Protein AF-A0A5B9W268-F1 (afdb_monomer)

Structure (mmCIF, N/CA/C/O backbone):
data_AF-A0A5B9W268-F1
#
_entry.id   AF-A0A5B9W268-F1
#
loop_
_atom_site.group_PDB
_atom_site.id
_atom_site.type_symbol
_atom_site.label_atom_id
_atom_site.label_alt_id
_atom_site.label_comp_id
_atom_site.label_asym_id
_atom_site.label_entity_id
_atom_site.label_seq_id
_atom_site.pdbx_PDB_ins_code
_atom_site.Cartn_x
_atom_site.Cartn_y
_atom_site.Cartn_z
_atom_site.occupancy
_atom_site.B_iso_or_equiv
_atom_site.auth_seq_id
_atom_site.auth_comp_id
_atom_site.auth_asym_id
_atom_site.auth_atom_id
_atom_site.pdbx_PDB_model_num
ATOM 1 N N . MET A 1 1 ? 10.541 -1.107 -6.266 1.00 36.97 1 MET A N 1
ATOM 2 C CA . MET A 1 1 ? 10.652 -0.577 -7.648 1.00 36.97 1 MET A CA 1
ATOM 3 C C . MET A 1 1 ? 11.470 -1.479 -8.567 1.00 36.97 1 MET A C 1
ATOM 5 O O . MET A 1 1 ? 10.905 -2.031 -9.499 1.00 36.97 1 MET A O 1
ATOM 9 N N . TYR A 1 2 ? 12.754 -1.714 -8.284 1.00 28.12 2 TYR A N 1
ATOM 10 C CA . TYR A 1 2 ? 13.611 -2.577 -9.108 1.00 28.12 2 TYR A CA 1
ATOM 11 C C . TYR A 1 2 ? 13.083 -4.029 -9.260 1.00 28.12 2 TYR A C 1
ATOM 13 O O . TYR A 1 2 ? 13.047 -4.554 -10.369 1.00 28.12 2 TYR A O 1
ATOM 21 N N . SER A 1 3 ? 12.535 -4.634 -8.197 1.00 28.17 3 SER A N 1
ATOM 22 C CA . SER A 1 3 ? 11.897 -5.966 -8.260 1.00 28.17 3 SER A CA 1
ATOM 23 C C . SER A 1 3 ? 10.596 -6.012 -9.083 1.00 28.17 3 SER A C 1
ATOM 25 O O . SER A 1 3 ? 10.293 -7.039 -9.681 1.00 28.17 3 SER A O 1
ATOM 27 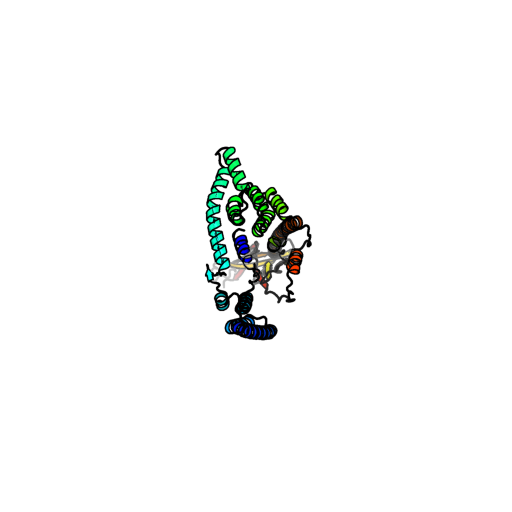N N . LEU A 1 4 ? 9.853 -4.899 -9.158 1.00 33.75 4 LEU A N 1
ATOM 28 C CA . LEU A 1 4 ? 8.645 -4.757 -9.991 1.00 33.75 4 LEU A CA 1
ATOM 29 C C . LEU A 1 4 ? 9.010 -4.586 -11.478 1.00 33.75 4 LEU A C 1
ATOM 31 O O . LEU A 1 4 ? 8.361 -5.156 -12.348 1.00 33.75 4 LEU A O 1
ATOM 35 N N . LEU A 1 5 ? 10.096 -3.863 -11.772 1.00 34.53 5 LEU A N 1
ATOM 36 C CA . LEU A 1 5 ? 10.618 -3.669 -13.130 1.00 34.53 5 LEU A CA 1
ATOM 37 C C . LEU A 1 5 ? 11.201 -4.965 -13.727 1.00 34.53 5 LEU A C 1
ATOM 39 O O . LEU A 1 5 ? 10.961 -5.258 -14.897 1.00 34.53 5 LEU A O 1
ATOM 43 N N . VAL A 1 6 ? 11.894 -5.784 -12.926 1.00 33.03 6 VAL A N 1
ATOM 44 C CA . VAL A 1 6 ? 12.390 -7.108 -13.356 1.00 33.03 6 VAL A CA 1
ATOM 45 C C . VAL A 1 6 ? 11.235 -8.087 -13.617 1.00 33.03 6 VAL A C 1
ATOM 47 O O . VAL A 1 6 ? 11.299 -8.865 -14.568 1.00 33.03 6 VAL A O 1
ATOM 50 N N . ALA A 1 7 ? 10.153 -8.022 -12.833 1.00 29.55 7 ALA A N 1
ATOM 51 C CA . ALA A 1 7 ? 8.957 -8.835 -13.065 1.00 29.55 7 ALA A CA 1
ATOM 52 C C . ALA A 1 7 ? 8.233 -8.448 -14.372 1.00 29.55 7 ALA A C 1
ATOM 54 O O . ALA A 1 7 ? 7.857 -9.327 -15.143 1.00 29.55 7 ALA A O 1
ATOM 55 N N . SER A 1 8 ? 8.121 -7.149 -14.669 1.00 30.77 8 SER A N 1
ATOM 56 C CA . SER A 1 8 ? 7.467 -6.630 -15.882 1.00 30.77 8 SER A CA 1
ATOM 57 C C . SER A 1 8 ? 8.282 -6.799 -17.173 1.00 30.77 8 SER A C 1
ATOM 59 O O . SER A 1 8 ? 7.696 -6.838 -18.256 1.00 30.77 8 SER A O 1
ATOM 61 N N . GLY A 1 9 ? 9.615 -6.889 -17.082 1.00 30.00 9 GLY A N 1
ATOM 62 C CA . GLY A 1 9 ? 10.502 -7.157 -18.222 1.00 30.00 9 GLY A CA 1
ATOM 63 C C . GLY A 1 9 ? 10.479 -8.619 -18.685 1.00 30.00 9 GLY A C 1
ATOM 64 O O . GLY A 1 9 ? 10.552 -8.877 -19.883 1.00 30.00 9 GLY A O 1
ATOM 65 N N . LEU A 1 10 ? 10.293 -9.573 -17.763 1.00 27.91 10 LEU A N 1
ATOM 66 C CA . LEU A 1 10 ? 10.170 -10.997 -18.108 1.00 27.91 10 LEU A CA 1
ATOM 67 C C . LEU A 1 10 ? 8.843 -11.345 -18.801 1.00 27.91 10 LEU A C 1
ATOM 69 O O . LEU A 1 10 ? 8.791 -12.321 -19.541 1.00 27.91 10 LEU A O 1
ATOM 73 N N . ILE A 1 11 ? 7.783 -10.564 -18.572 1.00 26.77 11 ILE A N 1
ATOM 74 C CA . ILE A 1 11 ? 6.455 -10.820 -19.153 1.00 26.77 11 ILE A CA 1
ATOM 75 C C . ILE A 1 11 ? 6.391 -10.378 -20.627 1.00 26.77 11 ILE A C 1
ATOM 77 O O . ILE A 1 11 ? 5.679 -10.991 -21.415 1.00 26.77 11 ILE A O 1
ATOM 81 N N . LEU A 1 12 ? 7.171 -9.367 -21.034 1.00 27.80 12 LEU A N 1
ATOM 82 C CA . LEU A 1 12 ? 7.106 -8.801 -22.390 1.00 27.80 12 LEU A CA 1
ATOM 83 C C . LEU A 1 12 ? 7.891 -9.610 -23.443 1.00 27.80 12 LEU A C 1
ATOM 85 O O . LEU A 1 12 ? 7.593 -9.523 -24.629 1.00 27.80 12 LEU A O 1
ATOM 89 N N . ALA A 1 13 ? 8.860 -10.431 -23.027 1.00 27.06 13 ALA A N 1
ATOM 90 C CA . ALA A 1 13 ? 9.639 -11.286 -23.931 1.00 27.06 13 ALA A CA 1
ATOM 91 C C . ALA A 1 13 ? 8.864 -12.524 -24.437 1.00 27.06 13 ALA A C 1
ATOM 93 O O . ALA A 1 13 ? 9.408 -13.322 -25.188 1.00 27.06 13 ALA A O 1
ATOM 94 N N . ALA A 1 14 ? 7.602 -12.703 -24.034 1.00 27.00 14 ALA A N 1
ATOM 95 C CA . ALA A 1 14 ? 6.793 -13.873 -24.377 1.00 27.00 14 ALA A CA 1
ATOM 96 C C . ALA A 1 14 ? 5.868 -13.681 -25.602 1.00 27.00 14 ALA A C 1
ATOM 98 O O . ALA A 1 14 ? 5.027 -14.542 -25.850 1.00 27.00 14 ALA A O 1
ATOM 99 N N . GLN A 1 15 ? 5.969 -12.570 -26.351 1.00 26.14 15 GLN A N 1
ATOM 100 C CA . GLN A 1 15 ? 4.948 -12.182 -2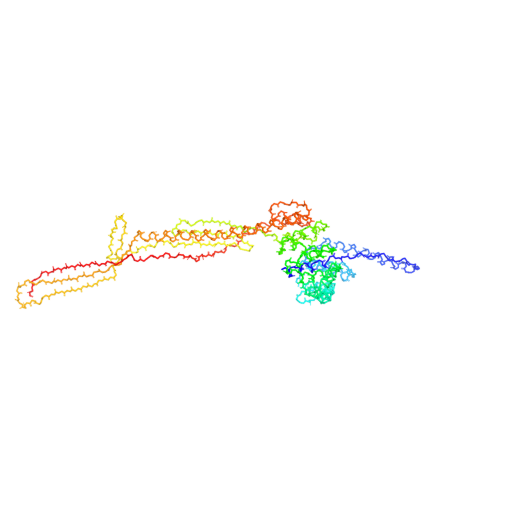7.347 1.00 26.14 15 GLN A CA 1
ATOM 101 C C . GLN A 1 15 ? 5.442 -11.784 -28.751 1.00 26.14 15 GLN A C 1
ATOM 103 O O . GLN A 1 15 ? 4.650 -11.265 -29.534 1.00 26.14 15 GLN A O 1
ATOM 108 N N . VAL A 1 16 ? 6.688 -12.072 -29.139 1.00 26.39 16 VAL A N 1
ATOM 109 C CA . VAL A 1 16 ? 7.159 -11.788 -30.511 1.00 26.39 16 VAL A CA 1
ATOM 110 C C . VAL A 1 16 ? 7.189 -13.073 -31.345 1.00 26.39 16 VAL A C 1
ATOM 112 O O . VAL A 1 16 ? 8.187 -13.781 -31.398 1.00 26.39 16 VAL A O 1
ATOM 115 N N . GLY A 1 17 ? 6.066 -13.388 -31.996 1.00 26.89 17 GLY A N 1
ATOM 116 C CA . GLY A 1 17 ? 5.999 -14.416 -33.037 1.00 26.89 17 GLY A CA 1
ATOM 117 C C . GLY A 1 17 ? 6.444 -13.840 -34.382 1.00 26.89 17 GLY A C 1
ATOM 118 O O . GLY A 1 17 ? 5.768 -12.971 -34.925 1.00 26.89 17 GLY A O 1
ATOM 119 N N . GLY A 1 18 ? 7.586 -14.299 -34.896 1.00 26.47 18 GLY A N 1
ATOM 120 C CA . GLY A 1 18 ? 8.108 -13.916 -36.211 1.00 26.47 18 GLY A CA 1
ATOM 121 C C . GLY A 1 18 ? 7.357 -14.575 -37.375 1.00 26.47 18 GLY A C 1
ATOM 122 O O . GLY A 1 18 ? 6.995 -15.750 -37.311 1.00 26.47 18 GLY A O 1
ATOM 123 N N . GLU A 1 19 ? 7.149 -13.810 -38.449 1.00 29.62 19 GLU A N 1
ATOM 124 C CA . GLU A 1 19 ? 6.628 -14.281 -39.739 1.00 29.62 19 GLU A CA 1
ATOM 125 C C . GLU A 1 19 ? 7.650 -15.168 -40.483 1.00 29.62 19 GLU A C 1
ATOM 127 O O . GLU A 1 19 ? 8.844 -14.852 -40.477 1.00 29.62 19 GLU A O 1
ATOM 132 N N . PRO A 1 20 ? 7.232 -16.238 -41.190 1.00 29.64 20 PRO A N 1
ATOM 133 C CA . PRO A 1 20 ? 8.122 -16.981 -42.073 1.00 29.64 20 PRO A CA 1
ATOM 134 C C . PRO A 1 20 ? 8.059 -16.464 -43.520 1.00 29.64 20 PRO A C 1
ATOM 136 O O . PRO A 1 20 ? 6.994 -16.378 -44.132 1.00 29.64 20 PRO A O 1
ATOM 139 N N . GLY A 1 21 ? 9.237 -16.166 -44.076 1.00 27.17 21 GLY A N 1
ATOM 140 C CA . GLY A 1 21 ? 9.443 -15.777 -45.470 1.00 27.17 21 GLY A CA 1
ATOM 141 C C . GLY A 1 21 ? 9.251 -16.914 -46.487 1.00 27.17 21 GLY A C 1
ATOM 142 O O . GLY A 1 21 ? 9.417 -18.097 -46.189 1.00 27.17 21 GLY A O 1
ATOM 143 N N . SER A 1 22 ? 8.910 -16.512 -47.713 1.00 26.22 22 SER A N 1
ATOM 144 C CA . SER A 1 22 ? 8.622 -17.357 -48.880 1.00 26.22 22 SER A CA 1
ATOM 145 C C . SER A 1 22 ? 9.783 -18.278 -49.307 1.00 26.22 22 SER A C 1
ATOM 147 O O . SER A 1 22 ? 10.923 -17.815 -49.378 1.00 26.22 22 SER A O 1
ATOM 149 N N . PRO A 1 23 ? 9.522 -19.544 -49.700 1.00 28.39 23 PRO A N 1
ATOM 150 C CA . PRO A 1 23 ? 10.548 -20.447 -50.222 1.00 28.39 23 PRO A CA 1
ATOM 151 C C . PRO A 1 23 ? 10.757 -20.310 -51.751 1.00 28.39 23 PRO A C 1
ATOM 153 O O . PRO A 1 23 ? 9.866 -19.838 -52.467 1.00 28.39 23 PRO A O 1
ATOM 156 N N . PRO A 1 24 ? 11.923 -20.735 -52.284 1.00 29.05 24 PRO A N 1
ATOM 157 C CA . PRO A 1 24 ? 12.283 -20.589 -53.693 1.00 29.05 24 PRO A CA 1
ATOM 158 C C . PRO A 1 24 ? 11.689 -21.700 -54.575 1.00 29.05 24 PRO A C 1
ATOM 160 O O . PRO A 1 24 ? 11.495 -22.838 -54.151 1.00 29.05 24 PRO A O 1
ATOM 163 N N . LYS A 1 25 ? 11.440 -21.367 -55.847 1.00 36.38 25 LYS A N 1
ATOM 164 C CA . LYS A 1 25 ? 10.938 -22.283 -56.884 1.00 36.38 25 LYS A CA 1
ATOM 165 C C . LYS A 1 25 ? 12.029 -23.279 -57.303 1.00 36.38 25 LYS A C 1
ATOM 167 O O . LYS A 1 25 ? 13.068 -22.850 -57.800 1.00 36.38 25 LYS A O 1
ATOM 172 N N . SER A 1 26 ? 11.772 -24.587 -57.207 1.00 34.09 26 SER A N 1
ATOM 173 C CA . SER A 1 26 ? 12.602 -25.617 -57.850 1.00 34.09 26 SER A CA 1
ATOM 174 C C . SER A 1 26 ? 11.774 -26.527 -58.766 1.00 34.09 26 SER A C 1
ATOM 176 O O . SER A 1 26 ? 10.610 -26.832 -58.506 1.00 34.09 26 SER A O 1
ATOM 178 N N . LYS A 1 27 ? 12.383 -26.890 -59.900 1.00 45.81 27 LYS A N 1
ATOM 179 C CA . LYS A 1 27 ? 11.856 -27.772 -60.948 1.00 45.81 27 LYS A CA 1
ATOM 180 C C . LYS A 1 27 ? 12.235 -29.219 -60.606 1.00 45.81 27 LYS A C 1
ATOM 182 O O . LYS A 1 27 ? 13.423 -29.499 -60.483 1.00 45.81 27 LYS A O 1
ATOM 187 N N . ALA A 1 28 ? 11.268 -30.133 -60.514 1.00 34.97 28 ALA A N 1
ATOM 188 C CA . ALA A 1 28 ? 11.514 -31.575 -60.392 1.00 34.97 28 ALA A CA 1
ATOM 189 C C . ALA A 1 28 ? 10.580 -32.375 -61.324 1.00 34.97 28 ALA A C 1
ATOM 191 O O . ALA A 1 28 ? 9.423 -32.007 -61.512 1.00 34.97 28 ALA A O 1
ATOM 192 N N . GLY A 1 29 ? 11.116 -33.437 -61.939 1.00 35.97 29 GLY A N 1
ATOM 193 C CA . GLY A 1 29 ? 10.460 -34.274 -62.954 1.00 35.97 29 GLY A CA 1
ATOM 194 C C . GLY A 1 29 ? 9.410 -35.285 -62.434 1.00 35.97 29 GLY A C 1
ATOM 195 O O . GLY A 1 29 ? 9.110 -35.320 -61.239 1.00 35.97 29 GLY A O 1
ATOM 196 N N . PRO A 1 30 ? 8.856 -36.138 -63.325 1.00 45.66 30 PRO A N 1
ATOM 197 C CA . PRO A 1 30 ? 7.545 -36.794 -63.172 1.00 45.66 30 PRO A CA 1
ATOM 198 C C . PRO A 1 30 ? 7.295 -37.681 -61.931 1.00 45.66 30 PRO A C 1
ATOM 200 O O . PRO A 1 30 ? 6.175 -37.634 -61.423 1.00 45.66 30 PRO A O 1
ATOM 203 N N . PRO A 1 31 ? 8.255 -38.456 -61.378 1.00 45.75 31 PRO A N 1
ATOM 204 C CA . PRO A 1 31 ? 7.982 -39.260 -60.180 1.00 45.75 31 PRO A CA 1
ATOM 205 C C . PRO A 1 31 ? 7.958 -38.434 -58.879 1.00 45.75 31 PRO A C 1
ATOM 207 O O . PRO A 1 31 ? 7.309 -38.834 -57.916 1.00 45.75 31 PRO A O 1
ATOM 210 N N . ALA A 1 32 ? 8.596 -37.257 -58.849 1.00 44.31 32 ALA A N 1
ATOM 211 C CA . ALA A 1 32 ? 8.628 -36.386 -57.670 1.00 44.31 32 ALA A CA 1
ATOM 212 C C . ALA A 1 32 ? 7.347 -35.543 -57.518 1.00 44.31 32 ALA A C 1
ATOM 214 O O . ALA A 1 32 ? 6.920 -35.256 -56.402 1.00 44.31 32 ALA A O 1
ATOM 215 N N . ALA A 1 33 ? 6.699 -35.184 -58.631 1.00 41.56 33 ALA A N 1
ATOM 216 C CA . ALA A 1 33 ? 5.482 -34.370 -58.631 1.00 41.56 33 ALA A CA 1
ATOM 217 C C . ALA A 1 33 ? 4.250 -35.125 -58.093 1.00 41.56 33 ALA A C 1
ATOM 219 O O . ALA A 1 33 ? 3.448 -34.548 -57.362 1.00 41.56 33 ALA A O 1
ATOM 220 N N . LYS A 1 34 ? 4.124 -36.427 -58.394 1.00 41.56 34 LYS A N 1
ATOM 221 C CA . LYS A 1 34 ? 3.028 -37.268 -57.884 1.00 41.56 34 LYS A CA 1
ATOM 222 C C . LYS A 1 34 ? 3.142 -37.484 -56.371 1.00 41.56 34 LYS A C 1
ATOM 224 O O . LYS A 1 34 ? 2.186 -37.201 -55.653 1.00 41.56 34 LYS A O 1
ATOM 229 N N . ALA A 1 35 ? 4.332 -37.849 -55.889 1.00 39.94 35 ALA A N 1
ATOM 230 C CA . ALA A 1 35 ? 4.610 -37.997 -54.460 1.00 39.94 35 ALA A CA 1
ATOM 231 C C . ALA A 1 35 ? 4.413 -36.680 -53.681 1.00 39.94 35 ALA A C 1
ATOM 233 O O . ALA A 1 35 ? 3.864 -36.693 -52.583 1.00 39.94 35 ALA A O 1
ATOM 234 N N . ALA A 1 36 ? 4.783 -35.532 -54.264 1.00 41.56 36 ALA A N 1
ATOM 235 C CA . ALA A 1 36 ? 4.530 -34.220 -53.665 1.00 41.56 36 ALA A CA 1
ATOM 236 C C . ALA A 1 36 ? 3.031 -33.856 -53.627 1.00 41.56 36 ALA A C 1
ATOM 238 O O . ALA A 1 36 ? 2.574 -33.255 -52.655 1.00 41.56 36 ALA A O 1
ATOM 239 N N . SER A 1 37 ? 2.251 -34.239 -54.646 1.00 44.41 37 SER A N 1
ATOM 240 C CA . SER A 1 37 ? 0.799 -34.006 -54.682 1.00 44.41 37 SER A CA 1
ATOM 241 C C . SER A 1 37 ? 0.024 -34.886 -53.693 1.00 44.41 37 SER A C 1
ATOM 243 O O . SER A 1 37 ? -0.871 -34.397 -53.008 1.00 44.41 37 SER A O 1
ATOM 245 N N . GLU A 1 38 ? 0.414 -36.156 -53.550 1.00 44.97 38 GLU A N 1
ATOM 246 C CA . GLU A 1 38 ? -0.184 -37.104 -52.603 1.00 44.97 38 GLU A CA 1
ATOM 247 C C . GLU A 1 38 ? 0.179 -36.737 -51.156 1.00 44.97 38 GLU A C 1
ATOM 249 O O . GLU A 1 38 ? -0.687 -36.740 -50.280 1.00 44.97 38 GLU A O 1
ATOM 254 N N . ALA A 1 39 ? 1.424 -36.307 -50.911 1.00 49.56 39 ALA A N 1
ATOM 255 C CA . ALA A 1 39 ? 1.842 -35.760 -49.621 1.00 49.56 39 ALA A CA 1
ATOM 256 C C . ALA A 1 39 ? 1.099 -34.456 -49.268 1.00 49.56 39 ALA A C 1
ATOM 258 O O . ALA A 1 39 ? 0.716 -34.257 -48.115 1.00 49.56 39 ALA A O 1
ATOM 259 N N . GLY A 1 40 ? 0.847 -33.585 -50.252 1.00 50.72 40 GLY A N 1
ATOM 260 C CA . GLY A 1 40 ? 0.055 -32.364 -50.075 1.00 50.72 40 GLY A CA 1
ATOM 261 C C . GLY A 1 40 ? -1.421 -32.635 -49.755 1.00 50.72 40 GLY A C 1
ATOM 262 O O . GLY A 1 40 ? -1.990 -31.977 -48.882 1.00 50.72 40 GLY A O 1
ATOM 263 N N . ALA A 1 41 ? -2.031 -33.632 -50.403 1.00 56.31 41 ALA A N 1
ATOM 264 C CA . ALA A 1 41 ? -3.402 -34.061 -50.120 1.00 56.31 41 ALA A CA 1
ATOM 265 C C . ALA A 1 41 ? -3.531 -34.681 -48.716 1.00 56.31 41 ALA A C 1
ATOM 267 O O . ALA A 1 41 ? -4.399 -34.274 -47.945 1.00 56.31 41 ALA A O 1
ATOM 268 N N . ALA A 1 42 ? -2.607 -35.569 -48.336 1.00 58.78 42 ALA A N 1
ATOM 269 C CA . ALA A 1 42 ? -2.574 -36.169 -47.001 1.00 58.78 42 ALA A CA 1
ATOM 270 C C . ALA A 1 42 ? -2.372 -35.124 -45.885 1.00 58.78 42 ALA A C 1
ATOM 272 O O . ALA A 1 42 ? -3.021 -35.195 -44.840 1.00 58.78 42 ALA A O 1
ATOM 273 N N . ALA A 1 43 ? -1.525 -34.112 -46.109 1.00 58.81 43 ALA A N 1
ATOM 274 C CA . ALA A 1 43 ? -1.352 -32.996 -45.178 1.00 58.81 43 ALA A CA 1
ATOM 275 C C . ALA A 1 43 ? -2.620 -32.125 -45.060 1.00 58.81 43 ALA A C 1
ATOM 277 O O . ALA A 1 43 ? -2.957 -31.666 -43.966 1.00 58.81 43 ALA A O 1
ATOM 278 N N . SER A 1 44 ? -3.349 -31.926 -46.166 1.00 64.75 44 SER A N 1
ATOM 279 C CA . SER A 1 44 ? -4.631 -31.210 -46.176 1.00 64.75 44 SER A CA 1
ATOM 280 C C . SER A 1 44 ? -5.708 -31.949 -45.377 1.00 64.75 44 SER A C 1
ATOM 282 O O . SER A 1 44 ? -6.412 -31.333 -44.575 1.00 64.75 44 SER A O 1
ATOM 284 N N . ASP A 1 45 ? -5.811 -33.268 -45.537 1.00 76.50 45 ASP A N 1
ATOM 285 C CA . ASP A 1 45 ? -6.803 -34.074 -44.822 1.00 76.50 45 ASP A CA 1
ATOM 286 C C . ASP A 1 45 ? -6.491 -34.187 -43.326 1.00 76.50 45 ASP A C 1
ATOM 288 O O . ASP A 1 45 ? -7.393 -34.044 -42.497 1.00 76.50 45 ASP A O 1
ATOM 292 N N . LEU A 1 46 ? -5.210 -34.306 -42.961 1.00 75.62 46 LEU A N 1
ATOM 293 C CA . LEU A 1 46 ? -4.780 -34.275 -41.563 1.00 75.62 46 LEU A CA 1
ATOM 294 C C . LEU A 1 46 ? -5.108 -32.932 -40.882 1.00 75.62 46 LEU A C 1
ATOM 296 O O . LEU A 1 46 ? -5.521 -32.902 -39.721 1.00 75.62 46 LEU A O 1
ATOM 300 N N . MET A 1 47 ? -4.982 -31.815 -41.606 1.00 72.12 47 MET A N 1
ATOM 301 C CA . MET A 1 47 ? -5.361 -30.493 -41.099 1.00 72.12 47 MET A CA 1
ATOM 302 C C . MET A 1 47 ? -6.882 -30.357 -40.911 1.00 72.12 47 MET A C 1
ATOM 304 O O . MET A 1 47 ? -7.328 -29.778 -39.920 1.00 72.12 47 MET A O 1
ATOM 308 N N . LYS A 1 48 ? -7.703 -30.920 -41.809 1.00 77.62 48 LYS A N 1
ATOM 309 C CA . LYS A 1 48 ? -9.169 -30.952 -41.630 1.00 77.62 48 LYS A CA 1
ATOM 310 C C . LYS A 1 48 ? -9.564 -31.750 -40.386 1.00 77.62 48 LYS A C 1
ATOM 312 O O . LYS A 1 48 ? -10.410 -31.295 -39.616 1.00 77.62 48 LYS A O 1
ATOM 317 N N . GLU A 1 49 ? -8.932 -32.906 -40.169 1.00 85.81 49 GLU A N 1
ATOM 318 C CA . GLU A 1 49 ? -9.149 -33.742 -38.980 1.00 85.81 49 GLU A CA 1
ATOM 319 C C . GLU A 1 49 ? -8.796 -32.971 -37.695 1.00 85.81 49 GLU A C 1
ATOM 321 O O . GLU A 1 49 ? -9.595 -32.921 -36.755 1.00 85.81 49 GLU A O 1
ATOM 326 N N . TYR A 1 50 ? -7.653 -32.277 -37.690 1.00 86.25 50 TYR A N 1
ATOM 327 C CA . TYR A 1 50 ? -7.240 -31.400 -36.594 1.00 86.25 50 TYR A CA 1
ATOM 328 C C . TYR A 1 50 ? -8.275 -30.307 -36.281 1.00 86.25 50 TYR A C 1
ATOM 330 O O . TYR A 1 50 ? -8.663 -30.133 -35.123 1.00 86.25 50 TYR A O 1
ATOM 338 N N . LEU A 1 51 ? -8.753 -29.580 -37.296 1.00 83.56 51 LEU A N 1
ATOM 339 C CA . LEU A 1 51 ? -9.727 -28.500 -37.105 1.00 83.56 51 LEU A CA 1
ATOM 340 C C . LEU A 1 51 ? -11.050 -29.022 -36.526 1.00 83.56 51 LEU A C 1
ATOM 342 O O . LEU A 1 51 ? -11.606 -28.402 -35.616 1.00 83.56 51 LEU A O 1
ATOM 346 N N . ALA A 1 52 ? -11.523 -30.183 -36.987 1.00 88.00 52 ALA A N 1
ATOM 347 C CA . ALA A 1 52 ? -12.727 -30.817 -36.453 1.00 88.00 52 ALA A CA 1
ATOM 348 C C . ALA A 1 52 ? -12.563 -31.247 -34.982 1.00 88.00 52 ALA A C 1
ATOM 350 O O . ALA A 1 52 ? -13.485 -31.076 -34.179 1.00 88.00 52 ALA A O 1
ATOM 351 N N . LEU A 1 53 ? -11.392 -31.777 -34.609 1.00 89.38 53 LEU A N 1
ATOM 352 C CA . LEU A 1 53 ? -11.071 -32.134 -33.223 1.00 89.38 53 LEU A CA 1
ATOM 353 C C . LEU A 1 53 ? -10.955 -30.902 -32.320 1.00 89.38 53 LEU A C 1
ATOM 355 O O . LEU A 1 53 ? -11.466 -30.911 -31.197 1.00 89.38 53 LEU A O 1
ATOM 359 N N . ARG A 1 54 ? -10.338 -29.822 -32.810 1.00 86.44 54 ARG A N 1
ATOM 360 C CA . ARG A 1 54 ? -10.186 -28.560 -32.073 1.00 86.44 54 ARG A CA 1
ATOM 361 C C . ARG A 1 54 ? -11.531 -27.970 -31.651 1.00 86.44 54 ARG A C 1
ATOM 363 O O . ARG A 1 54 ? -11.656 -27.563 -30.502 1.00 86.44 54 ARG A O 1
ATOM 370 N N . VAL A 1 55 ? -12.540 -27.983 -32.527 1.00 88.75 55 VAL A N 1
ATOM 371 C CA . VAL A 1 55 ? -13.899 -27.488 -32.213 1.00 88.75 55 VAL A CA 1
ATOM 372 C C . VAL A 1 55 ? -14.552 -28.281 -31.076 1.00 88.75 55 VAL A C 1
ATOM 374 O O . VAL A 1 55 ? -15.264 -27.715 -30.254 1.00 88.75 55 VAL A O 1
ATOM 377 N N . LYS A 1 56 ? -14.295 -29.590 -31.003 1.00 91.25 56 LYS A N 1
ATOM 378 C CA . LYS A 1 56 ? -14.871 -30.481 -29.982 1.00 91.25 56 LYS A CA 1
ATOM 379 C C . LYS A 1 56 ? -14.082 -30.496 -28.670 1.00 91.25 56 LYS A C 1
ATOM 381 O O . LYS A 1 56 ? -14.520 -31.116 -27.703 1.00 91.25 56 LYS A O 1
ATOM 386 N N . THR A 1 57 ? -12.904 -29.876 -28.636 1.00 90.00 57 THR A N 1
ATOM 387 C CA . THR A 1 57 ? -11.995 -29.957 -27.491 1.00 90.00 57 THR A CA 1
ATOM 388 C C . THR A 1 57 ? -12.401 -28.945 -26.420 1.00 90.00 57 THR A C 1
ATOM 390 O O . THR A 1 57 ? -12.415 -27.746 -26.698 1.00 90.00 57 THR A O 1
ATOM 393 N N . PRO A 1 58 ? -12.684 -29.383 -25.177 1.00 89.00 58 PRO A N 1
ATOM 394 C CA . PRO A 1 58 ? -12.993 -28.467 -24.085 1.00 89.00 58 PRO A CA 1
ATOM 395 C C . PRO A 1 58 ? -11.848 -27.471 -23.825 1.00 89.00 58 PRO A C 1
ATOM 397 O O . PRO A 1 58 ? -10.674 -27.856 -23.907 1.00 89.00 58 PRO A O 1
ATOM 400 N N . PRO A 1 59 ? -12.145 -26.218 -23.431 1.00 88.81 59 PRO A N 1
ATOM 401 C CA . PRO A 1 59 ? -11.143 -25.213 -23.069 1.00 88.81 59 PRO A CA 1
ATOM 402 C C . PRO A 1 59 ? -10.574 -25.465 -21.658 1.00 88.81 59 PRO A C 1
ATOM 404 O O . PRO A 1 59 ? -10.531 -24.580 -20.812 1.00 88.81 59 PRO A O 1
ATOM 407 N N . THR A 1 60 ? -10.171 -26.706 -21.377 1.00 93.56 60 THR A N 1
ATOM 408 C CA . THR A 1 60 ? -9.592 -27.137 -20.098 1.00 93.56 60 THR A CA 1
ATOM 409 C C . THR A 1 60 ? -8.174 -27.648 -20.310 1.00 93.56 60 THR A C 1
ATOM 411 O O . THR A 1 60 ? -7.857 -28.195 -21.368 1.00 93.56 60 THR A O 1
ATOM 414 N N . ALA A 1 61 ? -7.320 -27.544 -19.286 1.00 92.31 61 ALA A N 1
ATOM 415 C CA . ALA A 1 61 ? -5.940 -28.031 -19.363 1.00 92.31 61 ALA A CA 1
ATOM 416 C C . ALA A 1 61 ? -5.877 -29.516 -19.773 1.00 92.31 61 ALA A C 1
ATOM 418 O O . ALA A 1 61 ? -5.049 -29.915 -20.587 1.00 92.31 61 ALA A O 1
ATOM 419 N N . ALA A 1 62 ? -6.795 -30.347 -19.269 1.00 94.56 62 ALA A N 1
ATOM 420 C CA . ALA A 1 62 ? -6.865 -31.759 -19.636 1.00 94.56 62 ALA A CA 1
ATOM 421 C C . ALA A 1 62 ? -7.290 -31.985 -21.101 1.00 94.56 62 ALA A C 1
ATOM 423 O O . ALA A 1 62 ? -6.746 -32.874 -21.757 1.00 94.56 62 ALA A O 1
ATOM 424 N N . GLY A 1 63 ? -8.242 -31.197 -21.617 1.00 93.88 63 GLY A N 1
ATOM 425 C CA . GLY A 1 63 ? -8.691 -31.273 -23.011 1.00 93.88 63 GLY A CA 1
ATOM 426 C C . GLY A 1 63 ? -7.600 -30.839 -23.987 1.00 93.88 63 GLY A C 1
ATOM 427 O O . GLY A 1 63 ? -7.248 -31.587 -24.899 1.00 93.88 63 GLY A O 1
ATOM 428 N N . GLN A 1 64 ? -6.994 -29.680 -23.728 1.00 94.44 64 GLN A N 1
ATOM 429 C CA . GLN A 1 64 ? -5.898 -29.133 -24.531 1.00 94.44 64 GLN A CA 1
ATOM 430 C C . GLN A 1 64 ? -4.670 -30.054 -24.516 1.00 94.44 64 GLN A C 1
ATOM 432 O O . GLN A 1 64 ? -4.051 -30.274 -25.553 1.00 94.44 64 GLN A O 1
ATOM 437 N N . TRP A 1 65 ? -4.368 -30.691 -23.379 1.00 96.31 65 TRP A N 1
ATOM 438 C CA . TRP A 1 65 ? -3.284 -31.672 -23.279 1.00 96.31 65 TRP A CA 1
ATOM 439 C C . TRP A 1 65 ? -3.492 -32.882 -24.194 1.00 96.31 65 TRP A C 1
ATOM 441 O O . TRP A 1 65 ? -2.567 -33.289 -24.895 1.00 96.31 65 TRP A O 1
ATOM 451 N N . LYS A 1 66 ? -4.704 -33.453 -24.208 1.00 96.62 66 LYS A N 1
ATOM 452 C CA . LYS A 1 66 ? -5.033 -34.598 -25.070 1.00 96.62 66 LYS A CA 1
ATOM 453 C C . LYS A 1 66 ? -4.904 -34.239 -26.549 1.00 96.62 66 LYS A C 1
ATOM 455 O O . LYS A 1 66 ? -4.315 -35.011 -27.301 1.00 96.62 66 LYS A O 1
ATOM 460 N N . LEU A 1 67 ? -5.405 -33.069 -26.948 1.00 92.94 67 LEU A N 1
ATOM 461 C CA . LEU A 1 67 ? -5.292 -32.605 -28.331 1.00 92.94 67 LEU A CA 1
ATOM 462 C C . LEU A 1 67 ? -3.832 -32.327 -28.720 1.00 92.94 67 LEU A C 1
ATOM 464 O O . LEU A 1 67 ? -3.407 -32.731 -29.797 1.00 92.94 67 LEU A O 1
ATOM 468 N N . GLY A 1 68 ? -3.040 -31.727 -27.827 1.00 94.06 68 GLY A N 1
ATOM 469 C CA . GLY A 1 68 ? -1.608 -31.508 -28.048 1.00 94.06 68 GLY A CA 1
ATOM 470 C C . GLY A 1 68 ? -0.830 -32.807 -28.272 1.00 94.06 68 GLY A C 1
ATOM 471 O O . GLY A 1 68 ? -0.045 -32.893 -29.214 1.00 94.06 68 GLY A O 1
ATOM 472 N N . LEU A 1 69 ? -1.097 -33.847 -27.472 1.00 96.38 69 LEU A N 1
ATOM 473 C CA . LEU A 1 69 ? -0.499 -35.173 -27.671 1.00 96.38 69 LEU A CA 1
ATOM 474 C C . LEU A 1 69 ? -0.934 -35.822 -28.990 1.00 96.38 69 LEU A C 1
ATOM 476 O O . LEU A 1 69 ? -0.109 -36.433 -29.664 1.00 96.38 69 LEU A O 1
ATOM 480 N N . TRP A 1 70 ? -2.204 -35.683 -29.377 1.00 95.69 70 TRP A N 1
ATOM 481 C CA . TRP A 1 70 ? -2.690 -36.187 -30.664 1.00 95.69 70 TRP A CA 1
ATOM 482 C C . TRP A 1 70 ? -1.980 -35.499 -31.840 1.00 95.69 70 TRP A C 1
ATOM 484 O O . TRP A 1 70 ? -1.500 -36.174 -32.752 1.00 95.69 70 TRP A O 1
ATOM 494 N N . CYS A 1 71 ? -1.835 -34.171 -31.785 1.00 90.25 71 CYS A N 1
ATOM 495 C CA . CYS A 1 71 ? -1.088 -33.406 -32.782 1.00 90.25 71 CYS A CA 1
ATOM 496 C C . CYS A 1 71 ? 0.374 -33.862 -32.863 1.00 90.25 71 CYS A C 1
ATOM 498 O O . CYS A 1 71 ? 0.890 -34.068 -33.959 1.00 90.25 71 CYS A O 1
ATOM 500 N N . GLU A 1 72 ? 1.030 -34.059 -31.717 1.00 93.50 72 GLU A N 1
ATOM 501 C CA . GLU A 1 72 ? 2.415 -34.533 -31.647 1.00 93.50 72 GLU A CA 1
ATOM 502 C C . GLU A 1 72 ? 2.574 -35.916 -32.298 1.00 93.50 72 GLU A C 1
ATOM 504 O O . GLU A 1 72 ? 3.455 -36.102 -33.134 1.00 93.50 72 GLU A O 1
ATOM 509 N N . GLN A 1 73 ? 1.683 -36.863 -31.985 1.00 94.94 73 GLN A N 1
ATOM 510 C CA . GLN A 1 73 ? 1.701 -38.218 -32.554 1.00 94.94 73 GLN A CA 1
ATOM 511 C C . GLN A 1 73 ? 1.508 -38.236 -34.074 1.00 94.94 73 GLN A C 1
ATOM 513 O O . GLN A 1 73 ? 2.037 -39.113 -34.752 1.00 94.94 73 GLN A O 1
ATOM 518 N N . ARG A 1 74 ? 0.756 -37.273 -34.616 1.00 91.19 74 ARG A N 1
ATOM 519 C CA . ARG A 1 74 ? 0.499 -37.135 -36.057 1.00 91.19 74 ARG A CA 1
ATOM 520 C C . ARG A 1 74 ? 1.510 -36.227 -36.774 1.00 91.19 74 ARG A C 1
ATOM 522 O O . ARG A 1 74 ? 1.331 -35.943 -37.953 1.00 91.19 74 ARG A O 1
ATOM 529 N N . GLY A 1 75 ? 2.562 -35.766 -36.090 1.00 86.19 75 GLY A N 1
ATOM 530 C CA . GLY A 1 75 ? 3.613 -34.924 -36.677 1.00 86.19 75 GLY A CA 1
ATOM 531 C C . GLY A 1 75 ? 3.242 -33.443 -36.846 1.00 86.19 75 GLY A C 1
ATOM 532 O O . GLY A 1 75 ? 3.984 -32.688 -37.472 1.00 86.19 75 GLY A O 1
ATOM 533 N N . LEU A 1 76 ? 2.129 -32.987 -36.264 1.00 82.31 76 LEU A N 1
ATOM 534 C CA . LEU A 1 76 ? 1.675 -31.592 -36.294 1.00 82.31 76 LEU A CA 1
ATOM 535 C C . LEU A 1 76 ? 2.364 -30.763 -35.193 1.00 82.31 76 LEU A C 1
ATOM 537 O O . LEU A 1 76 ? 1.717 -30.271 -34.267 1.00 82.31 76 LEU A O 1
ATOM 541 N N . ALA A 1 77 ? 3.687 -30.605 -35.280 1.00 81.19 77 ALA A N 1
ATOM 542 C CA . ALA A 1 77 ? 4.504 -30.009 -34.216 1.00 81.19 77 ALA A CA 1
ATOM 543 C C . ALA A 1 77 ? 4.081 -28.576 -33.824 1.00 81.19 77 ALA A C 1
ATOM 545 O O . ALA A 1 77 ? 3.994 -28.264 -32.637 1.00 81.19 77 ALA A O 1
ATOM 546 N N . GLY A 1 78 ? 3.755 -27.720 -34.801 1.00 76.81 78 GLY A N 1
ATOM 547 C CA . GLY A 1 78 ? 3.297 -26.349 -34.535 1.00 76.81 78 GLY A CA 1
ATOM 548 C C . GLY A 1 78 ? 1.967 -26.305 -33.774 1.00 76.81 78 GLY A C 1
ATOM 549 O O . GLY A 1 78 ? 1.844 -25.598 -32.776 1.00 76.81 78 GLY A O 1
ATOM 550 N N . ALA A 1 79 ? 0.991 -27.122 -34.184 1.00 82.69 79 ALA A N 1
ATOM 551 C CA . ALA A 1 79 ? -0.296 -27.222 -33.496 1.00 82.69 79 ALA A CA 1
ATOM 552 C C . ALA A 1 79 ? -0.148 -27.832 -32.092 1.00 82.69 79 ALA A C 1
ATOM 554 O O . ALA A 1 79 ? -0.770 -27.357 -31.143 1.00 82.69 79 ALA A O 1
ATOM 555 N N . ALA A 1 80 ? 0.705 -28.850 -31.940 1.00 85.44 80 ALA A N 1
ATOM 556 C CA . ALA A 1 80 ? 1.012 -29.450 -30.645 1.00 85.44 80 ALA A CA 1
ATOM 557 C C . ALA A 1 80 ? 1.586 -28.412 -29.667 1.00 85.44 80 ALA A C 1
ATOM 559 O O . ALA A 1 80 ? 1.107 -28.308 -28.538 1.00 85.44 80 ALA A O 1
ATOM 560 N N . ALA A 1 81 ? 2.545 -27.594 -30.116 1.00 88.81 81 ALA A N 1
ATOM 561 C CA . ALA A 1 81 ? 3.134 -26.528 -29.310 1.00 88.81 81 ALA A CA 1
ATOM 562 C C . ALA A 1 81 ? 2.089 -25.498 -28.848 1.00 88.81 81 ALA A C 1
ATOM 564 O O . ALA A 1 81 ? 2.069 -25.148 -27.671 1.00 88.81 81 ALA A O 1
ATOM 565 N N . VAL A 1 82 ? 1.169 -25.072 -29.723 1.00 89.75 82 VAL A N 1
ATOM 566 C CA . VAL A 1 82 ? 0.074 -24.154 -29.349 1.00 89.75 82 VAL A CA 1
ATOM 567 C C . VAL A 1 82 ? -0.798 -24.751 -28.243 1.00 89.75 82 VAL A C 1
ATOM 569 O O . VAL A 1 82 ? -1.097 -24.081 -27.255 1.00 89.75 82 VAL A O 1
ATOM 572 N N . HIS A 1 83 ? -1.168 -26.026 -28.360 1.00 91.31 83 HIS A N 1
ATOM 573 C CA . HIS A 1 83 ? -1.974 -26.687 -27.336 1.00 91.31 83 HIS A CA 1
ATOM 574 C C . HIS A 1 83 ? -1.213 -26.884 -26.024 1.00 91.31 83 HIS A C 1
ATOM 576 O O . HIS A 1 83 ? -1.786 -26.672 -24.960 1.00 91.31 83 HIS A O 1
ATOM 582 N N . PHE A 1 84 ? 0.078 -27.218 -26.059 1.00 93.88 84 PHE A N 1
ATOM 583 C CA . PHE A 1 84 ? 0.887 -27.284 -24.840 1.00 93.88 84 PHE A CA 1
ATOM 584 C C . PHE A 1 84 ? 1.079 -25.907 -24.187 1.00 93.88 84 PHE A C 1
ATOM 586 O O . PHE A 1 84 ? 1.076 -25.827 -22.959 1.00 93.88 84 PHE A O 1
ATOM 593 N N . ALA A 1 85 ? 1.182 -24.826 -24.966 1.00 92.00 85 ALA A N 1
ATOM 594 C CA . ALA A 1 85 ? 1.218 -23.461 -24.439 1.00 92.00 85 ALA A CA 1
ATOM 595 C C . ALA A 1 85 ? -0.098 -23.096 -23.735 1.00 92.00 85 ALA A C 1
ATOM 597 O O . ALA A 1 85 ? -0.078 -22.554 -22.630 1.00 92.00 85 ALA A O 1
ATOM 598 N N . GLU A 1 86 ? -1.237 -23.481 -24.312 1.00 91.31 86 GLU A N 1
ATOM 599 C CA . GLU A 1 86 ? -2.548 -23.288 -23.688 1.00 91.31 86 GLU A CA 1
ATOM 600 C C . GLU A 1 86 ? -2.705 -24.111 -22.399 1.00 91.31 86 GLU A C 1
ATOM 602 O O . GLU A 1 86 ? -3.270 -23.637 -21.414 1.00 91.31 86 GLU A O 1
ATOM 607 N N . VAL A 1 87 ? -2.142 -25.323 -22.355 1.00 95.88 87 VAL A N 1
ATOM 608 C CA . VAL A 1 87 ? -2.075 -26.121 -21.122 1.00 95.88 87 VAL A CA 1
ATOM 609 C C . VAL A 1 87 ? -1.278 -25.397 -20.041 1.00 95.88 87 VAL A C 1
ATOM 611 O O . VAL A 1 87 ? -1.746 -25.341 -18.912 1.00 95.88 87 VAL A O 1
ATOM 614 N N . VAL A 1 88 ? -0.117 -24.820 -20.370 1.00 93.44 88 VAL A N 1
ATOM 615 C CA . VAL A 1 88 ? 0.676 -24.021 -19.416 1.00 93.44 88 VAL A CA 1
ATOM 616 C C . VAL A 1 88 ? -0.094 -22.784 -18.948 1.00 93.44 88 VAL A C 1
ATOM 618 O O . VAL A 1 88 ? 0.001 -22.415 -17.782 1.00 93.44 88 VAL A O 1
ATOM 621 N N . ARG A 1 89 ? -0.886 -22.152 -19.821 1.00 91.12 89 ARG A N 1
ATOM 622 C CA . ARG A 1 89 ? -1.728 -21.004 -19.455 1.00 91.12 89 ARG A CA 1
ATOM 623 C C . ARG A 1 89 ? -2.827 -21.387 -18.458 1.00 91.12 89 ARG A C 1
ATOM 625 O O . ARG A 1 89 ? -3.092 -20.631 -17.529 1.00 91.12 89 ARG A O 1
ATOM 632 N N . LEU A 1 90 ? -3.475 -22.535 -18.668 1.00 90.25 90 LEU A N 1
ATOM 633 C CA . LEU A 1 90 ? -4.583 -23.027 -17.839 1.00 90.25 90 LEU A CA 1
ATOM 634 C C . LEU A 1 90 ? -4.111 -23.715 -16.546 1.00 90.25 90 LEU A C 1
ATOM 636 O O . LEU A 1 90 ? -4.794 -23.639 -15.531 1.00 90.25 90 LEU A O 1
ATOM 640 N N . ASP A 1 91 ? -2.961 -24.386 -16.584 1.00 91.69 91 ASP A N 1
ATOM 641 C CA . ASP A 1 91 ? -2.325 -25.067 -15.455 1.00 91.69 91 ASP A CA 1
ATOM 642 C C . ASP A 1 91 ? -0.796 -24.845 -15.496 1.00 91.69 91 ASP A C 1
ATOM 644 O O . ASP A 1 91 ? -0.044 -25.689 -16.003 1.00 91.69 91 ASP A O 1
ATOM 648 N N . PRO A 1 92 ? -0.309 -23.719 -14.937 1.00 91.31 92 PRO A N 1
ATOM 649 C CA . PRO A 1 92 ? 1.118 -23.379 -14.919 1.00 91.31 92 PRO A CA 1
ATOM 650 C C . PRO A 1 92 ? 1.988 -24.350 -14.110 1.00 91.31 92 PRO A C 1
ATOM 652 O O . PRO A 1 92 ? 3.214 -24.313 -14.199 1.00 91.31 92 PRO A O 1
ATOM 655 N N . SER A 1 93 ? 1.380 -25.209 -13.285 1.00 91.06 93 SER A N 1
ATOM 656 C CA . SER A 1 93 ? 2.106 -26.189 -12.471 1.00 91.06 93 SER A CA 1
ATOM 657 C C . SER A 1 93 ? 2.474 -27.452 -13.258 1.00 91.06 93 SER A C 1
ATOM 659 O O . SER A 1 93 ? 3.330 -28.235 -12.835 1.00 91.06 93 SER A O 1
ATOM 661 N N . ARG A 1 94 ? 1.863 -27.649 -14.435 1.00 92.19 94 ARG A N 1
ATOM 662 C CA . ARG A 1 94 ? 2.002 -28.856 -15.247 1.00 92.19 94 ARG A CA 1
ATOM 663 C C . ARG A 1 94 ? 3.356 -28.943 -15.938 1.00 92.19 94 ARG A C 1
ATOM 665 O O . ARG A 1 94 ? 3.510 -28.647 -17.123 1.00 92.19 94 ARG A O 1
ATOM 672 N N . GLU A 1 95 ? 4.341 -29.461 -15.212 1.00 94.00 95 GLU A N 1
ATOM 673 C CA . GLU A 1 95 ? 5.723 -29.586 -15.691 1.00 94.00 95 GLU A CA 1
ATOM 674 C C . GLU A 1 95 ? 5.849 -30.343 -17.023 1.00 94.00 95 GLU A C 1
ATOM 676 O O . GLU A 1 95 ? 6.710 -30.024 -17.840 1.00 94.00 95 GLU A O 1
ATOM 681 N N . ALA A 1 96 ? 4.981 -31.328 -17.281 1.00 94.25 96 ALA A N 1
ATOM 682 C CA . ALA A 1 96 ? 4.991 -32.082 -18.533 1.00 94.25 96 ALA A CA 1
ATOM 683 C C . ALA A 1 96 ? 4.758 -31.185 -19.764 1.00 94.25 96 ALA A C 1
ATOM 685 O O . ALA A 1 96 ? 5.416 -31.379 -20.785 1.00 94.25 96 ALA A O 1
ATOM 686 N N . ALA A 1 97 ? 3.883 -30.179 -19.661 1.00 93.56 97 ALA A N 1
ATOM 687 C CA . ALA A 1 97 ? 3.636 -29.223 -20.740 1.00 93.56 97 ALA A CA 1
ATOM 688 C C . ALA A 1 97 ? 4.830 -28.284 -20.943 1.00 93.56 97 ALA A C 1
ATOM 690 O O . ALA A 1 97 ? 5.261 -28.077 -22.074 1.00 93.56 97 ALA A O 1
ATOM 691 N N . HIS A 1 98 ? 5.456 -27.827 -19.855 1.00 94.56 98 HIS A N 1
ATOM 692 C CA . HIS A 1 98 ? 6.708 -27.072 -19.931 1.00 94.56 98 HIS A CA 1
ATOM 693 C C . HIS A 1 98 ? 7.823 -27.853 -20.639 1.00 94.56 98 HIS A C 1
ATOM 695 O O . HIS A 1 98 ? 8.488 -27.308 -21.518 1.00 94.56 98 HIS A O 1
ATOM 701 N N . ARG A 1 99 ? 8.003 -29.139 -20.314 1.00 94.56 99 ARG A N 1
ATOM 702 C CA . ARG A 1 99 ? 9.015 -29.990 -20.965 1.00 94.56 99 ARG A CA 1
ATOM 703 C C . ARG A 1 99 ? 8.733 -30.179 -22.457 1.00 94.56 99 ARG A C 1
ATOM 705 O O . ARG A 1 99 ? 9.670 -30.126 -23.246 1.00 94.56 99 ARG A O 1
ATOM 712 N N . LYS A 1 100 ? 7.463 -30.343 -22.851 1.00 94.00 100 LYS A N 1
ATOM 713 C CA . LYS A 1 100 ? 7.051 -30.445 -24.265 1.00 94.00 100 LYS A CA 1
ATOM 714 C C . LYS A 1 100 ? 7.320 -29.166 -25.063 1.00 94.00 100 LYS A C 1
ATOM 716 O O . LYS A 1 100 ? 7.611 -29.248 -26.248 1.00 94.00 100 LYS A O 1
ATOM 721 N N . LEU A 1 101 ? 7.290 -28.007 -24.408 1.00 92.69 101 LEU A N 1
ATOM 722 C CA . LEU A 1 101 ? 7.656 -26.713 -24.996 1.00 92.69 101 LEU A CA 1
ATOM 723 C C . LEU A 1 101 ? 9.169 -26.429 -24.961 1.00 92.69 101 LEU A C 1
ATOM 725 O O . LEU A 1 101 ? 9.608 -25.353 -25.359 1.00 92.69 101 LEU A O 1
ATOM 729 N N . GLY A 1 102 ? 9.984 -27.354 -24.442 1.00 92.44 102 GLY A N 1
ATOM 730 C CA . GLY A 1 102 ? 11.427 -27.152 -24.291 1.00 92.44 102 GLY A CA 1
ATOM 731 C C . GLY A 1 102 ? 11.806 -26.133 -23.210 1.00 92.44 102 GLY A C 1
ATOM 732 O O . GLY A 1 102 ? 12.952 -25.682 -23.166 1.00 92.44 102 GLY A O 1
ATOM 733 N N . HIS A 1 103 ? 10.872 -25.762 -22.328 1.00 94.00 103 HIS A N 1
ATOM 734 C CA . HIS A 1 103 ? 11.147 -24.874 -21.203 1.00 94.00 103 HIS A CA 1
ATOM 735 C C . HIS A 1 103 ? 12.117 -25.539 -20.214 1.00 94.00 103 HIS A C 1
ATOM 737 O O . HIS A 1 103 ? 12.094 -26.755 -20.016 1.00 94.00 103 HIS A O 1
ATOM 743 N N . ARG A 1 104 ? 12.954 -24.740 -19.545 1.00 92.94 104 ARG A N 1
ATOM 744 C CA . ARG A 1 104 ? 13.888 -25.208 -18.507 1.00 92.94 104 ARG A CA 1
ATOM 745 C C . ARG A 1 104 ? 13.616 -24.507 -17.184 1.00 92.94 104 ARG A C 1
ATOM 747 O O . ARG A 1 104 ? 13.206 -23.348 -17.160 1.00 92.94 104 ARG A O 1
ATOM 754 N N . LYS A 1 105 ? 13.855 -25.209 -16.077 1.00 91.12 105 LYS A N 1
ATOM 755 C CA . LYS A 1 105 ? 13.647 -24.678 -14.726 1.00 91.12 105 LYS A CA 1
ATOM 756 C C . LYS A 1 105 ? 14.911 -23.946 -14.264 1.00 91.12 105 LYS A C 1
ATOM 758 O O . LYS A 1 105 ? 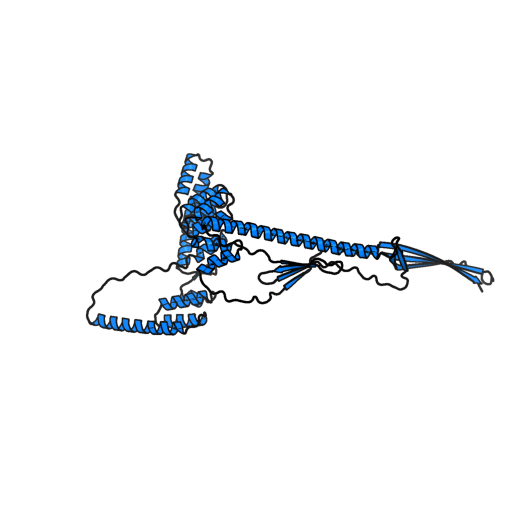15.941 -24.577 -14.048 1.00 91.12 105 LYS A O 1
ATOM 763 N N . VAL A 1 106 ? 14.838 -22.624 -14.119 1.00 88.25 106 VAL A N 1
ATOM 764 C CA . VAL A 1 106 ? 15.936 -21.754 -13.663 1.00 88.25 106 VAL A CA 1
ATOM 765 C C . VAL A 1 106 ? 15.458 -20.977 -12.438 1.00 88.25 106 VAL A C 1
ATOM 767 O O . VAL A 1 106 ? 14.434 -20.300 -12.493 1.00 88.25 106 VAL A O 1
ATOM 770 N N . GLY A 1 107 ? 16.157 -21.103 -11.304 1.00 81.00 107 GLY A N 1
ATOM 771 C CA . GLY A 1 107 ? 15.773 -20.416 -10.060 1.00 81.00 107 GLY A CA 1
ATOM 772 C C . GLY A 1 107 ? 14.352 -20.750 -9.580 1.00 81.00 107 GLY A C 1
ATOM 773 O O . GLY A 1 107 ? 13.644 -19.876 -9.090 1.00 81.00 107 GLY A O 1
ATOM 774 N N . GLY A 1 108 ? 13.900 -21.990 -9.796 1.00 86.12 108 GLY A N 1
ATOM 775 C CA . GLY A 1 108 ? 12.555 -22.449 -9.429 1.00 86.12 108 GLY A CA 1
ATOM 776 C C . GLY A 1 108 ? 11.439 -22.081 -10.415 1.00 86.12 108 GLY A C 1
ATOM 777 O O . GLY A 1 108 ? 10.316 -22.543 -10.230 1.00 86.12 108 GLY A O 1
ATOM 778 N N . ARG A 1 109 ? 11.724 -21.318 -11.480 1.00 86.69 109 ARG A N 1
ATOM 779 C CA . ARG A 1 109 ? 10.740 -20.899 -12.494 1.00 86.69 109 ARG A CA 1
ATOM 780 C C . ARG A 1 109 ? 10.994 -21.579 -13.833 1.00 86.69 109 ARG A C 1
ATOM 782 O O . ARG A 1 109 ? 12.142 -21.752 -14.230 1.00 86.69 109 ARG A O 1
ATOM 789 N N . TRP A 1 110 ? 9.930 -21.948 -14.538 1.00 91.38 110 TRP A N 1
ATOM 790 C CA . TRP A 1 110 ? 10.031 -22.453 -15.904 1.00 91.38 110 TRP A CA 1
ATOM 791 C C . TRP A 1 110 ? 10.178 -21.298 -16.891 1.00 91.38 110 TRP A C 1
ATOM 793 O O . TRP A 1 110 ? 9.334 -20.408 -16.922 1.00 91.38 110 TRP A O 1
ATOM 803 N N . LEU A 1 111 ? 11.233 -21.329 -17.703 1.00 90.44 111 LEU A N 1
ATOM 804 C CA . LEU A 1 111 ? 11.529 -20.313 -18.710 1.00 90.44 111 LEU A CA 1
ATOM 805 C C . LEU A 1 111 ? 11.709 -20.958 -20.082 1.00 90.44 111 LEU A C 1
ATOM 807 O O . LEU A 1 111 ? 12.257 -22.060 -20.187 1.00 90.44 111 LEU A O 1
ATOM 811 N N . SER A 1 112 ? 11.276 -20.260 -21.131 1.00 90.81 112 SER A N 1
ATOM 812 C CA . SER A 1 112 ? 11.572 -20.663 -22.503 1.00 90.81 112 SER A CA 1
ATOM 813 C C . SER A 1 112 ? 13.071 -20.519 -22.801 1.00 90.81 112 SER A C 1
ATOM 815 O O . SER A 1 112 ? 13.752 -19.708 -22.165 1.00 90.81 112 SER A O 1
ATOM 817 N N . PRO A 1 113 ? 13.617 -21.287 -23.760 1.00 88.81 113 PRO A N 1
ATOM 818 C CA . PRO A 1 113 ? 15.002 -21.119 -24.197 1.00 88.81 113 PRO A CA 1
ATOM 819 C C . PRO A 1 113 ? 15.325 -19.679 -24.613 1.00 88.81 113 PRO A C 1
ATOM 821 O O . PRO A 1 113 ? 16.381 -19.164 -24.257 1.00 88.81 113 PRO A O 1
ATOM 824 N N . GLU A 1 114 ? 14.388 -19.018 -25.293 1.00 86.94 114 GLU A N 1
ATOM 825 C CA . GLU A 1 114 ? 14.489 -17.608 -25.674 1.00 86.94 114 GLU A CA 1
ATOM 826 C C . GLU A 1 114 ? 14.579 -16.689 -24.450 1.00 86.94 114 GLU A C 1
ATOM 828 O O . GLU A 1 114 ? 15.488 -15.868 -24.368 1.00 86.94 114 GLU A O 1
ATOM 833 N N . ALA A 1 115 ? 13.714 -16.875 -23.446 1.00 86.81 115 ALA A N 1
ATOM 834 C CA . ALA A 1 115 ? 13.755 -16.081 -22.218 1.00 86.81 115 ALA A CA 1
ATOM 835 C C . ALA A 1 115 ? 15.068 -16.276 -21.441 1.00 86.81 115 ALA A C 1
ATOM 837 O O . ALA A 1 115 ? 15.583 -15.331 -20.843 1.00 86.81 115 ALA A O 1
ATOM 838 N N . ILE A 1 116 ? 15.631 -17.488 -21.457 1.00 87.62 116 ILE A N 1
ATOM 839 C CA . ILE A 1 116 ? 16.937 -17.774 -20.847 1.00 87.62 116 ILE A CA 1
ATOM 840 C C . ILE A 1 116 ? 18.051 -17.055 -21.611 1.00 87.62 116 ILE A C 1
ATOM 842 O O . ILE A 1 116 ? 18.877 -16.393 -20.986 1.00 87.62 116 ILE A O 1
ATOM 846 N N . ALA A 1 117 ? 18.064 -17.153 -22.942 1.00 89.31 117 ALA A N 1
ATOM 847 C CA . ALA A 1 117 ? 19.054 -16.481 -23.779 1.00 89.31 117 ALA A CA 1
ATOM 848 C C . ALA A 1 117 ? 18.991 -14.955 -23.611 1.00 89.31 11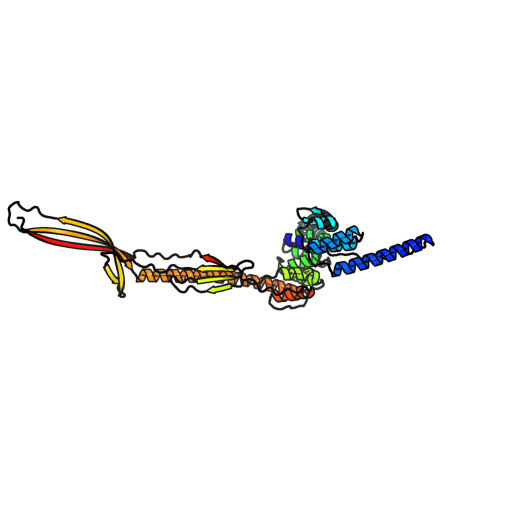7 ALA A C 1
ATOM 850 O O . ALA A 1 117 ? 20.017 -14.331 -23.351 1.00 89.31 117 ALA A O 1
ATOM 851 N N . ALA A 1 118 ? 17.789 -14.374 -23.645 1.00 84.44 118 ALA A N 1
ATOM 852 C CA . ALA A 1 118 ? 17.568 -12.951 -23.408 1.00 84.44 118 ALA A CA 1
ATOM 853 C C . ALA A 1 118 ? 18.032 -12.520 -22.006 1.00 84.44 118 ALA A C 1
ATOM 855 O O . ALA A 1 118 ? 18.644 -11.465 -21.846 1.00 84.44 118 ALA A O 1
ATOM 856 N N . ALA A 1 119 ? 17.792 -13.341 -20.976 1.00 85.94 119 ALA A N 1
ATOM 857 C CA . ALA A 1 119 ? 18.257 -13.055 -19.622 1.00 85.94 119 ALA A CA 1
ATOM 858 C C . ALA A 1 119 ? 19.789 -13.093 -19.506 1.00 85.94 119 ALA A C 1
ATOM 860 O O . ALA A 1 119 ? 20.369 -12.237 -18.837 1.00 85.94 119 ALA A O 1
ATOM 861 N N . GLU A 1 120 ? 20.459 -14.057 -20.140 1.00 89.06 120 GLU A N 1
ATOM 862 C CA . GLU A 1 120 ? 21.926 -14.115 -20.167 1.00 89.06 120 GLU A CA 1
ATOM 863 C C . GLU A 1 120 ? 22.530 -12.957 -20.968 1.00 89.06 120 GLU A C 1
ATOM 865 O O . GLU A 1 120 ? 23.494 -12.332 -20.523 1.00 89.06 120 GLU A O 1
ATOM 870 N N . GLU A 1 121 ? 21.920 -12.596 -22.094 1.00 86.75 121 GLU A N 1
ATOM 871 C CA . GLU A 1 121 ? 22.325 -11.440 -22.888 1.00 86.75 121 GLU A CA 1
ATOM 872 C C . GLU A 1 121 ? 22.169 -10.131 -22.100 1.00 86.75 121 GLU A C 1
ATOM 874 O O . GLU A 1 121 ? 23.083 -9.302 -22.080 1.00 86.75 121 GLU A O 1
ATOM 879 N N . GLN A 1 122 ? 21.061 -9.966 -21.372 1.00 86.31 122 GLN A N 1
ATOM 880 C CA . GLN A 1 122 ? 20.867 -8.815 -20.496 1.00 86.31 122 GLN A CA 1
ATOM 881 C C . GLN A 1 122 ? 21.872 -8.810 -19.340 1.00 86.31 122 GLN A C 1
ATOM 883 O O . GLN A 1 122 ? 22.413 -7.758 -19.017 1.00 86.31 122 GLN A O 1
ATOM 888 N N . LYS A 1 123 ? 22.194 -9.962 -18.733 1.00 88.12 123 LYS A N 1
ATOM 889 C CA . LYS A 1 123 ? 23.253 -10.045 -17.709 1.00 88.12 123 LYS A CA 1
ATOM 890 C C . LYS A 1 123 ? 24.616 -9.640 -18.267 1.00 88.12 123 LYS A C 1
ATOM 892 O O . LYS A 1 123 ? 25.390 -8.995 -17.560 1.00 88.12 123 LYS A O 1
ATOM 897 N N . ALA A 1 124 ? 24.936 -10.028 -19.499 1.00 89.19 124 ALA A N 1
ATOM 898 C CA . ALA A 1 124 ? 26.177 -9.629 -20.153 1.00 89.19 124 ALA A CA 1
ATOM 899 C C . ALA A 1 124 ? 26.206 -8.112 -20.400 1.00 89.19 124 ALA A C 1
ATOM 901 O O . ALA A 1 124 ? 27.185 -7.453 -20.040 1.00 89.19 124 ALA A O 1
ATOM 902 N N . ALA A 1 125 ? 25.111 -7.549 -20.918 1.00 87.62 125 ALA A N 1
ATOM 903 C CA . ALA A 1 125 ? 24.961 -6.109 -21.103 1.00 87.62 125 ALA A CA 1
ATOM 904 C C . ALA A 1 125 ? 25.058 -5.350 -19.772 1.00 87.62 125 ALA A C 1
ATOM 906 O O . ALA A 1 125 ? 25.781 -4.363 -19.680 1.00 87.62 125 ALA A O 1
ATOM 907 N N . ASP A 1 126 ? 24.421 -5.849 -18.713 1.00 88.00 126 ASP A N 1
ATOM 908 C CA . ASP A 1 126 ? 24.494 -5.271 -17.374 1.00 88.00 126 ASP A CA 1
ATOM 909 C C . ASP A 1 126 ? 25.936 -5.188 -16.868 1.00 88.00 126 ASP A C 1
ATOM 911 O O . ASP A 1 126 ? 26.334 -4.158 -16.328 1.00 88.00 126 ASP A O 1
ATOM 915 N N . ARG A 1 127 ? 26.740 -6.245 -17.047 1.00 90.56 127 ARG A N 1
ATOM 916 C CA . ARG A 1 127 ? 28.160 -6.241 -16.647 1.00 90.56 127 ARG A CA 1
ATOM 917 C C . ARG A 1 127 ? 28.959 -5.207 -17.433 1.00 90.56 127 ARG A C 1
ATOM 919 O O . ARG A 1 127 ? 29.760 -4.484 -16.839 1.00 90.56 127 ARG A O 1
ATOM 926 N N . LEU A 1 128 ? 28.723 -5.131 -18.742 1.00 91.31 128 LEU A N 1
ATOM 927 C CA . LEU A 1 128 ? 29.391 -4.187 -19.634 1.00 91.31 128 LEU A CA 1
ATOM 928 C C . LEU A 1 128 ? 29.052 -2.736 -19.264 1.00 91.31 128 LEU A C 1
ATOM 930 O O . LEU A 1 128 ? 29.946 -1.906 -19.081 1.00 91.31 128 LEU A O 1
ATOM 934 N N . TRP A 1 129 ? 27.766 -2.442 -19.081 1.00 94.94 129 TRP A N 1
ATOM 935 C CA . TRP A 1 129 ? 27.287 -1.104 -18.760 1.00 94.94 129 TRP A CA 1
ATOM 936 C C . TRP A 1 129 ? 27.620 -0.684 -17.331 1.00 94.94 129 TRP A C 1
ATOM 938 O O . TRP A 1 129 ? 27.974 0.471 -17.117 1.00 94.94 129 TRP A O 1
ATOM 948 N N . ALA A 1 130 ? 27.609 -1.597 -16.358 1.00 91.00 130 ALA A N 1
ATOM 949 C CA . ALA A 1 130 ? 27.875 -1.265 -14.960 1.00 91.00 130 ALA A CA 1
ATOM 950 C C . ALA A 1 130 ? 29.244 -0.593 -14.751 1.00 91.00 130 ALA A C 1
ATOM 952 O O . ALA A 1 130 ? 29.349 0.394 -14.026 1.00 91.00 130 ALA A O 1
ATOM 953 N N . GLY A 1 131 ? 30.305 -1.100 -15.389 1.00 92.75 131 GLY A N 1
ATOM 954 C CA . GLY A 1 131 ? 31.637 -0.493 -15.287 1.00 92.75 131 GLY A CA 1
ATOM 955 C C . GLY A 1 131 ? 31.714 0.884 -15.949 1.00 92.75 131 GLY A C 1
ATOM 956 O O . GLY A 1 131 ? 32.296 1.815 -15.388 1.00 92.75 131 GLY A O 1
ATOM 957 N N . ARG A 1 132 ? 31.096 1.018 -17.127 1.00 95.25 132 ARG A N 1
ATOM 958 C CA . ARG A 1 132 ? 31.075 2.263 -17.902 1.00 95.25 132 ARG A CA 1
ATOM 959 C C . ARG A 1 132 ? 30.279 3.359 -17.193 1.00 95.25 132 ARG A C 1
ATOM 961 O O . ARG A 1 132 ? 30.793 4.461 -17.032 1.00 95.25 132 ARG A O 1
ATOM 968 N N . LEU A 1 133 ? 29.071 3.044 -16.732 1.00 96.50 133 LEU A N 1
ATOM 969 C CA . LEU A 1 133 ? 28.179 3.994 -16.069 1.00 96.50 133 LEU A CA 1
ATOM 970 C C . LEU A 1 133 ? 28.750 4.480 -14.739 1.00 96.50 133 LEU A C 1
ATOM 972 O O . LEU A 1 133 ? 28.749 5.680 -14.511 1.00 96.50 133 LEU A O 1
ATOM 976 N N . ARG A 1 134 ? 29.351 3.601 -13.924 1.00 95.25 134 ARG A N 1
ATOM 977 C CA . ARG A 1 134 ? 30.046 4.025 -12.695 1.00 95.25 134 ARG A CA 1
ATOM 978 C C . ARG A 1 134 ? 31.164 5.030 -12.962 1.00 95.25 134 ARG A C 1
ATOM 980 O O . ARG A 1 134 ? 31.362 5.955 -12.179 1.00 95.25 134 ARG A O 1
ATOM 987 N N . ARG A 1 135 ? 31.921 4.852 -14.052 1.00 94.81 135 ARG A N 1
ATOM 988 C CA . ARG A 1 135 ? 32.984 5.795 -14.431 1.00 94.81 135 ARG A CA 1
ATOM 989 C C . ARG A 1 135 ? 32.398 7.136 -14.863 1.00 94.81 135 ARG A C 1
ATOM 991 O O . ARG A 1 135 ? 32.830 8.156 -14.345 1.00 94.81 135 ARG A O 1
ATOM 998 N N . ILE A 1 136 ? 31.390 7.113 -15.736 1.00 95.88 136 ILE A N 1
ATOM 999 C CA . ILE A 1 136 ? 30.666 8.314 -16.176 1.00 95.88 136 ILE A CA 1
ATOM 1000 C C . ILE A 1 136 ? 30.101 9.065 -14.967 1.00 95.88 136 ILE A C 1
ATOM 1002 O O . ILE A 1 136 ? 30.364 10.248 -14.800 1.00 95.88 136 ILE A O 1
ATOM 1006 N N . HIS A 1 137 ? 29.396 8.362 -14.084 1.00 95.06 137 HIS A N 1
ATOM 1007 C CA . HIS A 1 137 ? 28.783 8.929 -12.892 1.00 95.06 137 HIS A CA 1
ATOM 1008 C C . HIS A 1 137 ? 29.826 9.563 -11.954 1.00 95.06 137 HIS A C 1
ATOM 1010 O O . HIS A 1 137 ? 29.673 10.707 -11.523 1.00 95.06 137 HIS A O 1
ATOM 1016 N N . LYS A 1 138 ? 30.949 8.867 -11.717 1.00 94.94 138 LYS A N 1
ATOM 1017 C CA . LYS A 1 138 ? 32.087 9.404 -10.957 1.00 94.94 138 LYS A CA 1
ATOM 1018 C C . LYS A 1 138 ? 32.676 10.661 -11.600 1.00 94.94 138 LYS A C 1
ATOM 1020 O O . LYS A 1 138 ? 33.050 11.578 -10.875 1.00 94.94 138 LYS A O 1
ATOM 1025 N N . ASP A 1 139 ? 32.815 10.690 -12.923 1.00 95.06 139 ASP A N 1
ATOM 1026 C CA . ASP A 1 139 ? 33.429 11.814 -13.629 1.00 95.06 139 ASP A CA 1
ATOM 1027 C C . ASP A 1 139 ? 32.492 13.029 -13.720 1.00 95.06 139 ASP A C 1
ATOM 1029 O O . ASP A 1 139 ? 32.985 14.151 -13.634 1.00 95.06 139 ASP A O 1
ATOM 1033 N N . ILE A 1 140 ? 31.169 12.824 -13.794 1.00 93.94 140 ILE A N 1
ATOM 1034 C CA . ILE A 1 140 ? 30.148 13.889 -13.736 1.00 93.94 140 ILE A CA 1
ATOM 1035 C C . ILE A 1 140 ? 30.188 14.619 -12.387 1.00 93.94 140 ILE A C 1
ATOM 1037 O O . ILE A 1 140 ? 30.218 15.849 -12.351 1.00 93.94 140 ILE A O 1
ATOM 1041 N N . HIS A 1 141 ? 30.246 13.882 -11.273 1.00 92.00 141 HIS A N 1
ATOM 1042 C CA . HIS A 1 141 ? 30.281 14.475 -9.923 1.00 92.00 141 HIS A CA 1
ATOM 1043 C C . HIS A 1 141 ? 31.697 14.707 -9.383 1.00 92.00 141 HIS A C 1
ATOM 1045 O O . HIS A 1 141 ? 31.886 15.177 -8.258 1.00 92.00 141 HIS A O 1
ATOM 1051 N N . GLY A 1 142 ? 32.715 14.354 -10.165 1.00 89.94 142 GLY A N 1
ATOM 1052 C CA . GLY A 1 142 ? 34.112 14.440 -9.771 1.00 89.94 142 GLY A CA 1
ATOM 1053 C C . GLY A 1 142 ? 34.621 15.879 -9.720 1.00 89.94 142 GLY A C 1
ATOM 1054 O O . GLY A 1 142 ? 34.139 16.765 -10.415 1.00 89.94 142 GLY A O 1
ATOM 1055 N N . ARG A 1 143 ? 35.682 16.117 -8.941 1.00 91.06 143 ARG A N 1
ATOM 1056 C CA . ARG A 1 143 ? 36.437 17.391 -8.934 1.00 91.06 143 ARG A CA 1
ATOM 1057 C C . ARG A 1 143 ? 37.558 17.415 -9.989 1.00 91.06 143 ARG A C 1
ATOM 1059 O O . ARG A 1 143 ? 38.558 18.101 -9.830 1.00 91.06 143 ARG A O 1
ATOM 1066 N N . ASN A 1 144 ? 37.409 16.619 -11.045 1.00 85.94 144 ASN A N 1
ATOM 1067 C CA . ASN A 1 144 ? 38.427 16.303 -12.054 1.00 85.94 144 ASN A CA 1
ATOM 1068 C C . ASN A 1 144 ? 38.519 17.343 -13.200 1.00 85.94 144 ASN A C 1
ATOM 1070 O O . ASN A 1 144 ? 39.280 17.130 -14.143 1.00 85.94 144 ASN A O 1
ATOM 1074 N N . GLY A 1 145 ? 37.784 18.458 -13.097 1.00 92.44 145 GLY A N 1
ATOM 1075 C CA . GLY A 1 145 ? 37.782 19.579 -14.042 1.00 92.44 145 GLY A CA 1
ATOM 1076 C C . GLY A 1 145 ? 36.540 19.616 -14.940 1.00 92.44 145 GLY A C 1
ATOM 1077 O O . GLY A 1 145 ? 35.973 18.579 -15.278 1.00 92.44 145 GLY A O 1
ATOM 1078 N N . ARG A 1 146 ? 36.128 20.825 -15.356 1.00 91.81 146 ARG A N 1
ATOM 1079 C CA . ARG A 1 146 ? 34.920 21.040 -16.184 1.00 91.81 146 ARG A CA 1
ATOM 1080 C C . ARG A 1 146 ? 34.948 20.268 -17.503 1.00 91.81 146 ARG A C 1
ATOM 1082 O O . ARG A 1 146 ? 33.912 19.803 -17.954 1.00 91.81 146 ARG A O 1
ATOM 1089 N N . GLU A 1 147 ? 36.125 20.111 -18.100 1.00 93.25 147 GLU A N 1
ATOM 1090 C CA . GLU A 1 147 ? 36.298 19.377 -19.355 1.00 93.25 147 GLU A CA 1
ATOM 1091 C C . GLU A 1 147 ? 35.938 17.892 -19.204 1.00 93.25 147 GLU A C 1
ATOM 1093 O O . GLU A 1 147 ? 35.182 17.353 -20.008 1.00 93.25 147 GLU A O 1
ATOM 1098 N N . LYS A 1 148 ? 36.401 17.240 -18.129 1.00 92.31 148 LYS A N 1
ATOM 1099 C CA . LYS A 1 148 ? 36.069 15.834 -17.859 1.00 92.31 148 LYS A CA 1
ATOM 1100 C C . LYS A 1 148 ? 34.603 15.645 -17.492 1.00 92.31 148 LYS A C 1
ATOM 1102 O O . LYS A 1 148 ? 34.001 14.674 -17.940 1.00 92.31 148 LYS A O 1
ATOM 1107 N N . GLN A 1 149 ? 34.022 16.578 -16.739 1.00 93.31 149 GLN A N 1
ATOM 1108 C CA . GLN A 1 149 ? 32.585 16.578 -16.455 1.00 93.31 149 GLN A CA 1
ATOM 1109 C C . GLN A 1 149 ? 31.764 16.699 -17.747 1.00 93.31 149 GLN A C 1
ATOM 1111 O O . GLN A 1 149 ? 30.846 15.914 -17.966 1.00 93.31 149 GLN A O 1
ATOM 1116 N N . ALA A 1 150 ? 32.128 17.632 -18.635 1.00 93.81 150 ALA A N 1
ATOM 1117 C CA . ALA A 1 150 ? 31.461 17.822 -19.921 1.00 93.81 150 ALA A CA 1
ATOM 1118 C C . ALA A 1 150 ? 31.609 16.597 -20.836 1.00 93.81 150 ALA A C 1
ATOM 1120 O O . ALA A 1 150 ? 30.634 16.166 -21.447 1.00 93.81 150 ALA A O 1
ATOM 1121 N N . ALA A 1 151 ? 32.797 15.986 -20.885 1.00 94.94 151 ALA A N 1
ATOM 1122 C CA . ALA A 1 151 ? 33.028 14.757 -21.640 1.00 94.94 151 ALA A CA 1
ATOM 1123 C C . ALA A 1 151 ? 32.205 13.576 -21.094 1.00 94.94 151 ALA A C 1
ATOM 1125 O O . ALA A 1 151 ? 31.652 12.797 -21.871 1.00 94.94 151 ALA A O 1
ATOM 1126 N N . ALA A 1 152 ? 32.086 13.448 -19.769 1.00 95.50 152 ALA A N 1
ATOM 1127 C CA . ALA A 1 152 ? 31.272 12.412 -19.140 1.00 95.50 152 ALA A CA 1
ATOM 1128 C C . ALA A 1 152 ? 29.772 12.633 -19.387 1.00 95.50 152 ALA A C 1
ATOM 1130 O O . ALA A 1 152 ? 29.067 11.675 -19.701 1.00 95.50 152 ALA A O 1
ATOM 1131 N N . GLN A 1 153 ? 29.302 13.883 -19.334 1.00 94.25 153 GLN A N 1
ATOM 1132 C CA . GLN A 1 153 ? 27.928 14.234 -19.691 1.00 94.25 153 GLN A CA 1
ATOM 1133 C C . GLN A 1 153 ? 27.629 13.904 -21.159 1.00 94.25 153 GLN A C 1
ATOM 1135 O O . GLN A 1 153 ? 26.667 13.199 -21.441 1.00 94.25 153 GLN A O 1
ATOM 1140 N N . ALA A 1 154 ? 28.503 14.299 -22.088 1.00 94.75 154 ALA A N 1
ATOM 1141 C CA . ALA A 1 154 ? 28.355 13.957 -23.503 1.00 94.75 154 ALA A CA 1
ATOM 1142 C C . ALA A 1 154 ? 28.346 12.433 -23.734 1.00 94.75 154 ALA A C 1
ATOM 1144 O O . ALA A 1 154 ? 27.585 11.923 -24.556 1.00 94.75 154 ALA A O 1
ATOM 1145 N N . ALA A 1 155 ? 29.158 11.682 -22.982 1.00 95.62 155 ALA A N 1
ATOM 1146 C CA . ALA A 1 155 ? 29.177 10.224 -23.042 1.00 95.62 155 ALA A CA 1
ATOM 1147 C C . ALA A 1 155 ? 27.905 9.571 -22.479 1.00 95.62 155 ALA A C 1
ATOM 1149 O O . ALA A 1 155 ? 27.557 8.483 -22.939 1.00 95.62 155 ALA A O 1
ATOM 1150 N N . LEU A 1 156 ? 27.247 10.197 -21.496 1.00 95.94 156 LEU A N 1
ATOM 1151 C CA . LEU A 1 156 ? 25.947 9.782 -20.965 1.00 95.94 156 LEU A CA 1
ATOM 1152 C C . LEU A 1 156 ? 24.832 10.059 -21.980 1.00 95.94 156 LEU A C 1
ATOM 1154 O O . LEU A 1 156 ? 24.033 9.171 -22.267 1.00 95.94 156 LEU A O 1
ATOM 1158 N N . ASP A 1 157 ? 24.826 11.257 -22.564 1.00 94.31 157 ASP A N 1
ATOM 1159 C CA . ASP A 1 157 ? 23.809 11.693 -23.524 1.00 94.31 157 ASP A CA 1
ATOM 1160 C C . ASP A 1 157 ? 23.849 10.891 -24.830 1.00 94.31 157 ASP A C 1
ATOM 1162 O O . ASP A 1 157 ? 22.812 10.683 -25.449 1.00 94.31 157 ASP A O 1
ATOM 1166 N N . ALA A 1 158 ? 25.022 10.379 -25.217 1.00 95.69 158 ALA A N 1
ATOM 1167 C CA . ALA A 1 158 ? 25.203 9.535 -26.398 1.00 95.69 158 ALA A CA 1
ATOM 1168 C C . ALA A 1 158 ? 24.699 8.083 -26.232 1.00 95.69 158 ALA A C 1
ATOM 1170 O O . ALA A 1 158 ? 24.829 7.277 -27.159 1.00 95.69 158 ALA A O 1
ATOM 1171 N N . ILE A 1 159 ? 24.182 7.693 -25.060 1.00 95.50 159 ILE A N 1
ATOM 1172 C CA . ILE A 1 159 ? 23.716 6.322 -24.818 1.00 95.50 159 ILE A CA 1
ATOM 1173 C C . ILE A 1 159 ? 22.329 6.118 -25.433 1.00 95.50 159 ILE A C 1
ATOM 1175 O O . ILE A 1 159 ? 21.333 6.641 -24.945 1.00 95.50 159 ILE A O 1
ATOM 1179 N N . THR A 1 160 ? 22.261 5.265 -26.455 1.00 94.25 160 THR A N 1
ATOM 1180 C CA . THR A 1 160 ? 21.011 4.885 -27.138 1.00 94.25 160 THR A CA 1
ATOM 1181 C C . THR A 1 160 ? 20.681 3.392 -27.035 1.00 94.25 160 THR A C 1
ATOM 1183 O O . THR A 1 160 ? 19.617 2.967 -27.482 1.00 94.25 160 THR A O 1
ATOM 1186 N N . ASP A 1 161 ? 21.565 2.582 -26.439 1.00 92.75 161 ASP A N 1
ATOM 1187 C CA . ASP A 1 161 ? 21.391 1.129 -26.319 1.00 92.75 161 ASP A CA 1
ATOM 1188 C C . ASP A 1 161 ? 20.218 0.781 -25.378 1.00 92.75 161 ASP A C 1
ATOM 1190 O O . ASP A 1 161 ? 20.296 1.053 -24.174 1.00 92.75 161 ASP A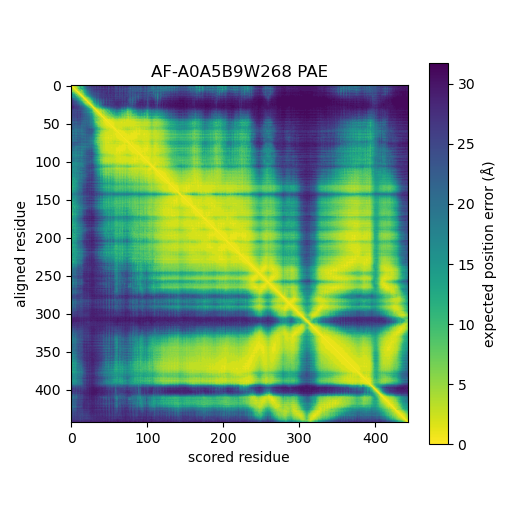 O 1
ATOM 1194 N N . PRO A 1 162 ? 19.157 0.110 -25.871 1.00 91.62 162 PRO A N 1
ATOM 1195 C CA . PRO A 1 162 ? 18.052 -0.386 -25.054 1.00 91.62 162 PRO A CA 1
ATOM 1196 C C . PRO A 1 162 ? 18.458 -1.180 -23.813 1.00 91.62 162 PRO A C 1
ATOM 1198 O O . PRO A 1 162 ? 17.790 -1.114 -22.781 1.00 91.62 162 PRO A O 1
ATOM 1201 N N . LYS A 1 163 ? 19.551 -1.942 -23.892 1.00 90.56 163 LYS A N 1
ATOM 1202 C CA . LYS A 1 163 ? 20.004 -2.801 -22.793 1.00 90.56 163 LYS A CA 1
ATOM 1203 C C . LYS A 1 163 ? 20.647 -2.002 -21.662 1.00 90.56 163 LYS A C 1
ATOM 1205 O O . LYS A 1 163 ? 20.797 -2.534 -20.563 1.00 90.56 163 LYS A O 1
ATOM 1210 N N . ALA A 1 164 ? 20.976 -0.730 -21.898 1.00 93.88 164 ALA A N 1
ATOM 1211 C CA . ALA A 1 164 ? 21.490 0.177 -20.881 1.00 93.88 164 ALA A CA 1
ATOM 1212 C C . ALA A 1 164 ? 20.395 0.704 -19.940 1.00 93.88 164 ALA A C 1
ATOM 1214 O O . ALA A 1 164 ? 20.731 1.184 -18.863 1.00 93.88 164 ALA A O 1
ATOM 1215 N N . VAL A 1 165 ? 19.104 0.592 -20.288 1.00 93.00 165 VAL A N 1
ATOM 1216 C CA . VAL A 1 165 ? 17.980 1.174 -19.521 1.00 93.00 165 VAL A CA 1
ATOM 1217 C C . VAL A 1 165 ? 17.993 0.760 -18.048 1.00 93.00 165 VAL A C 1
ATOM 1219 O O . VAL A 1 165 ? 17.895 1.606 -17.158 1.00 93.00 165 VAL A O 1
ATOM 1222 N N . LEU A 1 166 ? 18.130 -0.538 -17.765 1.00 89.25 166 LEU A N 1
ATOM 1223 C CA . LEU A 1 166 ? 18.103 -1.031 -16.388 1.00 89.25 166 LEU A CA 1
ATOM 1224 C C . LEU A 1 166 ? 19.391 -0.684 -15.610 1.00 89.25 166 LEU A C 1
ATOM 1226 O O . LEU A 1 166 ? 19.271 -0.205 -14.481 1.00 89.25 166 LEU A O 1
ATOM 1230 N N . PRO A 1 167 ? 20.606 -0.848 -16.173 1.00 92.62 167 PRO A N 1
ATOM 1231 C CA . PRO A 1 167 ? 21.834 -0.311 -15.583 1.00 92.62 167 PRO A CA 1
ATOM 1232 C C . PRO A 1 167 ? 21.798 1.200 -15.314 1.00 92.62 167 PRO A C 1
ATOM 1234 O O . PRO A 1 167 ? 22.201 1.624 -14.233 1.00 92.62 167 PRO A O 1
ATOM 1237 N N . LEU A 1 168 ? 21.272 2.000 -16.247 1.00 94.19 168 LEU A N 1
ATOM 1238 C CA . LEU A 1 168 ? 21.095 3.448 -16.100 1.00 94.19 168 LEU A CA 1
ATOM 1239 C C . LEU A 1 168 ? 20.199 3.767 -14.909 1.00 94.19 168 LEU A C 1
ATOM 1241 O O . LEU A 1 168 ? 20.571 4.569 -14.057 1.00 94.19 168 LEU A O 1
ATOM 1245 N N . TYR A 1 169 ? 19.052 3.093 -14.806 1.00 92.06 169 TYR A N 1
ATOM 1246 C CA . TYR A 1 169 ? 18.157 3.262 -13.667 1.00 92.06 169 TYR A CA 1
ATOM 1247 C C . TYR A 1 169 ? 18.822 2.882 -12.335 1.00 92.06 169 TYR A C 1
ATOM 1249 O O . TYR A 1 169 ? 18.632 3.580 -11.343 1.00 92.06 169 TYR A O 1
ATOM 1257 N N . ARG A 1 170 ? 19.624 1.807 -12.289 1.00 91.25 170 ARG A N 1
ATOM 1258 C CA . ARG A 1 170 ? 20.352 1.417 -11.066 1.00 91.25 170 ARG A CA 1
ATOM 1259 C C . ARG A 1 170 ? 21.369 2.475 -10.630 1.00 91.25 170 ARG A C 1
ATOM 1261 O O . ARG A 1 170 ? 21.486 2.720 -9.435 1.00 91.25 170 ARG A O 1
ATOM 1268 N N . GLU A 1 171 ? 22.103 3.055 -11.578 1.00 94.31 171 GLU A N 1
ATOM 1269 C CA . GLU A 1 171 ? 23.198 3.986 -11.282 1.00 94.31 171 GLU A CA 1
ATOM 1270 C C . GLU A 1 171 ? 22.694 5.416 -11.014 1.00 94.31 171 GLU A C 1
ATOM 1272 O O . GLU A 1 171 ? 23.111 6.029 -10.039 1.00 94.31 171 GLU A O 1
ATOM 1277 N N . PHE A 1 172 ? 21.752 5.920 -11.820 1.00 94.31 172 PHE A N 1
ATOM 1278 C CA . PHE A 1 172 ? 21.286 7.318 -11.785 1.00 94.31 172 PHE A CA 1
ATOM 1279 C C . PHE A 1 172 ? 19.879 7.496 -11.179 1.00 94.31 172 PHE A C 1
ATOM 1281 O O . PHE A 1 172 ? 19.380 8.611 -11.049 1.00 94.31 172 PHE A O 1
ATOM 1288 N N . GLY A 1 173 ? 19.188 6.414 -10.809 1.00 89.44 173 GLY A N 1
ATOM 1289 C CA . GLY A 1 173 ? 17.808 6.483 -10.312 1.00 89.44 173 GLY A CA 1
ATOM 1290 C C . GLY A 1 173 ? 17.668 6.941 -8.858 1.00 89.44 173 GLY A C 1
ATOM 1291 O O . GLY A 1 173 ? 16.549 7.203 -8.411 1.00 89.44 173 GLY A O 1
ATOM 1292 N N . SER A 1 174 ? 18.770 7.023 -8.110 1.00 86.44 174 SER A N 1
ATOM 1293 C CA . SER A 1 174 ? 18.742 7.252 -6.662 1.00 86.44 174 SER A CA 1
ATOM 1294 C C . SER A 1 174 ? 18.804 8.724 -6.267 1.00 86.44 174 SER A C 1
ATOM 1296 O O . SER A 1 174 ? 18.066 9.109 -5.367 1.00 86.44 174 SER A O 1
ATOM 1298 N N . GLU A 1 175 ? 19.631 9.558 -6.888 1.00 90.06 175 GLU A N 1
ATOM 1299 C CA . GLU A 1 175 ? 19.795 10.957 -6.468 1.00 90.06 175 GLU A CA 1
ATOM 1300 C C . GLU A 1 175 ? 18.896 11.914 -7.271 1.00 90.06 175 GLU A C 1
ATOM 1302 O O . GLU A 1 175 ? 18.721 11.729 -8.477 1.00 90.06 175 GLU A O 1
ATOM 1307 N N . PRO A 1 176 ? 18.334 12.980 -6.662 1.00 90.56 176 PRO A N 1
ATOM 1308 C CA . PRO A 1 176 ? 17.430 13.899 -7.361 1.00 90.56 176 PRO A CA 1
ATOM 1309 C C . PRO A 1 176 ? 18.038 14.580 -8.597 1.00 90.56 176 PRO A C 1
ATOM 1311 O O . PRO A 1 176 ? 17.321 14.830 -9.567 1.00 90.56 176 PRO A O 1
ATOM 1314 N N . LYS A 1 177 ? 19.342 14.895 -8.559 1.00 89.06 177 LYS A N 1
ATOM 1315 C CA . LYS A 1 177 ? 20.070 15.519 -9.681 1.00 89.06 177 LYS A CA 1
ATOM 1316 C C . LYS A 1 177 ? 20.268 14.534 -10.835 1.00 89.06 177 LYS A C 1
ATOM 1318 O O . LYS A 1 177 ? 20.077 14.898 -11.993 1.00 89.06 177 LYS A O 1
ATOM 1323 N N . ASP A 1 178 ? 20.558 13.283 -10.500 1.00 93.50 178 ASP A N 1
ATOM 1324 C CA . ASP A 1 178 ? 20.829 12.213 -11.459 1.00 93.50 178 ASP A CA 1
ATOM 1325 C C . ASP A 1 178 ? 19.560 11.742 -12.162 1.00 93.50 178 ASP A C 1
ATOM 1327 O O . ASP A 1 178 ? 19.587 11.432 -13.350 1.00 93.50 178 ASP A O 1
ATOM 1331 N N . GLN A 1 179 ? 18.415 11.778 -11.473 1.00 94.06 179 GLN A N 1
ATOM 1332 C CA . GLN A 1 179 ? 17.133 11.414 -12.072 1.00 94.06 179 GLN A CA 1
ATOM 1333 C C . GLN A 1 179 ? 16.772 12.289 -13.276 1.00 94.06 179 GLN A C 1
ATOM 1335 O O . GLN A 1 179 ? 16.176 11.790 -14.226 1.00 94.06 179 GLN A O 1
ATOM 1340 N N . VAL A 1 180 ? 17.142 13.573 -13.279 1.00 93.88 180 VAL A N 1
ATOM 1341 C CA . VAL A 1 180 ? 16.892 14.453 -14.432 1.00 93.88 180 VAL A CA 1
ATOM 1342 C C . VAL A 1 180 ? 17.740 14.028 -15.635 1.00 93.88 180 VAL A C 1
ATOM 1344 O O . VAL A 1 180 ? 17.230 13.997 -16.755 1.00 93.88 180 VAL A O 1
ATOM 1347 N N . MET A 1 181 ? 19.001 13.648 -15.404 1.00 94.31 181 MET A N 1
ATOM 1348 C CA . MET A 1 181 ? 19.881 13.102 -16.444 1.00 94.31 181 MET A CA 1
ATOM 1349 C C . MET A 1 181 ? 19.360 11.757 -16.957 1.00 94.31 181 MET A C 1
ATOM 1351 O O . MET A 1 181 ? 19.288 11.528 -18.161 1.00 94.31 181 MET A O 1
ATOM 1355 N N . LEU A 1 182 ? 18.920 10.888 -16.047 1.00 95.62 182 LEU A N 1
ATOM 1356 C CA . LEU A 1 182 ? 18.324 9.601 -16.384 1.00 95.62 182 LEU A CA 1
ATOM 1357 C C . LEU A 1 182 ? 17.093 9.768 -17.281 1.00 95.62 182 LEU A C 1
ATOM 1359 O O . LEU A 1 182 ? 16.996 9.095 -18.303 1.00 95.62 182 LEU A O 1
ATOM 1363 N N . VAL A 1 183 ? 16.173 10.671 -16.930 1.00 96.31 183 VAL A N 1
ATOM 1364 C CA . VAL A 1 183 ? 14.978 10.956 -17.741 1.00 96.31 183 VAL A CA 1
ATOM 1365 C C . VAL A 1 183 ? 15.365 11.421 -19.143 1.00 96.31 183 VAL A C 1
ATOM 1367 O O . VAL A 1 183 ? 14.789 10.933 -20.112 1.00 96.31 183 VAL A O 1
ATOM 1370 N N . GLN A 1 184 ? 16.370 12.294 -19.265 1.00 94.00 184 GLN A N 1
ATOM 1371 C CA . GLN A 1 184 ? 16.858 12.767 -20.561 1.00 94.00 184 GLN A CA 1
ATOM 1372 C C . GLN A 1 184 ? 17.351 11.613 -21.447 1.00 94.00 184 GLN A C 1
ATOM 1374 O O . GLN A 1 184 ? 16.979 11.533 -22.616 1.00 94.00 184 GLN A O 1
ATOM 1379 N N . VAL A 1 185 ? 18.161 10.700 -20.903 1.00 96.00 185 VAL A N 1
ATOM 1380 C CA . VAL A 1 185 ? 18.677 9.545 -21.661 1.00 96.00 185 VAL A CA 1
ATOM 1381 C C . VAL A 1 185 ? 17.551 8.568 -22.012 1.00 96.00 185 VAL A C 1
ATOM 1383 O O . VAL A 1 185 ? 17.438 8.130 -23.154 1.00 96.00 185 VAL A O 1
ATOM 1386 N N . LEU A 1 186 ? 16.656 8.260 -21.069 1.00 95.69 186 LEU A N 1
ATOM 1387 C CA . LEU A 1 186 ? 15.519 7.363 -21.316 1.00 95.69 186 LEU A CA 1
ATOM 1388 C C . LEU A 1 186 ? 14.533 7.922 -22.350 1.00 95.69 186 LEU A C 1
ATOM 1390 O O . LEU A 1 186 ? 13.939 7.149 -23.106 1.00 95.69 186 LEU A O 1
ATOM 1394 N N . GLY A 1 187 ? 14.395 9.248 -22.420 1.00 94.00 187 GLY A N 1
ATOM 1395 C CA . GLY A 1 187 ? 13.607 9.942 -23.436 1.00 94.00 187 GLY A CA 1
ATOM 1396 C C . GLY A 1 187 ? 14.085 9.662 -24.865 1.00 94.00 187 GLY A C 1
ATOM 1397 O O . GLY A 1 187 ? 13.255 9.608 -25.770 1.00 94.00 187 GLY A O 1
ATOM 1398 N N . GLN A 1 188 ? 15.379 9.387 -25.056 1.00 94.12 188 GLN A N 1
ATOM 1399 C CA . GLN A 1 188 ? 15.976 9.057 -26.358 1.00 94.12 188 GLN A CA 1
ATOM 1400 C C . GLN A 1 188 ? 15.818 7.577 -26.738 1.00 94.12 188 GLN A C 1
ATOM 1402 O O . GLN A 1 188 ? 15.827 7.228 -27.916 1.00 94.12 188 GLN A O 1
ATOM 1407 N N . ILE A 1 189 ? 15.677 6.687 -25.751 1.00 94.62 189 ILE A N 1
ATOM 1408 C CA . ILE A 1 189 ? 15.578 5.243 -25.982 1.00 94.62 189 ILE A CA 1
ATOM 1409 C C . ILE A 1 189 ? 14.106 4.864 -26.171 1.00 94.62 189 ILE A C 1
ATOM 1411 O O . ILE A 1 189 ? 13.363 4.700 -25.191 1.00 94.62 189 ILE A O 1
ATOM 1415 N N . ASP A 1 190 ? 13.680 4.692 -27.426 1.00 91.12 190 ASP A N 1
ATOM 1416 C CA . ASP A 1 190 ? 12.296 4.325 -27.737 1.00 91.12 190 ASP A CA 1
ATOM 1417 C C . ASP A 1 190 ? 11.993 2.832 -27.584 1.00 91.12 190 ASP A C 1
ATOM 1419 O O . ASP A 1 190 ? 12.059 2.053 -28.535 1.00 91.12 190 ASP A O 1
ATOM 1423 N N . ARG A 1 191 ? 11.755 2.405 -26.337 1.00 92.75 191 ARG A N 1
ATOM 1424 C CA . ARG A 1 191 ? 11.450 1.015 -25.982 1.00 92.75 191 ARG A CA 1
ATOM 1425 C C . ARG A 1 191 ? 10.428 0.936 -24.848 1.00 92.75 191 ARG A C 1
ATOM 1427 O O . ARG A 1 191 ? 10.506 1.754 -23.928 1.00 92.75 191 ARG A O 1
ATOM 1434 N N . PRO A 1 192 ? 9.594 -0.124 -24.800 1.00 92.31 192 PRO A N 1
ATOM 1435 C CA . PRO A 1 192 ? 8.575 -0.278 -23.760 1.00 92.31 192 PRO A CA 1
ATOM 1436 C C . PRO A 1 192 ? 9.130 -0.224 -22.333 1.00 92.31 192 PRO A C 1
ATOM 1438 O O . PRO A 1 192 ? 8.508 0.320 -21.424 1.00 92.31 192 PRO A O 1
ATOM 1441 N N . MET A 1 193 ? 10.335 -0.763 -22.115 1.00 89.56 193 MET A N 1
ATOM 1442 C CA . MET A 1 193 ? 10.975 -0.722 -20.801 1.00 89.56 193 MET A CA 1
ATOM 1443 C C . MET A 1 193 ? 11.351 0.705 -20.377 1.00 89.56 193 MET A C 1
ATOM 1445 O O . MET A 1 193 ? 11.174 1.052 -19.211 1.00 89.56 193 MET A O 1
ATOM 1449 N N . SER A 1 194 ? 11.815 1.546 -21.307 1.00 94.56 194 SER A N 1
ATOM 1450 C CA . SER A 1 194 ? 12.080 2.965 -21.042 1.00 94.56 194 SER A CA 1
ATOM 1451 C C . SER A 1 194 ? 10.792 3.690 -20.667 1.00 94.56 194 SER A C 1
ATOM 1453 O O . SER A 1 194 ? 10.774 4.385 -19.656 1.00 94.56 194 SER A O 1
ATOM 1455 N N . SER A 1 195 ? 9.699 3.459 -21.405 1.00 96.44 195 SER A N 1
ATOM 1456 C CA . SER A 1 195 ? 8.374 4.020 -21.102 1.00 96.44 195 SER A CA 1
ATOM 1457 C C . SER A 1 195 ? 7.901 3.632 -19.695 1.00 96.44 195 SER A C 1
ATOM 1459 O O . SER A 1 195 ? 7.457 4.481 -18.929 1.00 96.44 195 SER A O 1
ATOM 1461 N N . LYS A 1 196 ? 8.083 2.370 -19.283 1.00 94.56 196 LYS A N 1
ATOM 1462 C CA . LYS A 1 196 ? 7.763 1.920 -17.914 1.00 94.56 196 LYS A CA 1
ATOM 1463 C C . LYS A 1 196 ? 8.605 2.619 -16.847 1.00 94.56 196 LYS A C 1
ATOM 1465 O O . LYS A 1 196 ? 8.078 2.995 -15.802 1.00 94.56 196 LYS A O 1
ATOM 1470 N N . VAL A 1 197 ? 9.907 2.791 -17.079 1.00 94.25 197 VAL A N 1
ATOM 1471 C CA . VAL A 1 197 ? 10.785 3.494 -16.128 1.00 94.25 197 VAL A CA 1
ATOM 1472 C C . VAL A 1 197 ? 10.434 4.982 -16.057 1.00 94.25 197 VAL A C 1
ATOM 1474 O O . VAL A 1 197 ? 10.372 5.523 -14.956 1.00 94.25 197 VAL A O 1
ATOM 1477 N N . LEU A 1 198 ? 10.140 5.625 -17.190 1.00 96.62 198 LEU A N 1
ATOM 1478 C CA . LEU A 1 198 ? 9.656 7.006 -17.245 1.00 96.62 198 LEU A CA 1
ATOM 1479 C C . LEU A 1 198 ? 8.332 7.160 -16.486 1.00 96.62 198 LEU A C 1
ATOM 1481 O O . LEU A 1 198 ? 8.227 8.046 -15.651 1.00 96.62 198 LEU A O 1
ATOM 1485 N N . ALA A 1 199 ? 7.368 6.255 -16.663 1.00 96.44 199 ALA A N 1
ATOM 1486 C CA . ALA A 1 199 ? 6.119 6.251 -15.893 1.00 96.44 199 ALA A CA 1
ATOM 1487 C C . ALA A 1 199 ? 6.359 6.130 -14.382 1.00 96.44 199 ALA A C 1
ATOM 1489 O O . ALA A 1 199 ? 5.795 6.884 -13.591 1.00 96.44 199 ALA A O 1
ATOM 1490 N N . MET A 1 200 ? 7.274 5.252 -13.967 1.00 94.31 200 MET A N 1
ATOM 1491 C CA . MET A 1 200 ? 7.656 5.142 -12.559 1.00 94.31 200 MET A CA 1
ATOM 1492 C C . MET A 1 200 ? 8.352 6.405 -12.033 1.00 94.31 200 MET A C 1
ATOM 1494 O O . MET A 1 200 ? 8.123 6.783 -10.887 1.00 94.31 200 MET A O 1
ATOM 1498 N N . LEU A 1 201 ? 9.188 7.067 -12.838 1.00 95.00 201 LEU A N 1
ATOM 1499 C CA . LEU A 1 201 ? 9.827 8.337 -12.477 1.00 95.00 201 LEU A CA 1
ATOM 1500 C C . LEU A 1 201 ? 8.839 9.507 -12.478 1.00 95.00 201 LEU A C 1
ATOM 1502 O O . LEU A 1 201 ? 9.005 10.413 -11.672 1.00 95.00 201 LEU A O 1
ATOM 1506 N N . ALA A 1 202 ? 7.802 9.477 -13.313 1.00 96.38 202 ALA A N 1
ATOM 1507 C CA . ALA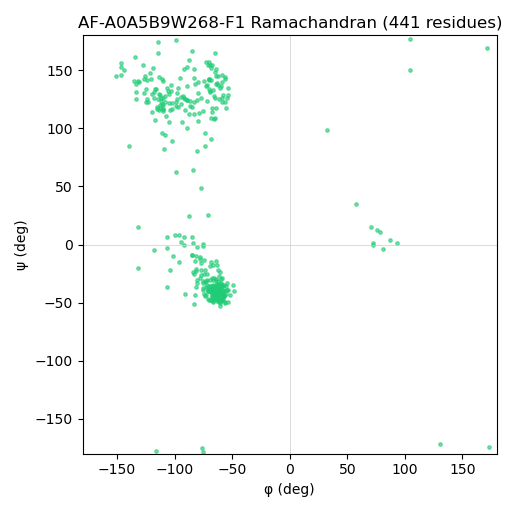 A 1 202 ? 6.732 10.468 -13.325 1.00 96.38 202 ALA A CA 1
ATOM 1508 C C . ALA A 1 202 ? 5.910 10.426 -12.028 1.00 96.38 202 ALA A C 1
ATOM 1510 O O . ALA A 1 202 ? 5.574 11.471 -11.479 1.00 96.38 202 ALA A O 1
ATOM 1511 N N . VAL A 1 203 ? 5.664 9.227 -11.488 1.00 95.00 203 VAL A N 1
ATOM 1512 C CA . VAL A 1 203 ? 4.921 9.041 -10.231 1.00 95.00 203 VAL A CA 1
ATOM 1513 C C . VAL A 1 203 ? 5.823 9.213 -9.000 1.00 95.00 203 VAL A C 1
ATOM 1515 O O . VAL A 1 203 ? 5.510 9.986 -8.099 1.00 95.00 203 VAL A O 1
ATOM 1518 N N . TYR A 1 204 ? 6.965 8.522 -8.953 1.00 91.38 204 TYR A N 1
ATOM 1519 C CA . TYR A 1 204 ? 7.813 8.408 -7.754 1.00 91.38 204 TYR A CA 1
ATOM 1520 C C . TYR A 1 204 ? 9.116 9.218 -7.810 1.00 91.38 204 TYR A C 1
ATOM 1522 O O . TYR A 1 204 ? 9.970 9.073 -6.931 1.00 91.38 204 TYR A O 1
ATOM 1530 N N . GLY A 1 205 ? 9.322 10.041 -8.840 1.00 90.81 205 GLY A N 1
ATOM 1531 C CA . GLY A 1 205 ? 10.527 10.860 -8.974 1.00 90.81 205 GLY A CA 1
ATOM 1532 C C . GLY A 1 205 ? 10.774 11.717 -7.729 1.00 90.81 205 GLY A C 1
ATOM 1533 O O . GLY A 1 205 ? 9.860 12.349 -7.195 1.00 90.81 205 GLY A O 1
ATOM 1534 N N . LYS A 1 206 ? 12.027 11.749 -7.267 1.00 90.06 206 LYS A N 1
ATOM 1535 C CA . LYS A 1 206 ? 12.456 12.447 -6.047 1.00 90.06 206 LYS A CA 1
ATOM 1536 C C . LYS A 1 206 ? 12.486 13.964 -6.211 1.00 90.06 206 LYS A C 1
ATOM 1538 O O . LYS A 1 206 ? 12.411 14.674 -5.215 1.00 90.06 206 LYS A O 1
ATOM 1543 N N . SER A 1 207 ? 12.579 14.468 -7.444 1.00 89.56 207 SER A N 1
ATOM 1544 C CA . SER A 1 207 ? 12.448 15.896 -7.747 1.00 89.56 207 SER A CA 1
ATOM 1545 C C . SER A 1 207 ? 11.187 16.181 -8.574 1.00 89.56 207 SER A C 1
ATOM 1547 O O . SER A 1 207 ? 10.843 15.386 -9.455 1.00 89.56 207 SER A O 1
ATOM 1549 N N . PRO A 1 208 ? 10.507 17.324 -8.347 1.00 91.31 208 PRO A N 1
ATOM 1550 C CA . PRO A 1 208 ? 9.388 17.752 -9.189 1.00 91.31 208 PRO A CA 1
ATOM 1551 C C . PRO A 1 208 ? 9.767 17.840 -10.672 1.00 91.31 208 PRO A C 1
ATOM 1553 O O . PRO A 1 208 ? 9.008 17.404 -11.529 1.00 91.31 208 PRO A O 1
ATOM 1556 N N . THR A 1 209 ? 10.981 18.316 -10.972 1.00 93.69 209 THR A N 1
ATOM 1557 C CA . THR A 1 209 ? 11.503 18.412 -12.342 1.00 93.69 209 THR A CA 1
ATOM 1558 C C . THR A 1 209 ? 11.649 17.047 -13.009 1.00 93.69 209 THR A C 1
ATOM 1560 O O . THR A 1 209 ? 11.295 16.910 -14.177 1.00 93.69 209 THR A O 1
ATOM 1563 N N . ALA A 1 210 ? 12.146 16.027 -12.298 1.00 93.75 210 ALA A N 1
ATOM 1564 C CA . ALA A 1 210 ? 12.243 14.678 -12.853 1.00 93.75 210 ALA A CA 1
ATOM 1565 C C . ALA A 1 210 ? 10.855 14.091 -13.135 1.00 93.75 210 ALA A C 1
ATOM 1567 O O . ALA A 1 210 ? 10.660 13.516 -14.203 1.00 93.75 210 ALA A O 1
ATOM 1568 N N . ARG A 1 211 ? 9.884 14.291 -12.228 1.00 94.81 211 ARG A N 1
ATOM 1569 C CA . ARG A 1 211 ? 8.499 13.837 -12.435 1.00 94.81 211 ARG A CA 1
ATOM 1570 C C . ARG A 1 211 ? 7.874 14.475 -13.673 1.00 94.81 211 ARG A C 1
ATOM 1572 O O . ARG A 1 211 ? 7.379 13.768 -14.546 1.00 94.81 211 ARG A O 1
ATOM 1579 N N . GLN A 1 212 ? 7.970 15.800 -13.773 1.00 93.56 212 GLN A N 1
ATOM 1580 C CA . GLN A 1 212 ? 7.429 16.561 -14.896 1.00 93.56 212 GLN A CA 1
ATOM 1581 C C . GLN A 1 212 ? 8.062 16.139 -16.227 1.00 93.56 212 GLN A C 1
ATOM 1583 O O . GLN A 1 212 ? 7.349 15.771 -17.156 1.00 93.56 212 GLN A O 1
ATOM 1588 N N . ARG A 1 213 ? 9.399 16.131 -16.319 1.00 94.88 213 ARG A N 1
ATOM 1589 C CA . ARG A 1 213 ? 10.093 15.752 -17.561 1.00 94.88 213 ARG A CA 1
ATOM 1590 C C . ARG A 1 213 ? 9.814 14.309 -17.964 1.00 94.88 213 ARG A C 1
ATOM 1592 O O . ARG A 1 213 ? 9.759 14.006 -19.154 1.00 94.88 213 ARG A O 1
ATOM 1599 N N . ALA A 1 214 ? 9.646 13.412 -16.991 1.00 96.31 214 ALA A N 1
ATOM 1600 C CA . ALA A 1 214 ? 9.298 12.029 -17.271 1.00 96.31 214 ALA A CA 1
ATOM 1601 C C . ALA A 1 214 ? 7.884 11.920 -17.859 1.00 96.31 214 ALA A C 1
ATOM 1603 O O . ALA A 1 214 ? 7.717 11.239 -18.866 1.00 96.31 214 ALA A O 1
ATOM 1604 N N . ALA A 1 215 ? 6.905 12.642 -17.301 1.00 94.56 215 ALA A N 1
ATOM 1605 C CA . ALA A 1 215 ? 5.550 12.715 -17.851 1.00 94.56 215 ALA A CA 1
ATOM 1606 C C . ALA A 1 215 ? 5.531 13.321 -19.268 1.00 94.56 215 ALA A C 1
ATOM 1608 O O . ALA A 1 215 ? 4.902 12.774 -20.170 1.00 94.56 215 ALA A O 1
ATOM 1609 N N . GLU A 1 216 ? 6.289 14.395 -19.506 1.00 94.25 216 GLU A N 1
ATOM 1610 C CA . GLU A 1 216 ? 6.439 14.998 -20.839 1.00 94.25 216 GLU A CA 1
ATOM 1611 C C . GLU A 1 216 ? 7.056 14.017 -21.848 1.00 94.25 216 GLU A C 1
ATOM 1613 O O . GLU A 1 216 ? 6.584 13.912 -22.980 1.00 94.25 216 GLU A O 1
ATOM 1618 N N . SER A 1 217 ? 8.062 13.246 -21.422 1.00 95.75 217 SER A N 1
ATOM 1619 C CA . SER A 1 217 ? 8.737 12.240 -22.256 1.00 95.75 217 SER A CA 1
ATOM 1620 C C . SER A 1 217 ? 7.852 11.036 -22.601 1.00 95.75 217 SER A C 1
ATOM 1622 O O . SER A 1 217 ? 8.198 10.281 -23.510 1.00 95.75 217 SER A O 1
ATOM 1624 N N . LEU A 1 218 ? 6.727 10.843 -21.899 1.00 96.31 218 LEU A N 1
ATOM 1625 C CA . LEU A 1 218 ? 5.745 9.793 -22.189 1.00 96.31 218 LEU A CA 1
ATOM 1626 C C . LEU A 1 218 ? 4.740 10.181 -23.273 1.00 96.31 218 LEU A C 1
ATOM 1628 O O . LEU A 1 218 ? 4.213 9.285 -23.922 1.00 96.31 218 LEU A O 1
ATOM 1632 N N . ARG A 1 219 ? 4.499 11.476 -23.510 1.00 95.06 219 ARG A N 1
ATOM 1633 C CA . ARG A 1 219 ? 3.528 11.953 -24.514 1.00 95.06 219 ARG A CA 1
ATOM 1634 C C . ARG A 1 219 ? 3.706 11.360 -25.917 1.00 95.06 219 ARG A C 1
ATOM 1636 O O . ARG A 1 219 ? 2.703 10.996 -26.521 1.00 95.06 219 ARG A O 1
ATOM 1643 N N . PRO A 1 220 ? 4.932 11.241 -26.468 1.00 94.94 220 PRO A N 1
ATOM 1644 C CA . PRO A 1 220 ? 5.114 10.630 -27.783 1.00 94.94 220 PRO A CA 1
ATOM 1645 C C . PRO A 1 220 ? 5.110 9.091 -27.750 1.00 94.94 220 PRO A C 1
ATOM 1647 O O . PRO A 1 220 ? 5.277 8.470 -28.796 1.00 94.94 220 PRO A O 1
ATOM 1650 N N . ARG A 1 221 ? 4.992 8.455 -26.576 1.00 94.44 221 ARG A N 1
ATOM 1651 C CA . ARG A 1 221 ? 5.105 6.997 -26.422 1.00 94.44 221 ARG A CA 1
ATOM 1652 C C . ARG A 1 221 ? 3.752 6.318 -26.591 1.00 94.44 221 ARG A C 1
ATOM 1654 O O . ARG A 1 221 ? 2.707 6.880 -26.276 1.00 94.44 221 ARG A O 1
ATOM 1661 N N . SER A 1 222 ? 3.778 5.059 -27.025 1.00 92.81 222 SER A N 1
ATOM 1662 C CA . SER A 1 222 ? 2.575 4.227 -27.062 1.00 92.81 222 SER A CA 1
ATOM 1663 C C . SER A 1 222 ? 2.013 4.041 -25.652 1.00 92.81 222 SER A C 1
ATOM 1665 O O . SER A 1 222 ? 2.706 3.550 -24.759 1.00 92.81 222 SER A O 1
ATOM 1667 N N . SER A 1 223 ? 0.736 4.376 -25.455 1.00 91.06 223 SER A N 1
ATOM 1668 C CA . SER A 1 223 ? 0.047 4.189 -24.171 1.00 91.06 223 SER A CA 1
ATOM 1669 C C . SER A 1 223 ? 0.035 2.722 -23.725 1.00 91.06 223 SER A C 1
ATOM 1671 O O . SER A 1 223 ? 0.097 2.439 -22.528 1.00 91.06 223 SER A O 1
ATOM 1673 N N . ALA A 1 224 ? 0.065 1.775 -24.669 1.00 90.31 224 ALA A N 1
ATOM 1674 C CA . ALA A 1 224 ? 0.156 0.344 -24.382 1.00 90.31 224 ALA A CA 1
ATOM 1675 C C . ALA A 1 224 ? 1.439 -0.053 -23.622 1.00 90.31 224 ALA A C 1
ATOM 1677 O O . ALA A 1 224 ? 1.442 -1.062 -22.920 1.00 90.31 224 ALA A O 1
ATOM 1678 N N . ASP A 1 225 ? 2.514 0.737 -23.710 1.00 91.56 225 ASP A N 1
ATOM 1679 C CA . ASP A 1 225 ? 3.787 0.400 -23.066 1.00 91.56 225 ASP A CA 1
ATOM 1680 C C . ASP A 1 225 ? 3.786 0.654 -21.553 1.00 91.56 225 ASP A C 1
ATOM 1682 O O . ASP A 1 225 ? 4.548 0.012 -20.821 1.00 91.56 225 ASP A O 1
ATOM 1686 N N . PHE A 1 226 ? 2.958 1.588 -21.074 1.00 93.69 226 PHE A N 1
ATOM 1687 C CA . PHE A 1 226 ? 3.007 2.076 -19.692 1.00 93.69 226 PHE A CA 1
ATOM 1688 C C . PHE A 1 226 ? 1.655 2.122 -18.967 1.00 93.69 226 PHE A C 1
ATOM 1690 O O . PHE A 1 226 ? 1.650 2.111 -17.735 1.00 93.69 226 PHE A O 1
ATOM 1697 N N . MET A 1 227 ? 0.516 2.130 -19.670 1.00 93.00 227 MET A N 1
ATOM 1698 C CA . MET A 1 227 ? -0.800 2.273 -19.030 1.00 93.00 227 MET A CA 1
ATOM 1699 C C . MET A 1 227 ? -1.145 1.119 -18.092 1.00 93.00 227 MET A C 1
ATOM 1701 O O . MET A 1 227 ? -1.643 1.370 -16.998 1.00 93.00 227 MET A O 1
ATOM 1705 N N . ASP A 1 228 ? -0.819 -0.125 -18.455 1.00 90.81 228 ASP A N 1
ATOM 1706 C CA . ASP A 1 228 ? -1.039 -1.281 -17.572 1.00 90.81 228 ASP A CA 1
ATOM 1707 C C . ASP A 1 228 ? -0.275 -1.140 -16.248 1.00 90.81 228 ASP A C 1
ATOM 1709 O O . ASP A 1 228 ? -0.758 -1.541 -15.190 1.00 90.81 228 ASP A O 1
ATOM 1713 N N . LEU A 1 229 ? 0.921 -0.543 -16.300 1.00 91.06 229 LEU A N 1
ATOM 1714 C CA . LEU A 1 229 ? 1.719 -0.278 -15.111 1.00 91.06 229 LEU A CA 1
ATOM 1715 C C . LEU A 1 229 ? 1.078 0.821 -14.260 1.00 91.06 229 LEU A C 1
ATOM 1717 O O . LEU A 1 229 ? 0.935 0.616 -13.061 1.00 91.06 229 LEU A O 1
ATOM 1721 N N . LEU A 1 230 ? 0.672 1.950 -14.853 1.00 93.94 230 LEU A N 1
ATOM 1722 C CA . LEU A 1 230 ? 0.049 3.054 -14.108 1.00 93.94 230 LEU A CA 1
ATOM 1723 C C . LEU A 1 230 ? -1.264 2.614 -13.457 1.00 93.94 230 LEU A C 1
ATOM 1725 O O . LEU A 1 230 ? -1.463 2.802 -12.263 1.00 93.94 230 LEU A O 1
ATOM 1729 N N . VAL A 1 231 ? -2.130 1.947 -14.214 1.00 92.69 231 VAL A N 1
ATOM 1730 C CA . VAL A 1 231 ? -3.406 1.437 -13.709 1.00 92.69 231 VAL A CA 1
ATOM 1731 C C . VAL A 1 231 ? -3.210 0.365 -12.635 1.00 92.69 231 VAL A C 1
ATOM 1733 O O . VAL A 1 231 ? -3.972 0.322 -11.669 1.00 92.69 231 VAL A O 1
ATOM 1736 N N . GLY A 1 232 ? -2.166 -0.458 -12.755 1.00 88.44 232 GLY A N 1
ATOM 1737 C CA . GLY A 1 232 ? -1.783 -1.430 -11.732 1.00 88.44 232 GLY A CA 1
ATOM 1738 C C . GLY A 1 232 ? -1.276 -0.811 -10.423 1.00 88.44 232 GLY A C 1
ATOM 1739 O O . GLY A 1 232 ? -1.253 -1.505 -9.409 1.00 88.44 232 GLY A O 1
ATOM 1740 N N . LEU A 1 233 ? -0.886 0.471 -10.416 1.00 91.19 233 LEU A N 1
ATOM 1741 C CA . LEU A 1 233 ? -0.531 1.197 -9.191 1.00 91.19 233 LEU A CA 1
ATOM 1742 C C . LEU A 1 233 ? -1.758 1.720 -8.439 1.00 91.19 233 LEU A C 1
ATOM 1744 O O . LEU A 1 233 ? -1.651 1.977 -7.244 1.00 91.19 233 LEU A O 1
ATOM 1748 N N . LEU A 1 234 ? -2.898 1.903 -9.108 1.00 90.81 234 LEU A N 1
ATOM 1749 C CA . LEU A 1 234 ? -4.087 2.477 -8.482 1.00 90.81 234 LEU A CA 1
ATOM 1750 C C . LEU A 1 234 ? -4.648 1.532 -7.414 1.00 90.81 234 LEU A C 1
ATOM 1752 O O . LEU A 1 234 ? -4.861 0.344 -7.672 1.00 90.81 234 LEU A O 1
ATOM 1756 N N . VAL A 1 235 ? -4.961 2.077 -6.240 1.00 87.69 235 VAL A N 1
ATOM 1757 C CA . VAL A 1 235 ? -5.468 1.326 -5.081 1.00 87.69 235 VAL A CA 1
ATOM 1758 C C . VAL A 1 235 ? -6.872 1.806 -4.736 1.00 87.69 235 VAL A C 1
ATOM 1760 O O . VAL A 1 235 ? -7.118 3.007 -4.678 1.00 87.69 235 VAL A O 1
ATOM 1763 N N . ASP A 1 236 ? -7.816 0.898 -4.497 1.00 86.31 236 ASP A N 1
ATOM 1764 C CA . ASP A 1 236 ? -9.151 1.313 -4.057 1.00 86.31 236 ASP A CA 1
ATOM 1765 C C . ASP A 1 236 ? -9.112 1.793 -2.595 1.00 86.31 236 ASP A C 1
ATOM 1767 O O . ASP A 1 236 ? -8.464 1.151 -1.764 1.00 86.31 236 ASP A O 1
ATOM 1771 N N . PRO A 1 237 ? -9.783 2.910 -2.250 1.00 87.75 237 PRO A N 1
ATOM 1772 C CA . PRO A 1 237 ? -9.907 3.334 -0.861 1.00 87.75 237 PRO A CA 1
ATOM 1773 C C . PRO A 1 237 ? -10.539 2.242 0.006 1.00 87.75 237 PRO A C 1
ATOM 1775 O O . PRO A 1 237 ? -11.460 1.545 -0.422 1.00 87.75 237 PRO A O 1
ATOM 1778 N N . ILE A 1 238 ? -10.078 2.144 1.248 1.00 85.50 238 ILE A N 1
ATOM 1779 C CA .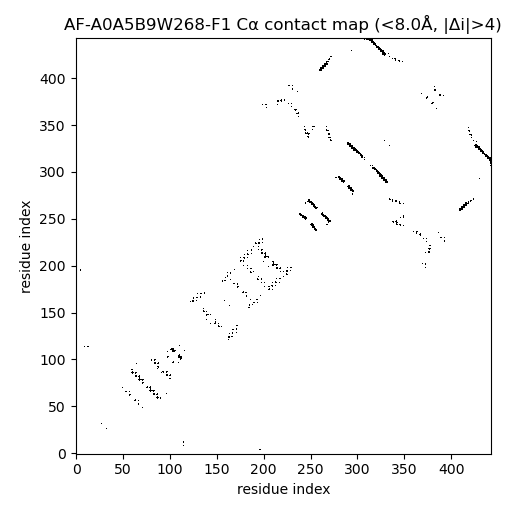 ILE A 1 238 ? -10.588 1.201 2.238 1.00 85.50 238 ILE A CA 1
ATOM 1780 C C . ILE A 1 238 ? -12.044 1.564 2.536 1.00 85.50 238 ILE A C 1
ATOM 1782 O O . ILE A 1 238 ? -12.328 2.657 3.035 1.00 85.50 238 ILE A O 1
ATOM 1786 N N . ALA A 1 239 ? -12.968 0.656 2.230 1.00 89.25 239 ALA A N 1
ATOM 1787 C CA . ALA A 1 239 ? -14.366 0.807 2.605 1.00 89.25 239 ALA A CA 1
ATOM 1788 C C . ALA A 1 239 ? -14.544 0.409 4.075 1.00 89.25 239 ALA A C 1
ATOM 1790 O O . ALA A 1 239 ? -14.080 -0.653 4.493 1.00 89.25 239 ALA A O 1
ATOM 1791 N N . TYR A 1 240 ? -15.205 1.263 4.854 1.00 91.38 240 TYR A N 1
ATOM 1792 C CA . TYR A 1 240 ? -15.489 0.995 6.258 1.00 91.38 240 TYR A CA 1
ATOM 1793 C C . TYR A 1 240 ? -16.824 1.603 6.698 1.00 91.38 240 TYR A C 1
ATOM 1795 O O . TYR A 1 240 ? -17.299 2.575 6.110 1.00 91.38 240 TYR A O 1
ATOM 1803 N N . GLU A 1 241 ? -17.400 1.037 7.754 1.00 94.75 241 GLU A N 1
ATOM 1804 C CA . GLU A 1 241 ? -18.595 1.524 8.445 1.00 94.75 241 GLU A CA 1
ATOM 1805 C C . GLU A 1 241 ? -18.291 1.675 9.939 1.00 94.75 241 GLU A C 1
ATOM 1807 O O . GLU A 1 241 ? -17.569 0.864 10.519 1.00 94.75 241 GLU A O 1
ATOM 1812 N N . VAL A 1 242 ? -18.842 2.711 10.574 1.00 96.50 242 VAL A N 1
ATOM 1813 C CA . VAL A 1 242 ? -18.627 2.989 11.998 1.00 96.50 242 VAL A CA 1
ATOM 1814 C C . VAL A 1 242 ? -19.945 2.953 12.758 1.00 96.50 242 VAL A C 1
ATOM 1816 O O . VAL A 1 242 ? -20.896 3.655 12.418 1.00 96.50 242 VAL A O 1
ATOM 1819 N N . ARG A 1 243 ? -19.963 2.192 13.853 1.00 97.75 243 ARG A N 1
ATOM 1820 C CA . ARG A 1 243 ? -21.007 2.191 14.875 1.00 97.75 243 ARG A CA 1
ATOM 1821 C C . ARG A 1 243 ? -20.448 2.802 16.155 1.00 97.75 243 ARG A C 1
ATOM 1823 O O . ARG A 1 243 ? -19.482 2.294 16.714 1.00 97.75 243 ARG A O 1
ATOM 1830 N N . ARG A 1 244 ? -21.056 3.888 16.622 1.00 97.75 244 ARG A N 1
ATOM 1831 C CA . ARG A 1 244 ? -20.627 4.605 17.832 1.00 97.75 244 ARG A CA 1
ATOM 1832 C C . ARG A 1 244 ? -20.896 3.780 19.096 1.00 97.75 244 ARG A C 1
ATOM 1834 O O . ARG A 1 244 ? -21.792 2.937 19.105 1.00 97.75 244 ARG A O 1
ATOM 1841 N N . VAL A 1 245 ? -20.121 4.036 20.147 1.00 97.12 245 VAL A N 1
ATOM 1842 C CA . VAL A 1 245 ? -20.338 3.477 21.487 1.00 97.12 245 VAL A CA 1
ATOM 1843 C C . VAL A 1 245 ? -21.645 4.042 22.047 1.00 97.12 245 VAL A C 1
ATOM 1845 O O . VAL A 1 245 ? -21.850 5.254 22.055 1.00 97.12 245 VAL A O 1
ATOM 1848 N N . GLY A 1 246 ? -22.539 3.162 22.503 1.00 93.50 246 GLY A N 1
ATOM 1849 C CA . GLY A 1 246 ? -23.875 3.547 22.980 1.00 93.50 246 GLY A CA 1
ATOM 1850 C C . GLY A 1 246 ? -23.929 3.990 24.447 1.00 93.50 246 GLY A C 1
ATOM 1851 O O . GLY A 1 246 ? -24.966 4.461 24.901 1.00 93.50 246 GLY A O 1
ATOM 1852 N N . GLY A 1 247 ? -22.835 3.816 25.192 1.00 93.12 247 GLY A N 1
ATOM 1853 C CA . GLY A 1 247 ? -22.752 4.047 26.634 1.00 93.12 247 GLY A CA 1
ATOM 1854 C C . GLY A 1 247 ? -22.116 2.859 27.365 1.00 93.12 247 GLY A C 1
ATOM 1855 O O . GLY A 1 247 ? -21.606 1.939 26.718 1.00 93.12 247 GLY A O 1
ATOM 1856 N N . PRO A 1 248 ? -22.132 2.855 28.708 1.00 92.94 248 PRO A N 1
ATOM 1857 C CA . PRO A 1 248 ? -21.601 1.746 29.498 1.00 92.94 248 PRO A CA 1
ATOM 1858 C C . PRO A 1 248 ? -22.222 0.403 29.089 1.00 92.94 248 PRO A C 1
ATOM 1860 O O . PRO A 1 248 ? -23.443 0.286 28.994 1.00 92.94 248 PRO A O 1
ATOM 1863 N N . GLY A 1 249 ? -21.390 -0.606 28.814 1.00 91.94 249 GLY A N 1
ATOM 1864 C CA . GLY A 1 249 ? -21.836 -1.934 28.375 1.00 91.94 249 GLY A CA 1
ATOM 1865 C C . GLY A 1 249 ? -22.379 -2.024 26.940 1.00 91.94 249 GLY A C 1
ATOM 1866 O O . GLY A 1 249 ? -22.752 -3.113 26.513 1.00 91.94 249 GLY A O 1
ATOM 1867 N N . SER A 1 250 ? -22.424 -0.921 26.184 1.00 95.56 250 SER 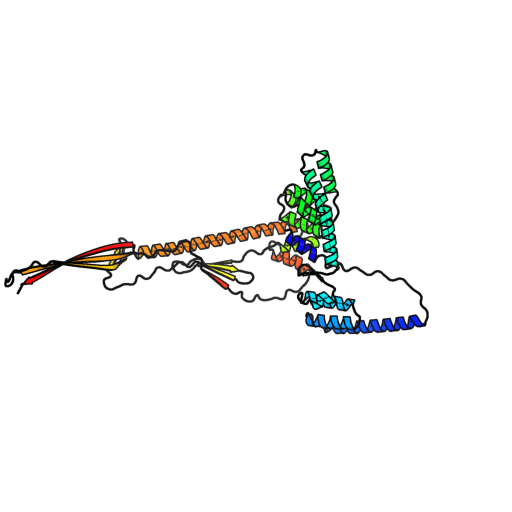A N 1
ATOM 1868 C CA . SER A 1 250 ? -22.935 -0.881 24.805 1.00 95.56 250 SER A CA 1
ATOM 1869 C C . SER A 1 250 ? -21.793 -0.633 23.809 1.00 95.56 250 SER A C 1
ATOM 1871 O O . SER A 1 250 ? -21.416 0.524 23.598 1.00 95.56 250 SER A O 1
ATOM 1873 N N . PRO A 1 251 ? -21.224 -1.688 23.193 1.00 94.62 251 PRO A N 1
ATOM 1874 C CA . PRO A 1 251 ? -20.001 -1.577 22.407 1.00 94.62 251 PRO A CA 1
ATOM 1875 C C . PRO A 1 251 ? -20.184 -0.784 21.108 1.00 94.62 251 PRO A C 1
ATOM 1877 O O . PRO A 1 251 ? -21.179 -0.936 20.397 1.00 94.62 251 PRO A O 1
ATOM 1880 N N . GLY A 1 252 ? -19.169 0.011 20.774 1.00 95.69 252 GLY A N 1
ATOM 1881 C CA . GLY A 1 252 ? -18.970 0.567 19.436 1.00 95.69 252 GLY A CA 1
ATOM 1882 C C . GLY A 1 252 ? -18.217 -0.414 18.535 1.00 95.69 252 GLY A C 1
ATOM 1883 O O . GLY A 1 252 ? -17.641 -1.393 19.014 1.00 95.69 252 GLY A O 1
ATOM 1884 N N . ALA A 1 253 ? -18.208 -0.164 17.227 1.00 94.31 253 ALA A N 1
ATOM 1885 C CA . ALA A 1 253 ? -17.509 -1.004 16.261 1.00 94.31 253 ALA A CA 1
ATOM 1886 C C . ALA A 1 253 ? -17.027 -0.223 15.031 1.00 94.31 253 ALA A C 1
ATOM 1888 O O . ALA A 1 253 ? -17.739 0.648 14.532 1.00 94.31 253 ALA A O 1
ATOM 1889 N N . ILE A 1 254 ? -15.868 -0.597 14.491 1.00 89.31 254 ILE A N 1
ATOM 1890 C CA . ILE A 1 254 ? -15.437 -0.220 13.139 1.00 89.31 254 ILE A CA 1
ATOM 1891 C C . ILE A 1 254 ? -15.412 -1.487 12.281 1.00 89.31 254 ILE A C 1
ATOM 1893 O O . ILE A 1 254 ? -14.686 -2.432 12.590 1.00 89.31 254 ILE A O 1
ATOM 1897 N N . PHE A 1 255 ? -16.200 -1.501 11.206 1.00 88.75 255 PHE A N 1
ATOM 1898 C CA . PHE A 1 255 ? -16.245 -2.574 10.215 1.00 88.75 255 PHE A CA 1
ATOM 1899 C C . PHE A 1 255 ? -15.393 -2.178 9.016 1.00 88.75 255 PHE A C 1
ATOM 1901 O O . PHE A 1 255 ? -15.680 -1.175 8.373 1.00 88.75 255 PHE A O 1
ATOM 1908 N N . VAL A 1 256 ? -14.358 -2.949 8.702 1.00 84.69 256 VAL A N 1
ATOM 1909 C CA . VAL A 1 256 ? -13.432 -2.696 7.595 1.00 84.69 256 VAL A CA 1
ATOM 1910 C C . VAL A 1 256 ? -13.582 -3.798 6.557 1.00 84.69 256 VAL A C 1
ATOM 1912 O O . VAL A 1 256 ? -13.444 -4.980 6.875 1.00 84.69 256 VAL A O 1
ATOM 1915 N N . ALA A 1 257 ? -13.840 -3.414 5.308 1.00 81.50 257 ALA A N 1
ATOM 1916 C CA . ALA A 1 257 ? -13.930 -4.358 4.207 1.00 81.50 257 ALA A CA 1
ATOM 1917 C C . ALA A 1 257 ? -12.531 -4.812 3.766 1.00 81.50 257 ALA A C 1
ATOM 1919 O O . ALA A 1 257 ? -11.689 -3.983 3.415 1.00 81.50 257 ALA A O 1
ATOM 1920 N N . GLY A 1 258 ? -12.294 -6.123 3.732 1.00 73.38 258 GLY A N 1
ATOM 1921 C CA . GLY A 1 258 ? -11.033 -6.705 3.260 1.00 73.38 258 GLY A CA 1
ATOM 1922 C C . GLY A 1 258 ? -11.182 -7.528 1.980 1.00 73.38 258 GLY A C 1
ATOM 1923 O O . GLY A 1 258 ? -12.282 -7.749 1.474 1.00 73.38 258 GLY A O 1
ATOM 1924 N N . GLU A 1 259 ? -10.062 -7.994 1.424 1.00 71.38 259 GLU A N 1
ATOM 1925 C CA . GLU A 1 259 ? -10.060 -8.811 0.198 1.00 71.38 259 GLU A CA 1
ATOM 1926 C C . GLU A 1 259 ? -10.527 -10.254 0.465 1.00 71.38 259 GLU A C 1
ATOM 1928 O O . GLU A 1 259 ? -11.272 -10.828 -0.325 1.00 71.38 259 GLU A O 1
ATOM 1933 N N . ARG A 1 260 ? -10.112 -10.837 1.600 1.00 69.38 260 ARG A N 1
ATOM 1934 C CA . ARG A 1 260 ? -10.404 -12.239 1.971 1.00 69.38 260 ARG A CA 1
ATOM 1935 C C . ARG A 1 260 ? -11.442 -12.379 3.078 1.00 69.38 260 ARG A C 1
ATOM 1937 O O . ARG A 1 260 ? -12.222 -13.324 3.069 1.00 69.38 260 ARG A O 1
ATOM 1944 N N . PHE A 1 261 ? -11.409 -11.467 4.037 1.00 70.38 261 PHE A N 1
ATOM 1945 C CA . PHE A 1 261 ? -12.299 -11.408 5.187 1.00 70.38 261 PHE A CA 1
ATOM 1946 C C . PHE A 1 261 ? -12.530 -9.942 5.536 1.00 70.38 261 PHE A C 1
ATOM 1948 O O . PHE A 1 261 ? -11.677 -9.101 5.248 1.00 70.38 261 PHE A O 1
ATOM 1955 N N . ASP A 1 262 ? -13.675 -9.653 6.133 1.00 80.00 262 ASP A N 1
ATOM 1956 C CA . ASP A 1 262 ? -13.966 -8.346 6.711 1.00 80.00 262 ASP A CA 1
ATOM 1957 C C . ASP A 1 262 ? -13.552 -8.354 8.184 1.00 80.00 262 ASP A C 1
ATOM 1959 O O . ASP A 1 262 ? -13.557 -9.402 8.829 1.00 80.00 262 ASP A O 1
ATOM 1963 N N . THR A 1 263 ? -13.175 -7.202 8.725 1.00 79.25 263 THR A N 1
ATOM 1964 C CA . THR A 1 263 ? -12.741 -7.082 10.123 1.00 79.25 263 THR A CA 1
ATOM 1965 C C . THR A 1 263 ? -13.712 -6.196 10.885 1.00 79.25 263 THR A C 1
ATOM 1967 O O . THR A 1 263 ? -14.071 -5.125 10.408 1.00 79.25 263 THR A O 1
ATOM 1970 N N . ALA A 1 264 ? -14.122 -6.617 12.078 1.00 84.19 264 ALA A N 1
ATOM 1971 C CA . ALA A 1 264 ? -14.920 -5.820 12.999 1.00 84.19 264 ALA A CA 1
ATOM 1972 C C . ALA A 1 264 ? -14.118 -5.576 14.279 1.00 84.19 264 ALA A C 1
ATOM 1974 O O . ALA A 1 264 ? -13.944 -6.495 15.079 1.00 84.19 264 ALA A O 1
ATOM 1975 N N . ARG A 1 265 ? -13.640 -4.345 14.477 1.00 87.00 265 ARG A N 1
ATOM 1976 C CA . ARG A 1 265 ? -12.945 -3.946 15.705 1.00 87.00 265 ARG A CA 1
ATOM 1977 C C . ARG A 1 265 ? -13.948 -3.382 16.704 1.00 87.00 265 ARG A C 1
ATOM 1979 O O . ARG A 1 265 ? -14.588 -2.376 16.408 1.00 87.00 265 ARG A O 1
ATOM 1986 N N . LEU A 1 266 ? -14.121 -4.048 17.843 1.00 90.75 266 LEU A N 1
ATOM 1987 C CA . LEU A 1 266 ? -15.117 -3.737 18.868 1.00 90.75 266 LEU A CA 1
ATOM 1988 C C . LEU A 1 266 ? -14.510 -2.926 20.012 1.00 90.75 266 LEU A C 1
ATOM 1990 O O . LEU A 1 266 ? -13.525 -3.340 20.611 1.00 90.75 266 LEU A O 1
ATOM 1994 N N . TYR A 1 267 ? -15.163 -1.828 20.377 1.00 95.44 267 TYR A N 1
ATOM 1995 C CA . TYR A 1 267 ? -14.798 -0.971 21.505 1.00 95.44 267 TYR A CA 1
ATOM 1996 C C . TYR A 1 267 ? -15.836 -1.191 22.596 1.00 95.44 267 TYR A C 1
ATOM 1998 O O . TYR A 1 267 ? -16.923 -0.612 22.547 1.00 95.44 267 TYR A O 1
ATOM 2006 N N . ALA A 1 268 ? -15.535 -2.095 23.525 1.00 94.44 268 ALA A N 1
ATOM 2007 C CA . ALA A 1 268 ? -16.495 -2.623 24.489 1.00 94.44 268 ALA A CA 1
ATOM 2008 C C . ALA A 1 268 ? -16.207 -2.118 25.914 1.00 94.44 268 ALA A C 1
ATOM 2010 O O . ALA A 1 268 ? -15.568 -2.834 26.686 1.00 94.44 268 ALA A O 1
ATOM 2011 N N . PRO A 1 269 ? -16.649 -0.898 26.288 1.00 93.62 269 PRO A N 1
ATOM 2012 C CA . PRO A 1 269 ? -16.513 -0.432 27.663 1.00 93.62 269 PRO A CA 1
ATOM 2013 C C . PRO A 1 269 ? -17.348 -1.324 28.592 1.00 93.62 269 PRO A C 1
ATOM 2015 O O . PRO A 1 269 ? -18.488 -1.664 28.246 1.00 93.62 269 PRO A O 1
ATOM 2018 N N . PRO A 1 270 ? -16.832 -1.698 29.774 1.00 90.94 270 PRO A N 1
ATOM 2019 C CA . PRO A 1 270 ? -17.591 -2.521 30.704 1.00 90.94 270 PRO A CA 1
ATOM 2020 C C . PRO A 1 270 ? -18.839 -1.773 31.195 1.00 90.94 270 PRO A C 1
ATOM 2022 O O . PRO A 1 270 ? -18.876 -0.541 31.267 1.00 90.94 270 PRO A O 1
ATOM 2025 N N . ALA A 1 271 ? -19.885 -2.528 31.525 1.00 92.31 271 ALA A N 1
ATOM 2026 C CA . ALA A 1 271 ? -21.049 -1.978 32.210 1.00 92.31 271 ALA A CA 1
ATOM 2027 C C . ALA A 1 271 ? -20.688 -1.598 33.655 1.00 92.31 271 ALA A C 1
ATOM 2029 O O . ALA A 1 271 ? -19.756 -2.159 34.236 1.00 92.31 271 ALA A O 1
ATOM 2030 N N . ALA A 1 272 ? -21.459 -0.683 34.250 1.00 90.94 272 ALA A N 1
ATOM 2031 C CA . ALA A 1 272 ? -21.404 -0.479 35.693 1.00 90.94 272 ALA A CA 1
ATOM 2032 C C . ALA A 1 272 ? -21.728 -1.814 36.395 1.00 90.94 272 ALA A C 1
ATOM 2034 O O . ALA A 1 272 ? -22.730 -2.448 36.043 1.00 90.94 272 ALA A O 1
ATOM 2035 N N . PRO A 1 273 ? -20.897 -2.273 37.345 1.00 90.31 273 PRO A N 1
ATOM 2036 C CA . PRO A 1 273 ? -21.138 -3.533 38.021 1.00 90.31 273 PRO A CA 1
ATOM 2037 C C . PRO A 1 273 ? -22.373 -3.427 38.907 1.00 90.31 273 PRO A C 1
ATOM 2039 O O . PRO A 1 273 ? -22.708 -2.364 39.435 1.00 90.31 273 PRO A O 1
ATOM 2042 N N . ASN A 1 274 ? -23.026 -4.566 39.107 1.00 86.81 274 ASN A N 1
ATOM 2043 C CA . ASN A 1 274 ? -24.001 -4.684 40.174 1.00 86.81 274 ASN A CA 1
ATOM 2044 C C . ASN A 1 274 ? -23.269 -4.710 41.524 1.00 86.81 274 ASN A C 1
ATOM 2046 O O . ASN A 1 274 ? -22.267 -5.412 41.654 1.00 86.81 274 ASN A O 1
ATOM 2050 N N . ILE A 1 275 ? -23.783 -3.985 42.517 1.00 83.81 275 ILE A N 1
ATOM 2051 C CA . ILE A 1 275 ? -23.274 -4.026 43.892 1.00 83.81 275 ILE A CA 1
ATOM 2052 C C . ILE A 1 275 ? -24.121 -5.062 44.642 1.00 83.81 275 ILE A C 1
ATOM 2054 O O . ILE A 1 275 ? -25.297 -4.795 44.904 1.00 83.81 275 ILE A O 1
ATOM 2058 N N . PRO A 1 276 ? -23.597 -6.265 44.936 1.00 80.94 276 PRO A N 1
ATOM 2059 C CA . PRO A 1 276 ? -24.359 -7.264 45.671 1.00 80.94 276 PRO A CA 1
ATOM 2060 C C . PRO A 1 276 ? -24.557 -6.809 47.122 1.00 80.94 276 PRO A C 1
ATOM 2062 O O . PRO A 1 276 ? -23.600 -6.412 47.780 1.00 80.94 276 PRO A O 1
ATOM 2065 N N . PHE A 1 277 ? -25.789 -6.899 47.622 1.00 82.75 277 PHE A N 1
ATOM 2066 C CA . PHE A 1 277 ? -26.105 -6.611 49.022 1.00 82.75 277 PHE A CA 1
ATOM 2067 C C . PHE A 1 277 ? -25.965 -7.865 49.888 1.00 82.75 277 PHE A C 1
ATOM 2069 O O . PHE A 1 277 ? -26.444 -8.942 49.518 1.00 82.75 277 PHE A O 1
ATOM 2076 N N . GLY A 1 278 ? -25.346 -7.710 51.054 1.00 83.00 278 GLY A N 1
ATOM 2077 C CA . GLY A 1 278 ? -25.189 -8.736 52.077 1.00 83.00 278 GLY A CA 1
ATOM 2078 C C . GLY A 1 278 ? -25.939 -8.421 53.381 1.00 83.00 278 GLY A C 1
ATOM 2079 O O . GLY A 1 278 ? -26.364 -7.287 53.618 1.00 83.00 278 GLY A O 1
ATOM 2080 N N . PRO A 1 279 ? -26.117 -9.420 54.264 1.00 82.69 279 PRO A N 1
ATOM 2081 C CA . PRO A 1 279 ? -26.646 -9.191 55.604 1.00 82.69 279 PRO A CA 1
ATOM 2082 C C . PRO A 1 279 ? -25.772 -8.207 56.397 1.00 82.69 279 PRO A C 1
ATOM 2084 O O . PRO A 1 279 ? -24.578 -8.438 56.573 1.00 82.69 279 PRO A O 1
ATOM 2087 N N . GLY A 1 280 ? -26.385 -7.145 56.927 1.00 83.31 280 GLY A N 1
ATOM 2088 C CA . GLY A 1 280 ? -25.688 -6.106 57.695 1.00 83.31 280 GLY A CA 1
ATOM 2089 C C . GLY A 1 280 ? -25.220 -4.901 56.874 1.00 83.31 280 GLY A C 1
ATOM 2090 O O . GLY A 1 280 ? -24.644 -3.985 57.458 1.00 83.31 280 GLY A O 1
ATOM 2091 N N . ASP A 1 281 ? -25.489 -4.872 55.568 1.00 89.50 281 ASP A N 1
ATOM 2092 C CA . ASP A 1 281 ? -25.220 -3.700 54.736 1.00 89.50 281 ASP A CA 1
ATOM 2093 C C . ASP A 1 281 ? -26.172 -2.547 55.066 1.00 89.50 281 ASP A C 1
ATOM 2095 O O . ASP A 1 281 ? -27.366 -2.744 55.315 1.00 89.50 281 ASP A O 1
ATOM 2099 N N . ILE A 1 282 ? -25.641 -1.325 55.036 1.00 89.69 282 ILE A N 1
ATOM 2100 C CA . ILE A 1 282 ? -26.401 -0.103 55.307 1.00 89.69 282 ILE A CA 1
ATOM 2101 C C . ILE A 1 282 ? -26.503 0.706 54.017 1.00 89.69 282 ILE A C 1
ATOM 2103 O O . ILE A 1 282 ? -25.498 1.002 53.373 1.00 89.69 282 ILE A O 1
ATOM 2107 N N . ILE A 1 283 ? -27.723 1.100 53.655 1.00 91.62 283 ILE A N 1
ATOM 2108 C CA . ILE A 1 283 ? -27.965 2.037 52.557 1.00 91.62 283 ILE A CA 1
ATOM 2109 C C . ILE A 1 283 ? -28.139 3.426 53.162 1.00 91.62 283 ILE A C 1
ATOM 2111 O O . ILE A 1 283 ? -29.052 3.665 53.952 1.00 91.62 283 ILE A O 1
ATOM 2115 N N . THR A 1 284 ? -27.251 4.338 52.787 1.00 91.06 284 THR A N 1
ATOM 2116 C CA . THR A 1 284 ? -27.344 5.765 53.099 1.00 91.06 284 THR A CA 1
ATOM 2117 C C . THR A 1 284 ? -27.491 6.566 51.806 1.00 91.06 284 THR A C 1
ATOM 2119 O O . THR A 1 284 ? -27.593 5.996 50.717 1.00 91.06 284 THR A O 1
ATOM 2122 N N . TYR A 1 285 ? -27.543 7.890 51.919 1.00 93.19 285 TYR A N 1
ATOM 2123 C CA . TYR A 1 285 ? -27.647 8.788 50.776 1.00 93.19 285 TYR A CA 1
ATOM 2124 C C . TYR A 1 285 ? -26.592 9.882 50.897 1.00 93.19 285 TYR A C 1
ATOM 2126 O O . TYR A 1 285 ? -26.341 10.384 51.995 1.00 93.19 285 TYR A O 1
ATOM 2134 N N . ASP A 1 286 ? -25.967 10.236 49.778 1.00 90.56 286 ASP A N 1
ATOM 2135 C CA . ASP A 1 286 ? -25.063 11.381 49.723 1.00 90.56 286 ASP A CA 1
ATOM 2136 C C . ASP A 1 286 ? -25.829 12.718 49.724 1.00 90.56 286 ASP A C 1
ATOM 2138 O O . ASP A 1 286 ? -27.060 12.769 49.785 1.00 90.56 286 ASP A O 1
ATOM 2142 N N . SER A 1 287 ? -25.097 13.832 49.649 1.00 91.19 287 SER A N 1
ATOM 2143 C CA . SER A 1 287 ? -25.681 15.181 49.626 1.00 91.19 287 SER A CA 1
ATOM 2144 C C . SER A 1 287 ? -26.573 15.460 48.412 1.00 91.19 287 SER A C 1
ATOM 2146 O O . SER A 1 287 ? -27.356 16.407 48.447 1.00 91.19 287 SER A O 1
ATOM 2148 N N . SER A 1 288 ? -26.465 14.656 47.352 1.00 91.12 288 SER A N 1
ATOM 2149 C CA . SER A 1 288 ? -27.296 14.741 46.147 1.00 91.12 288 SER A CA 1
ATOM 2150 C C . SER A 1 288 ? -28.498 13.792 46.207 1.00 91.12 288 SER A C 1
ATOM 2152 O O . SER A 1 288 ? -29.269 13.718 45.252 1.00 91.12 288 SER A O 1
ATOM 2154 N N . GLY A 1 289 ? -28.670 13.060 47.314 1.00 92.75 289 GLY A N 1
ATOM 2155 C CA . GLY A 1 289 ? -29.716 12.056 47.480 1.00 92.75 289 GLY A CA 1
ATOM 2156 C C . GLY A 1 289 ? -29.438 10.748 46.736 1.00 92.75 289 GLY A C 1
ATOM 2157 O O . GLY A 1 289 ? -30.348 9.930 46.604 1.00 92.75 289 GLY A O 1
ATOM 2158 N N . MET A 1 290 ? -28.215 10.528 46.242 1.00 92.94 290 MET A N 1
ATOM 2159 C CA . MET A 1 290 ? -27.861 9.289 45.551 1.00 92.94 290 MET A CA 1
ATOM 2160 C C . MET A 1 290 ? -27.483 8.194 46.554 1.00 92.94 290 MET A C 1
ATOM 2162 O O . MET A 1 290 ? -26.850 8.494 47.570 1.00 92.94 290 MET A O 1
ATOM 2166 N N . PRO A 1 291 ? -27.840 6.921 46.294 1.00 92.44 291 PRO A N 1
ATOM 2167 C CA . PRO A 1 291 ? -27.553 5.838 47.223 1.00 92.44 291 PRO A CA 1
ATOM 2168 C C . PRO A 1 291 ? -26.053 5.616 47.436 1.00 92.44 291 PRO A C 1
ATOM 2170 O O . PRO A 1 291 ? -25.256 5.594 46.492 1.00 92.44 291 PRO A O 1
ATOM 2173 N N . VAL A 1 292 ? -25.701 5.366 48.692 1.00 93.06 292 VAL A N 1
ATOM 2174 C CA . VAL A 1 292 ? -24.372 4.958 49.136 1.00 93.06 292 VAL A CA 1
ATOM 2175 C C . VAL A 1 292 ? -24.518 3.663 49.921 1.00 93.06 292 VAL A C 1
ATOM 2177 O O . VAL A 1 292 ? -25.256 3.598 50.902 1.00 93.06 292 VAL A O 1
ATOM 2180 N N . VAL A 1 293 ? -23.819 2.622 49.482 1.00 92.75 293 VAL A N 1
ATOM 2181 C CA . VAL A 1 293 ? -23.862 1.301 50.112 1.00 92.75 293 VAL A CA 1
ATOM 2182 C C . VAL A 1 293 ? -22.662 1.160 51.034 1.00 92.75 293 VAL A C 1
ATOM 2184 O O . VAL A 1 293 ? -21.529 1.345 50.600 1.00 92.75 293 VAL A O 1
ATOM 2187 N N . GLN A 1 294 ? -22.898 0.837 52.299 1.00 92.94 294 GLN A N 1
ATOM 2188 C CA . GLN A 1 294 ? -21.858 0.502 53.263 1.00 92.94 294 GLN A CA 1
ATOM 2189 C C . GLN A 1 294 ? -21.870 -1.004 53.490 1.00 92.94 294 GLN A C 1
ATOM 2191 O O . GLN A 1 294 ? -22.769 -1.528 54.147 1.00 92.94 294 GLN A O 1
ATOM 2196 N N . HIS A 1 295 ? -20.878 -1.684 52.924 1.00 91.12 295 HIS A N 1
ATOM 2197 C CA . HIS A 1 295 ? -20.722 -3.126 53.018 1.00 91.12 295 HIS A CA 1
ATOM 2198 C C . HIS A 1 295 ? -19.895 -3.493 54.247 1.00 91.12 295 HIS A C 1
ATOM 2200 O O . HIS A 1 295 ? -18.782 -2.986 54.412 1.00 91.12 295 HIS A O 1
ATOM 2206 N N . ARG A 1 296 ? -20.419 -4.347 55.131 1.00 88.56 296 ARG A N 1
ATOM 2207 C CA . ARG A 1 296 ? -19.736 -4.682 56.392 1.00 88.56 296 ARG A CA 1
ATOM 2208 C C . ARG A 1 296 ? -18.563 -5.627 56.133 1.00 88.56 296 ARG A C 1
ATOM 2210 O O . ARG A 1 296 ? -18.763 -6.784 55.785 1.00 88.56 296 ARG A O 1
ATOM 2217 N N . ILE A 1 297 ? -17.339 -5.164 56.384 1.00 90.00 297 ILE A N 1
ATOM 2218 C CA . ILE A 1 297 ? -16.113 -5.957 56.164 1.00 90.00 297 ILE A CA 1
ATOM 2219 C C . ILE A 1 297 ? -15.601 -6.649 57.430 1.00 90.00 297 ILE A C 1
ATOM 2221 O O . ILE A 1 297 ? -14.776 -7.558 57.362 1.00 90.00 297 ILE A O 1
ATOM 2225 N N . GLY A 1 298 ? -16.083 -6.240 58.602 1.00 87.81 298 GLY A N 1
ATOM 2226 C CA . GLY A 1 298 ? -15.721 -6.883 59.856 1.00 87.81 298 GLY A CA 1
ATOM 2227 C C . GLY A 1 298 ? -16.224 -6.132 61.074 1.00 87.81 298 GLY A C 1
ATOM 2228 O O . GLY A 1 298 ? -16.687 -4.993 60.992 1.00 87.81 298 GLY A O 1
ATOM 2229 N N . SER A 1 299 ? -16.114 -6.781 62.226 1.00 88.31 299 SER A N 1
ATOM 2230 C CA . SER A 1 299 ? -16.443 -6.174 63.506 1.00 88.31 299 SER A CA 1
ATOM 2231 C C . SER A 1 299 ? -15.547 -6.681 64.617 1.00 88.31 299 SER A C 1
ATOM 2233 O O . SER A 1 299 ? -15.176 -7.853 64.651 1.00 88.31 299 SER A O 1
ATOM 2235 N N . PHE A 1 300 ? -15.248 -5.795 65.553 1.00 90.00 300 PHE A N 1
ATOM 2236 C CA . PHE A 1 300 ? -14.555 -6.098 66.790 1.00 90.00 300 PHE A CA 1
ATOM 2237 C C . PHE A 1 300 ? -15.480 -5.783 67.962 1.00 90.00 300 PHE A C 1
ATOM 2239 O O . PHE A 1 300 ? -16.048 -4.696 68.011 1.00 90.00 300 PHE A O 1
ATOM 2246 N N . SER A 1 301 ? -15.618 -6.709 68.910 1.00 90.06 301 SER A N 1
ATOM 2247 C CA . SER A 1 301 ? -16.415 -6.502 70.120 1.00 90.06 301 SER A CA 1
ATOM 2248 C C . SER A 1 301 ? -15.572 -6.752 71.364 1.00 90.06 301 SER A C 1
ATOM 2250 O O . SER A 1 301 ? -14.853 -7.749 71.444 1.00 90.06 301 SER A O 1
ATOM 2252 N N . ALA A 1 302 ? -15.661 -5.844 72.333 1.00 89.75 302 ALA A N 1
ATOM 2253 C CA . ALA A 1 302 ? -15.040 -5.969 73.642 1.00 89.75 302 ALA A CA 1
ATOM 2254 C C . ALA A 1 302 ? -16.096 -5.780 74.731 1.00 89.75 302 ALA A C 1
ATOM 2256 O O . ALA A 1 302 ? -16.854 -4.813 74.719 1.00 89.75 302 ALA A O 1
ATOM 2257 N N . THR A 1 303 ? -16.133 -6.706 75.685 1.00 87.50 303 THR A N 1
ATOM 2258 C CA . THR A 1 303 ? -17.050 -6.660 76.825 1.00 87.50 303 THR A CA 1
ATOM 2259 C C . THR A 1 303 ? -16.265 -6.417 78.103 1.00 87.50 303 THR A C 1
ATOM 2261 O O . THR A 1 303 ? -15.352 -7.176 78.426 1.00 87.50 303 THR A O 1
ATOM 2264 N N . THR A 1 304 ? -16.657 -5.392 78.851 1.00 85.12 304 THR A N 1
ATOM 2265 C CA . THR A 1 304 ? -16.134 -5.105 80.184 1.00 85.12 304 THR A CA 1
ATOM 2266 C C . THR A 1 304 ? -17.222 -5.388 81.210 1.00 85.12 304 THR A C 1
ATOM 2268 O O . THR A 1 304 ? -18.240 -4.695 81.252 1.00 85.12 304 THR A O 1
ATOM 2271 N N . SER A 1 305 ? -16.977 -6.383 82.060 1.00 78.81 305 SER A N 1
ATOM 2272 C CA . SER A 1 305 ? -17.816 -6.695 83.219 1.00 78.81 305 SER A CA 1
ATOM 2273 C C . SER A 1 305 ? -17.005 -6.461 84.497 1.00 78.81 305 SER A C 1
ATOM 2275 O O . SER A 1 305 ? -15.983 -7.125 84.695 1.00 78.81 305 SER A O 1
ATOM 2277 N N . PRO A 1 306 ? -17.411 -5.534 85.379 1.00 72.06 306 PRO A N 1
ATOM 2278 C CA . PRO A 1 306 ? -16.857 -5.447 86.724 1.00 72.06 306 PRO A CA 1
ATOM 2279 C C . PRO A 1 306 ? -17.102 -6.770 87.464 1.00 72.06 306 PRO A C 1
ATOM 2281 O O . PRO A 1 306 ? -18.199 -7.322 87.387 1.00 72.06 306 PRO A O 1
ATOM 2284 N N . LYS A 1 307 ? -16.105 -7.289 88.194 1.00 63.00 307 LYS A N 1
ATOM 2285 C CA . LYS A 1 307 ? -16.331 -8.431 89.095 1.00 63.00 307 LYS A CA 1
ATOM 2286 C C . LYS A 1 307 ? -17.223 -7.970 90.249 1.00 63.00 307 LYS A C 1
ATOM 2288 O O . LYS A 1 307 ? -16.797 -7.128 91.039 1.00 63.00 307 LYS A O 1
ATOM 2293 N N . GLY A 1 308 ? -18.437 -8.510 90.330 1.00 61.69 308 GLY A N 1
ATOM 2294 C CA . GLY A 1 308 ? -19.287 -8.373 91.508 1.00 61.69 308 GLY A CA 1
ATOM 2295 C C . GLY A 1 308 ? -18.674 -9.073 92.726 1.00 61.69 308 GLY A C 1
ATOM 2296 O O . GLY A 1 308 ? -17.725 -9.855 92.611 1.00 61.69 308 GLY A O 1
ATOM 2297 N N . VAL A 1 309 ? -19.188 -8.757 93.915 1.00 60.47 309 VAL A N 1
ATOM 2298 C CA . VAL A 1 309 ? -18.842 -9.478 95.148 1.00 60.47 309 VAL A CA 1
ATOM 2299 C C . VAL A 1 309 ? -19.759 -10.706 95.233 1.00 60.47 309 VAL A C 1
ATOM 2301 O O . VAL A 1 309 ? -20.973 -10.512 95.313 1.00 60.47 309 VAL A O 1
ATOM 2304 N N . PRO A 1 310 ? -19.232 -11.947 95.237 1.00 57.69 310 PRO A N 1
ATOM 2305 C CA . PRO A 1 310 ? -20.060 -13.155 95.265 1.00 57.69 310 PRO A CA 1
ATOM 2306 C C . PRO A 1 310 ? -21.057 -13.149 96.438 1.00 57.69 310 PRO A C 1
ATOM 2308 O O . PRO A 1 310 ? -20.655 -12.968 97.587 1.00 57.69 310 PRO A O 1
ATOM 2311 N N . GLY A 1 311 ? -22.352 -13.333 96.152 1.00 60.56 311 GLY A N 1
ATOM 2312 C CA . GLY A 1 311 ? -23.441 -13.319 97.143 1.00 60.56 311 GLY A CA 1
ATOM 2313 C C . GLY A 1 311 ? -24.043 -11.938 97.456 1.00 60.56 311 GLY A C 1
ATOM 2314 O O . GLY A 1 311 ? -24.905 -11.830 98.331 1.00 60.56 311 GLY A O 1
ATOM 2315 N N . SER A 1 312 ? -23.613 -10.878 96.764 1.00 60.12 312 SER A N 1
ATOM 2316 C CA . SER A 1 312 ? -24.144 -9.518 96.912 1.00 60.12 312 SER A CA 1
ATOM 2317 C C . SER A 1 312 ? -25.281 -9.236 95.923 1.00 60.12 312 SER A C 1
ATOM 2319 O O . SER A 1 312 ? -25.070 -9.288 94.720 1.00 60.12 312 SER A O 1
ATOM 2321 N N . LYS A 1 313 ? -26.453 -8.785 96.400 1.00 64.69 313 LYS A N 1
ATOM 2322 C CA . LYS A 1 313 ? -27.589 -8.329 95.556 1.00 64.69 313 LYS A CA 1
ATOM 2323 C C . LYS A 1 313 ? -27.344 -6.988 94.831 1.00 64.69 313 LYS A C 1
ATOM 2325 O O . LYS A 1 313 ? -28.281 -6.236 94.564 1.00 64.69 313 LYS A O 1
ATOM 2330 N N . THR A 1 314 ? -26.092 -6.628 94.575 1.00 67.06 314 THR A N 1
ATOM 2331 C CA . THR A 1 314 ? -25.717 -5.372 93.917 1.00 67.06 314 THR A CA 1
ATOM 2332 C C . THR A 1 314 ? -25.905 -5.466 92.410 1.00 67.06 314 THR A C 1
ATOM 2334 O O . THR A 1 314 ? -25.570 -6.477 91.798 1.00 67.06 314 THR A O 1
ATOM 2337 N N . LEU A 1 315 ? -26.413 -4.390 91.808 1.00 68.44 315 LEU A N 1
ATOM 2338 C CA . LEU A 1 315 ? -26.501 -4.261 90.357 1.00 68.44 315 LEU A CA 1
ATOM 2339 C C . LEU A 1 315 ? -25.090 -4.213 89.757 1.00 68.44 315 LEU A C 1
ATOM 2341 O O . LEU A 1 315 ? -24.280 -3.370 90.146 1.00 68.44 315 LEU A O 1
ATOM 2345 N N . VAL A 1 316 ? -24.814 -5.093 88.798 1.00 74.19 316 VAL A N 1
ATOM 2346 C CA . VAL A 1 316 ? -23.595 -5.085 87.984 1.00 74.19 316 VAL A CA 1
ATOM 2347 C C . VAL A 1 316 ? -23.954 -4.578 86.591 1.00 74.19 316 VAL A C 1
ATOM 2349 O O . VAL A 1 316 ? -24.942 -5.010 85.997 1.00 74.19 316 VAL A O 1
ATOM 2352 N N . ALA A 1 317 ? -23.159 -3.638 86.079 1.00 78.94 317 ALA A N 1
ATOM 2353 C CA . ALA A 1 317 ? -23.288 -3.118 84.724 1.00 78.94 317 ALA A CA 1
ATOM 2354 C C . ALA A 1 317 ? -22.213 -3.743 83.830 1.00 78.94 317 ALA A C 1
ATOM 2356 O O . ALA A 1 317 ? -21.023 -3.525 84.046 1.00 78.94 317 ALA A O 1
ATOM 2357 N N . GLN A 1 318 ? -22.633 -4.501 82.824 1.00 84.69 318 GLN A N 1
ATOM 2358 C CA . GLN A 1 318 ? -21.770 -5.025 81.774 1.00 84.69 318 GLN A CA 1
ATOM 2359 C C . GLN A 1 318 ? -21.880 -4.132 80.545 1.00 84.69 318 GLN A C 1
ATOM 2361 O O . GLN A 1 318 ? -22.969 -3.962 79.992 1.00 84.69 318 GLN A O 1
ATOM 2366 N N . THR A 1 319 ? -20.747 -3.593 80.105 1.00 87.44 319 THR A N 1
ATOM 2367 C CA . THR A 1 319 ? -20.672 -2.722 78.931 1.00 87.44 319 THR A CA 1
ATOM 2368 C C . THR A 1 319 ? -19.998 -3.469 77.792 1.00 87.44 319 THR A C 1
ATOM 2370 O O . THR A 1 319 ? -18.859 -3.909 77.928 1.00 87.44 319 THR A O 1
ATOM 2373 N N . THR A 1 320 ? -20.680 -3.584 76.659 1.00 89.25 320 THR A N 1
ATOM 2374 C CA . THR A 1 320 ? -20.126 -4.124 75.415 1.00 89.25 320 THR A CA 1
ATOM 2375 C C . THR A 1 320 ? -19.929 -2.985 74.425 1.00 89.25 320 THR A C 1
ATOM 2377 O O . THR A 1 320 ? -20.849 -2.209 74.178 1.00 89.25 320 THR A O 1
ATOM 2380 N N . VAL A 1 321 ? -18.726 -2.877 73.867 1.00 90.62 321 VAL A N 1
ATOM 2381 C CA . VAL A 1 321 ? -18.390 -1.947 72.786 1.00 90.62 321 VAL A CA 1
ATOM 2382 C C . VAL A 1 321 ? -18.154 -2.764 71.527 1.00 90.62 321 VAL A C 1
ATOM 2384 O O . VAL A 1 321 ? -17.216 -3.557 71.478 1.00 90.62 321 VAL A O 1
ATOM 2387 N N . GLU A 1 322 ? -18.987 -2.564 70.512 1.00 90.62 322 GLU A N 1
ATOM 2388 C CA . GLU A 1 322 ? -18.840 -3.180 69.197 1.00 90.62 322 GLU A CA 1
ATOM 2389 C C . GLU A 1 322 ? -18.476 -2.117 68.158 1.00 90.62 322 GLU A C 1
ATOM 2391 O O . GLU A 1 322 ? -19.223 -1.168 67.934 1.00 90.62 322 GLU A O 1
ATOM 2396 N N . ASN A 1 323 ? -17.327 -2.288 67.509 1.00 91.19 323 ASN A N 1
ATOM 2397 C CA . ASN A 1 323 ? -16.870 -1.489 66.382 1.00 91.19 323 ASN A CA 1
ATOM 2398 C C . ASN A 1 323 ? -17.061 -2.292 65.099 1.00 91.19 323 ASN A C 1
ATOM 2400 O O . ASN A 1 323 ? -16.417 -3.322 64.919 1.00 91.19 323 ASN A O 1
ATOM 2404 N N . SER A 1 324 ? -17.914 -1.818 64.201 1.00 91.00 324 SER A N 1
ATOM 2405 C CA . SER A 1 324 ? -18.082 -2.383 62.860 1.00 91.00 324 SER A CA 1
ATOM 2406 C C . SER A 1 324 ? -17.386 -1.507 61.829 1.00 91.00 324 SER A C 1
ATOM 2408 O O . SER A 1 324 ? -17.499 -0.284 61.892 1.00 91.00 324 SER A O 1
ATOM 2410 N N . TYR A 1 325 ? -16.691 -2.130 60.883 1.00 90.62 325 TYR A N 1
ATOM 2411 C CA . TYR A 1 325 ? -16.004 -1.469 59.777 1.00 90.62 325 TYR A CA 1
ATOM 2412 C C . TYR A 1 325 ? -16.727 -1.771 58.471 1.00 90.62 325 TYR A C 1
ATOM 2414 O O . TYR A 1 325 ? -17.172 -2.902 58.248 1.00 90.62 325 TYR A O 1
ATOM 2422 N N . TYR A 1 326 ? -16.813 -0.764 57.610 1.00 91.75 326 TYR A N 1
ATOM 2423 C CA . TYR A 1 326 ? -17.539 -0.837 56.354 1.00 91.75 326 TYR A CA 1
ATOM 2424 C C . TYR A 1 326 ? -16.713 -0.271 55.203 1.00 91.75 326 TYR A C 1
ATOM 2426 O O . TYR A 1 326 ? -16.117 0.800 55.329 1.00 91.75 326 TYR A O 1
ATOM 2434 N N . GLU A 1 327 ? -16.749 -0.943 54.059 1.00 92.44 327 GLU A N 1
ATOM 2435 C CA . GLU A 1 327 ? -16.386 -0.346 52.777 1.00 92.44 327 GLU A CA 1
ATOM 2436 C C . GLU A 1 327 ? -17.576 0.431 52.228 1.00 92.44 327 GLU A C 1
ATOM 2438 O O . GLU A 1 327 ? -18.717 -0.016 52.297 1.00 92.44 327 GLU A O 1
ATOM 2443 N N . THR A 1 328 ? -17.321 1.611 51.681 1.00 92.50 328 THR A N 1
ATOM 2444 C CA . THR A 1 328 ? -18.363 2.481 51.137 1.00 92.50 328 THR A CA 1
ATOM 2445 C C . THR A 1 328 ? -18.321 2.424 49.619 1.00 92.50 328 THR A C 1
ATOM 2447 O O . THR A 1 328 ? -17.263 2.632 49.042 1.00 92.50 328 THR A O 1
ATOM 2450 N N . TYR A 1 329 ? -19.456 2.195 48.970 1.00 92.69 329 TYR A N 1
ATOM 2451 C CA . TYR A 1 329 ? -19.614 2.202 47.519 1.00 92.69 329 TYR A CA 1
ATOM 2452 C C . TYR A 1 329 ? -20.628 3.278 47.129 1.00 92.69 329 TYR A C 1
ATOM 2454 O O . TYR A 1 329 ? -21.812 3.191 47.459 1.00 92.69 329 TYR A O 1
ATOM 2462 N N . SER A 1 330 ? -20.165 4.309 46.420 1.00 93.12 330 SER A N 1
ATOM 2463 C CA . SER A 1 330 ? -21.034 5.356 45.878 1.00 93.12 330 SER A CA 1
ATOM 2464 C C . SER A 1 330 ? -21.575 4.939 44.512 1.00 93.12 330 SER A C 1
ATOM 2466 O O . SER A 1 330 ? -20.812 4.765 43.558 1.00 93.12 330 SER A O 1
ATOM 2468 N N . VAL A 1 331 ? -22.904 4.830 44.395 1.00 90.94 331 VAL A N 1
ATOM 2469 C CA . VAL A 1 331 ? -23.560 4.545 43.108 1.00 90.94 331 VAL A CA 1
ATOM 2470 C C . VAL A 1 331 ? -23.276 5.663 42.104 1.00 90.94 331 VAL A C 1
ATOM 2472 O O . VAL A 1 331 ? -23.011 5.382 40.936 1.00 90.94 331 VAL A O 1
ATOM 2475 N N . ALA A 1 332 ? -23.258 6.919 42.559 1.00 91.69 332 ALA A N 1
ATOM 2476 C CA . ALA A 1 332 ? -22.923 8.066 41.721 1.00 91.69 332 ALA A CA 1
ATOM 2477 C C . ALA A 1 332 ? -21.491 7.971 41.168 1.00 91.69 332 ALA A C 1
ATOM 2479 O O . ALA A 1 332 ? -21.281 8.179 39.973 1.00 91.69 332 ALA A O 1
ATOM 2480 N N . GLN A 1 333 ? -20.514 7.596 42.003 1.00 92.38 333 GLN A N 1
ATOM 2481 C CA . GLN A 1 333 ? -19.129 7.415 41.561 1.00 92.38 333 GLN A CA 1
ATOM 2482 C C . GLN A 1 333 ? -18.996 6.260 40.563 1.00 92.38 333 GLN A C 1
ATOM 2484 O O . GLN A 1 333 ? -18.342 6.420 39.537 1.00 92.38 333 GLN A O 1
ATOM 2489 N N . ILE A 1 334 ? -19.647 5.122 40.823 1.00 93.25 334 ILE A N 1
ATOM 2490 C CA . ILE A 1 334 ? -19.637 3.964 39.917 1.00 93.25 334 ILE A CA 1
ATOM 2491 C C . ILE A 1 334 ? -20.246 4.324 38.557 1.00 93.25 334 ILE A C 1
ATOM 2493 O O . ILE A 1 334 ? -19.674 4.000 37.516 1.00 93.25 334 ILE A O 1
ATOM 2497 N N . GLN A 1 335 ? -21.380 5.029 38.544 1.00 91.88 335 GLN A N 1
ATOM 2498 C CA . GLN A 1 335 ? -22.005 5.486 37.303 1.00 91.88 335 GLN A CA 1
ATOM 2499 C C . GLN A 1 335 ? -21.125 6.493 36.556 1.00 91.88 335 GLN A C 1
ATOM 2501 O O . GLN A 1 335 ? -20.946 6.359 35.346 1.00 91.88 335 GLN A O 1
ATOM 2506 N N . ALA A 1 336 ? -20.543 7.468 37.259 1.00 92.88 336 ALA A N 1
ATOM 2507 C CA . ALA A 1 336 ? -19.639 8.449 36.664 1.00 92.88 336 ALA A CA 1
ATOM 2508 C C . ALA A 1 336 ? -18.407 7.781 36.035 1.00 92.88 336 ALA A C 1
ATOM 2510 O O . ALA A 1 336 ? -17.998 8.136 34.929 1.00 92.88 336 ALA A O 1
ATOM 2511 N N . GLU A 1 337 ? -17.852 6.779 36.708 1.00 94.69 337 GLU A N 1
ATOM 2512 C CA . GLU A 1 337 ? -16.695 6.023 36.245 1.00 94.69 337 GLU A CA 1
ATOM 2513 C C . GLU A 1 337 ? -17.026 5.152 35.020 1.00 94.69 337 GLU A C 1
ATOM 2515 O O . GLU A 1 337 ? -16.275 5.129 34.044 1.00 94.69 337 GLU A O 1
ATOM 2520 N N . ALA A 1 338 ? -18.201 4.515 35.002 1.00 94.94 338 ALA A N 1
ATOM 2521 C CA . ALA A 1 338 ? -18.680 3.762 33.845 1.00 94.94 338 ALA A CA 1
ATOM 2522 C C . ALA A 1 338 ? -18.914 4.675 32.626 1.00 94.94 338 ALA A C 1
ATOM 2524 O O . ALA A 1 338 ? -18.505 4.348 31.509 1.00 94.94 338 ALA A O 1
ATOM 2525 N N . LEU A 1 339 ? -19.534 5.843 32.839 1.00 95.62 339 LEU A N 1
ATOM 2526 C CA . LEU A 1 339 ? -19.734 6.861 31.802 1.00 95.62 339 LEU A CA 1
ATOM 2527 C C . LEU A 1 339 ? -18.401 7.377 31.257 1.00 95.62 339 LEU A C 1
ATOM 2529 O O . LEU A 1 339 ? -18.251 7.511 30.043 1.00 95.62 339 LEU A O 1
ATOM 2533 N N . ARG A 1 340 ? -17.415 7.614 32.132 1.00 95.88 340 ARG A N 1
ATOM 2534 C CA . ARG A 1 340 ? -16.053 7.979 31.728 1.00 95.88 340 ARG A CA 1
ATOM 2535 C C . ARG A 1 340 ? -15.426 6.889 30.858 1.00 95.88 340 ARG A C 1
ATOM 2537 O O . ARG A 1 340 ? -14.880 7.215 29.807 1.00 95.88 340 ARG A O 1
ATOM 2544 N N . GLY A 1 341 ? -15.547 5.618 31.246 1.00 95.75 341 GLY A N 1
ATOM 2545 C CA . GLY A 1 341 ? -15.063 4.492 30.444 1.00 95.75 341 GLY A CA 1
ATOM 2546 C C . GLY A 1 341 ? -15.692 4.443 29.051 1.00 95.75 341 GLY A C 1
ATOM 2547 O O . GLY A 1 341 ? -14.981 4.316 28.056 1.00 95.75 341 GLY A O 1
ATOM 2548 N N . ALA A 1 342 ? -17.009 4.636 28.955 1.00 96.94 342 ALA A N 1
ATOM 2549 C CA . ALA A 1 342 ? -17.700 4.688 27.669 1.00 96.94 342 ALA A CA 1
ATOM 2550 C C . ALA A 1 342 ? -17.277 5.885 26.802 1.00 96.94 342 ALA A C 1
ATOM 2552 O O . ALA A 1 342 ? -17.042 5.721 25.604 1.00 96.94 342 ALA A O 1
ATOM 2553 N N . ALA A 1 343 ? -17.129 7.072 27.396 1.00 96.88 343 ALA A N 1
ATOM 2554 C CA . ALA A 1 343 ? -16.671 8.267 26.689 1.00 96.88 343 ALA A CA 1
ATOM 2555 C C . ALA A 1 343 ? -15.234 8.113 26.161 1.00 96.88 343 ALA A C 1
ATOM 2557 O O . ALA A 1 343 ? -14.940 8.515 25.036 1.00 96.88 343 ALA A O 1
ATOM 2558 N N . LEU A 1 344 ? -14.342 7.493 26.938 1.00 97.38 344 LEU A N 1
ATOM 2559 C CA . LEU A 1 344 ? -12.960 7.253 26.518 1.00 97.38 344 LEU A CA 1
ATOM 2560 C C . LEU A 1 344 ? -12.856 6.156 25.452 1.00 97.38 344 LEU A C 1
ATOM 2562 O O . LEU A 1 344 ? -12.087 6.321 24.505 1.00 97.38 344 LEU A O 1
ATOM 2566 N N . ALA A 1 345 ? -13.676 5.102 25.531 1.00 96.81 345 ALA A N 1
ATOM 2567 C CA . ALA A 1 345 ? -13.798 4.112 24.460 1.00 96.81 345 ALA A CA 1
ATOM 2568 C C . ALA A 1 345 ? -14.308 4.746 23.150 1.00 96.81 345 ALA A C 1
ATOM 2570 O O . ALA A 1 345 ? -13.788 4.452 22.074 1.00 96.81 345 ALA A O 1
ATOM 2571 N N . GLN A 1 346 ? -15.280 5.661 23.236 1.00 97.56 346 GLN A N 1
ATOM 2572 C CA . GLN A 1 346 ? -15.781 6.419 22.086 1.00 97.56 346 GLN A CA 1
ATOM 2573 C C . GLN A 1 346 ? -14.694 7.309 21.471 1.00 97.56 346 GLN A C 1
ATOM 2575 O O . GLN A 1 346 ? -14.512 7.305 20.254 1.00 97.56 346 GLN A O 1
ATOM 2580 N N . ALA A 1 347 ? -13.929 8.018 22.303 1.00 97.69 347 ALA A N 1
ATOM 2581 C CA . ALA A 1 347 ? -12.815 8.840 21.841 1.00 97.69 347 ALA A CA 1
ATOM 2582 C C . ALA A 1 347 ? -11.700 7.998 21.189 1.00 97.69 347 ALA A C 1
ATOM 2584 O O . ALA A 1 347 ? -11.066 8.448 20.237 1.00 97.69 347 ALA A O 1
ATOM 2585 N N . GLN A 1 348 ? -11.441 6.780 21.679 1.00 96.50 348 GLN A N 1
ATOM 2586 C CA . GLN A 1 348 ? -10.484 5.856 21.058 1.00 96.50 348 GLN A CA 1
ATOM 2587 C C . GLN A 1 348 ? -10.964 5.382 19.681 1.00 96.50 348 GLN A C 1
ATOM 2589 O O . GLN A 1 348 ? -10.198 5.414 18.721 1.00 96.50 348 GLN A O 1
ATOM 2594 N N . LEU A 1 349 ? -12.246 5.027 19.560 1.00 96.62 349 LEU A N 1
ATOM 2595 C CA . LEU A 1 349 ? -12.870 4.687 18.282 1.00 96.62 349 LEU A CA 1
ATOM 2596 C C . LEU A 1 349 ? -12.759 5.840 17.271 1.00 96.62 349 LEU A C 1
ATOM 2598 O O . LEU A 1 349 ? -12.434 5.610 16.109 1.00 96.62 349 LEU A O 1
ATOM 2602 N N . GLU A 1 350 ? -12.994 7.082 17.698 1.00 97.75 350 GLU A N 1
ATOM 2603 C CA . GLU A 1 350 ? -12.845 8.268 16.841 1.00 97.75 350 GLU A CA 1
ATOM 2604 C C . GLU A 1 350 ? -11.405 8.460 16.347 1.00 97.75 350 GLU A C 1
ATOM 2606 O O . GLU A 1 350 ? -11.207 8.708 15.157 1.00 97.75 350 GLU A O 1
ATOM 2611 N N . ARG A 1 351 ? -10.398 8.262 17.212 1.00 95.56 351 ARG A N 1
ATOM 2612 C CA . ARG A 1 351 ? -8.978 8.300 16.808 1.00 95.56 351 ARG A CA 1
ATOM 2613 C C . ARG A 1 351 ? -8.650 7.251 15.746 1.00 95.56 351 ARG A C 1
ATOM 2615 O O . ARG A 1 351 ? -7.948 7.540 14.776 1.00 95.56 351 ARG A O 1
ATOM 2622 N N . ASP A 1 352 ? -9.170 6.038 15.902 1.00 88.25 352 ASP A N 1
ATOM 2623 C CA . ASP A 1 352 ? -8.935 4.959 14.941 1.00 88.25 352 ASP A CA 1
ATOM 2624 C C . ASP A 1 352 ? -9.658 5.210 13.602 1.00 88.25 352 ASP A C 1
ATOM 2626 O O . ASP A 1 352 ? -9.103 4.944 12.531 1.00 88.25 352 ASP A O 1
ATOM 2630 N N . GLU A 1 353 ? -10.857 5.801 13.629 1.00 95.50 353 GLU A N 1
ATOM 2631 C CA . GLU A 1 353 ? -11.552 6.267 12.422 1.00 95.50 353 GLU A CA 1
ATOM 2632 C C . GLU A 1 353 ? -10.764 7.373 11.699 1.00 95.50 353 GLU A C 1
ATOM 2634 O O . GLU A 1 353 ? -10.652 7.358 10.469 1.00 95.50 353 GLU A O 1
ATOM 2639 N N . GLU A 1 354 ? -10.198 8.333 12.434 1.00 94.75 354 GLU A N 1
ATOM 2640 C CA . GLU A 1 354 ? -9.347 9.385 11.866 1.00 94.75 354 GLU A CA 1
ATOM 2641 C C . GLU A 1 354 ? -8.102 8.810 11.183 1.00 94.75 354 GLU A C 1
ATOM 2643 O O . GLU A 1 354 ? -7.751 9.246 10.083 1.00 94.75 354 GLU A O 1
ATOM 2648 N N . SER A 1 355 ? -7.490 7.777 11.767 1.00 82.69 355 SER A N 1
ATOM 2649 C CA . SER A 1 355 ? -6.386 7.044 11.140 1.00 82.69 355 SER A CA 1
ATOM 2650 C C . SER A 1 355 ? -6.803 6.429 9.795 1.00 82.69 355 SER A C 1
ATOM 2652 O O . SER A 1 355 ? -6.131 6.633 8.779 1.00 82.69 355 SER A O 1
ATOM 2654 N N . LEU A 1 356 ? -7.969 5.771 9.727 1.00 85.44 356 LEU A N 1
ATOM 2655 C CA . LEU A 1 356 ? -8.515 5.237 8.468 1.00 85.44 356 LEU A CA 1
ATOM 2656 C C . LEU A 1 356 ? -8.806 6.338 7.438 1.00 85.44 356 LEU A C 1
ATOM 2658 O O . LEU A 1 356 ? -8.522 6.170 6.247 1.00 85.44 356 LEU A O 1
ATOM 2662 N N . LYS A 1 357 ? -9.343 7.486 7.872 1.00 93.38 357 LYS A N 1
ATOM 2663 C CA . LYS A 1 357 ? -9.553 8.655 7.000 1.00 93.38 357 LYS A CA 1
ATOM 2664 C C . LYS A 1 357 ? -8.236 9.173 6.432 1.00 93.38 357 LYS A C 1
ATOM 2666 O O . LYS A 1 357 ? -8.180 9.441 5.232 1.00 93.38 357 LYS A O 1
ATOM 2671 N N . ALA A 1 358 ? -7.192 9.273 7.252 1.00 86.44 358 ALA A N 1
ATOM 2672 C CA . ALA A 1 358 ? -5.867 9.710 6.824 1.00 86.44 358 ALA A CA 1
ATOM 2673 C C . ALA A 1 358 ? -5.249 8.741 5.803 1.00 86.44 358 ALA A C 1
ATOM 2675 O O . ALA A 1 358 ? -4.752 9.173 4.761 1.00 86.44 358 ALA A O 1
ATOM 2676 N N . VAL A 1 359 ? -5.352 7.426 6.034 1.00 83.88 359 VAL A N 1
ATOM 2677 C CA . VAL A 1 359 ? -4.909 6.404 5.069 1.00 83.88 359 VAL A CA 1
ATOM 2678 C C . VAL A 1 359 ? -5.662 6.540 3.743 1.00 83.88 359 VAL A C 1
ATOM 2680 O O . VAL A 1 359 ? -5.039 6.588 2.682 1.00 83.88 359 VAL A O 1
ATOM 2683 N N . ASN A 1 360 ? -6.988 6.680 3.780 1.00 91.69 360 ASN A N 1
ATOM 2684 C CA . ASN A 1 360 ? -7.789 6.867 2.570 1.00 91.69 360 ASN A CA 1
ATOM 2685 C C . ASN A 1 360 ? -7.485 8.179 1.840 1.00 91.69 360 ASN A C 1
ATOM 2687 O O . ASN A 1 360 ? -7.511 8.207 0.610 1.00 91.69 360 ASN A O 1
ATOM 2691 N N . ALA A 1 361 ? -7.185 9.259 2.560 1.00 94.44 361 ALA A N 1
ATOM 2692 C CA . ALA A 1 361 ? -6.746 10.512 1.955 1.00 94.44 361 ALA A CA 1
ATOM 2693 C C . ALA A 1 361 ? -5.414 10.332 1.209 1.00 94.44 361 ALA A C 1
ATOM 2695 O O . ALA A 1 361 ? -5.296 10.773 0.066 1.00 94.44 361 ALA A O 1
ATOM 2696 N N . ASN A 1 362 ? -4.458 9.605 1.798 1.00 85.06 362 ASN A N 1
ATOM 2697 C CA . ASN A 1 362 ? -3.188 9.275 1.148 1.00 85.06 362 ASN A CA 1
ATOM 2698 C C . ASN A 1 362 ? -3.387 8.413 -0.107 1.00 85.06 362 ASN A C 1
ATOM 2700 O O . ASN A 1 362 ? -2.773 8.689 -1.136 1.00 85.06 362 ASN A O 1
ATOM 2704 N N . ILE A 1 363 ? -4.272 7.408 -0.049 1.00 86.75 363 ILE A N 1
ATOM 2705 C CA . ILE A 1 363 ? -4.627 6.577 -1.213 1.00 86.75 363 ILE A CA 1
ATOM 2706 C C . ILE A 1 363 ? -5.203 7.443 -2.335 1.00 86.75 363 ILE A C 1
ATOM 2708 O O . ILE A 1 363 ? -4.769 7.327 -3.478 1.00 86.75 363 ILE A O 1
ATOM 2712 N N . ARG A 1 364 ? -6.150 8.337 -2.022 1.00 94.81 364 ARG A N 1
ATOM 2713 C CA . ARG A 1 364 ? -6.752 9.238 -3.019 1.00 94.81 364 ARG A CA 1
ATOM 2714 C C . ARG A 1 364 ? -5.712 10.159 -3.638 1.00 94.81 364 ARG A C 1
ATOM 2716 O O . ARG A 1 364 ? -5.592 10.178 -4.852 1.00 94.81 364 ARG A O 1
ATOM 2723 N N . HIS A 1 365 ? -4.896 10.822 -2.821 1.00 93.94 365 HIS A N 1
ATOM 2724 C CA . HIS A 1 365 ? -3.835 11.697 -3.316 1.00 93.94 365 HIS A CA 1
ATOM 272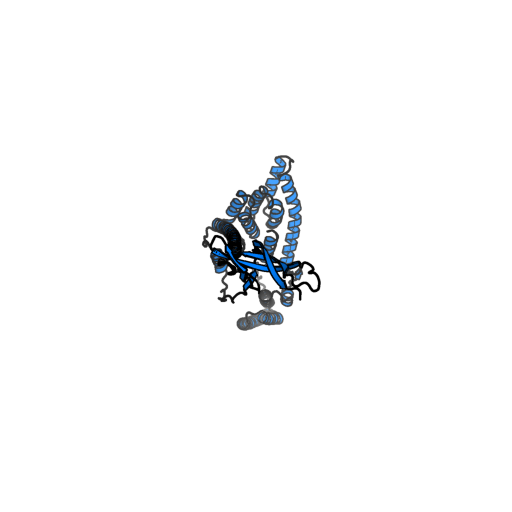5 C C . HIS A 1 365 ? -2.842 10.958 -4.231 1.00 93.94 365 HIS A C 1
ATOM 2727 O O . HIS A 1 365 ? -2.424 11.474 -5.273 1.00 93.94 365 HIS A O 1
ATOM 2733 N N . PHE A 1 366 ? -2.477 9.730 -3.859 1.00 92.31 366 PHE A N 1
ATOM 2734 C CA . PHE A 1 366 ? -1.613 8.890 -4.676 1.00 92.31 366 PHE A CA 1
ATOM 2735 C C . PHE A 1 366 ? -2.284 8.502 -6.001 1.00 92.31 366 PHE A C 1
ATOM 2737 O O . PHE A 1 366 ? -1.677 8.662 -7.060 1.00 92.31 366 PHE A O 1
ATOM 2744 N N . ASN A 1 367 ? -3.544 8.061 -5.962 1.00 94.81 367 ASN A N 1
ATOM 2745 C CA . ASN A 1 367 ? -4.311 7.754 -7.166 1.00 94.81 367 ASN A CA 1
ATOM 2746 C C . ASN A 1 367 ? -4.435 8.973 -8.079 1.00 94.81 367 ASN A C 1
ATOM 2748 O O . ASN A 1 367 ? -4.192 8.843 -9.272 1.00 94.81 367 ASN A O 1
ATOM 2752 N N . ASP A 1 368 ? -4.748 10.148 -7.534 1.00 95.69 368 ASP A N 1
ATOM 2753 C CA . ASP A 1 368 ? -4.852 11.397 -8.292 1.00 95.69 368 ASP A CA 1
ATOM 2754 C C . ASP A 1 368 ? -3.533 11.710 -9.000 1.00 95.69 368 ASP A C 1
ATOM 2756 O O . ASP A 1 368 ? -3.523 12.068 -10.172 1.00 95.69 368 ASP A O 1
ATOM 2760 N N . THR A 1 369 ? -2.399 11.498 -8.327 1.00 93.94 369 THR A N 1
ATOM 2761 C CA . THR A 1 369 ? -1.071 11.660 -8.935 1.00 93.94 369 THR A CA 1
ATOM 2762 C C . THR A 1 369 ? -0.879 10.717 -10.125 1.00 93.94 369 THR A C 1
ATOM 2764 O O . THR A 1 369 ? -0.443 11.147 -11.191 1.00 93.94 369 THR A O 1
ATOM 2767 N N . VAL A 1 370 ? -1.221 9.437 -9.969 1.00 95.50 370 VAL A N 1
ATOM 2768 C CA . VAL A 1 370 ? -1.097 8.432 -11.036 1.00 95.50 370 VAL A CA 1
ATOM 2769 C C . VAL A 1 370 ? -2.040 8.740 -12.204 1.00 95.50 370 VAL A C 1
ATOM 2771 O O . VAL A 1 370 ? -1.613 8.694 -13.358 1.00 95.50 370 VAL A O 1
ATOM 2774 N N . MET A 1 371 ? -3.297 9.085 -11.916 1.00 95.81 371 MET A N 1
ATOM 2775 C CA . MET A 1 371 ? -4.307 9.438 -12.918 1.00 95.81 371 MET A CA 1
ATOM 2776 C C . MET A 1 371 ? -3.920 10.715 -13.669 1.00 95.81 371 MET A C 1
ATOM 2778 O O . MET A 1 371 ? -4.034 10.754 -14.889 1.00 95.81 371 MET A O 1
ATOM 2782 N N . ASN A 1 372 ? -3.372 11.722 -12.983 1.00 95.31 372 ASN A N 1
ATOM 2783 C CA . ASN A 1 372 ? -2.869 12.940 -13.620 1.00 95.31 372 ASN A CA 1
ATOM 2784 C C . ASN A 1 372 ? -1.678 12.652 -14.540 1.00 95.31 372 ASN A C 1
ATOM 2786 O O . ASN A 1 372 ? -1.659 13.132 -15.665 1.00 95.31 372 ASN A O 1
ATOM 2790 N N . VAL A 1 373 ? -0.724 11.811 -14.122 1.00 95.69 373 VAL A N 1
ATOM 2791 C CA . VAL A 1 373 ? 0.382 11.382 -14.998 1.00 95.69 373 VAL A CA 1
ATOM 2792 C C . VAL A 1 373 ? -0.146 10.656 -16.237 1.00 95.69 373 VAL A C 1
ATOM 2794 O O . VAL A 1 373 ? 0.315 10.918 -17.348 1.00 95.69 373 VAL A O 1
ATOM 2797 N N . ALA A 1 374 ? -1.115 9.754 -16.068 1.00 95.00 374 ALA A N 1
ATOM 2798 C CA . ALA A 1 374 ? -1.721 9.031 -17.181 1.00 95.00 374 ALA A CA 1
ATOM 2799 C C . ALA A 1 374 ? -2.463 9.980 -18.137 1.00 95.00 374 ALA A C 1
ATOM 2801 O O . ALA A 1 374 ? -2.286 9.888 -19.354 1.00 95.00 374 ALA A O 1
ATOM 2802 N N . LYS A 1 375 ? -3.228 10.930 -17.593 1.00 95.06 375 LYS A N 1
ATOM 2803 C CA . LYS A 1 375 ? -3.934 11.972 -18.344 1.00 95.06 375 LYS A CA 1
ATOM 2804 C C . LYS A 1 375 ? -2.972 12.879 -19.105 1.00 95.06 375 LYS A C 1
ATOM 2806 O O . LYS A 1 375 ? -3.158 13.094 -20.296 1.00 95.06 375 LYS A O 1
ATOM 2811 N N . ASP A 1 376 ? -1.909 13.353 -18.465 1.00 92.94 376 ASP A N 1
ATOM 2812 C CA . ASP A 1 376 ? -0.917 14.241 -19.081 1.00 92.94 376 ASP A CA 1
ATOM 2813 C C . ASP A 1 376 ? -0.116 13.558 -20.198 1.00 92.94 376 ASP A C 1
ATOM 2815 O O . ASP A 1 376 ? 0.326 14.224 -21.141 1.00 92.94 376 ASP A O 1
ATOM 2819 N N . ALA A 1 377 ? 0.093 12.243 -20.083 1.00 93.25 377 ALA A N 1
ATOM 2820 C CA . ALA A 1 377 ? 0.804 11.441 -21.070 1.00 93.25 377 ALA A CA 1
ATOM 2821 C C . ALA A 1 377 ? -0.081 11.035 -22.258 1.00 93.25 377 ALA A C 1
ATOM 2823 O O . ALA A 1 377 ? 0.411 10.965 -23.379 1.00 93.25 377 ALA A O 1
ATOM 2824 N N . THR A 1 378 ? -1.365 10.749 -22.032 1.00 91.81 378 THR A N 1
ATOM 2825 C CA . THR A 1 378 ? -2.265 10.205 -23.070 1.00 91.81 378 THR A CA 1
ATOM 2826 C C . THR A 1 378 ? -3.235 11.230 -23.652 1.00 91.81 378 THR A C 1
ATOM 2828 O O . THR A 1 378 ? -3.746 11.029 -24.750 1.00 91.81 378 THR A O 1
ATOM 2831 N N . GLY A 1 379 ? -3.508 12.316 -22.929 1.00 91.44 379 GLY A N 1
ATOM 2832 C CA . GLY A 1 379 ? -4.602 13.242 -23.217 1.00 91.44 379 GLY A CA 1
ATOM 2833 C C . GLY A 1 379 ? -5.996 12.680 -22.905 1.00 91.44 379 GLY A C 1
ATOM 2834 O O . GLY A 1 379 ? -6.985 13.373 -23.139 1.00 91.44 379 GLY A O 1
ATOM 2835 N N . GLU A 1 380 ? -6.098 11.453 -22.385 1.00 90.19 380 GLU A N 1
ATOM 2836 C CA . GLU A 1 380 ? -7.364 10.786 -22.077 1.00 90.19 380 GLU A CA 1
ATOM 2837 C C . GLU A 1 380 ? -7.715 10.944 -20.589 1.00 90.19 380 GLU A C 1
ATOM 2839 O O . GLU A 1 380 ? -6.876 10.749 -19.710 1.00 90.19 380 GLU A O 1
ATOM 2844 N N . ASP A 1 381 ? -8.973 11.280 -20.298 1.00 92.69 381 ASP A N 1
ATOM 2845 C CA . ASP A 1 381 ? -9.522 11.310 -18.941 1.00 92.69 381 ASP A CA 1
ATOM 2846 C C . ASP A 1 381 ? -10.580 10.212 -18.812 1.00 92.69 381 ASP A C 1
ATOM 2848 O O . ASP A 1 381 ? -11.595 10.220 -19.514 1.00 92.69 381 ASP A O 1
ATOM 2852 N N . HIS A 1 382 ? -10.318 9.231 -17.951 1.00 91.56 382 HIS A N 1
ATOM 2853 C CA . HIS A 1 382 ? -11.215 8.099 -17.727 1.00 91.56 382 HIS A CA 1
ATOM 2854 C C . HIS A 1 382 ? -12.075 8.248 -16.468 1.00 91.56 382 HIS A C 1
ATOM 2856 O O . HIS A 1 382 ? -12.778 7.303 -16.123 1.00 91.56 382 HIS A O 1
ATOM 2862 N N . GLY A 1 383 ? -12.058 9.415 -15.816 1.00 91.06 383 GLY A N 1
ATOM 2863 C CA . GLY A 1 383 ? -12.875 9.713 -14.643 1.00 91.06 383 GLY A CA 1
ATOM 2864 C C . GLY A 1 383 ? -12.101 9.700 -13.320 1.00 91.06 383 GLY A C 1
ATOM 2865 O O . GLY A 1 383 ? -10.900 9.425 -13.285 1.00 91.06 383 GLY A O 1
ATOM 2866 N N . PRO A 1 384 ? -12.769 10.035 -12.204 1.00 91.00 384 PRO A N 1
ATOM 2867 C CA . PRO A 1 384 ? -12.118 10.207 -10.907 1.00 91.00 384 PRO A CA 1
ATOM 2868 C C . PRO A 1 384 ? -11.851 8.890 -10.164 1.00 91.00 384 PRO A C 1
ATOM 2870 O O . PRO A 1 384 ? -11.198 8.904 -9.121 1.00 91.00 384 PRO A O 1
ATOM 2873 N N . ALA A 1 385 ? -12.394 7.755 -10.622 1.00 89.81 385 ALA A N 1
ATOM 2874 C CA . ALA A 1 385 ? -12.325 6.508 -9.867 1.00 89.81 385 ALA A CA 1
ATOM 2875 C C . ALA A 1 385 ? -11.323 5.500 -10.468 1.00 89.81 385 ALA A C 1
ATOM 2877 O O . ALA A 1 385 ? -11.409 5.190 -11.659 1.00 89.81 385 ALA A O 1
ATOM 2878 N N . PRO A 1 386 ? -10.463 4.855 -9.649 1.00 90.75 386 PRO A N 1
ATOM 2879 C CA . PRO A 1 386 ? -9.537 3.808 -10.100 1.00 90.75 386 PRO A CA 1
ATOM 2880 C C . PRO A 1 386 ? -10.163 2.713 -10.970 1.00 90.75 386 PRO A C 1
ATOM 2882 O O . PRO A 1 386 ? -9.588 2.276 -11.968 1.00 90.75 386 PRO A O 1
ATOM 2885 N N . LYS A 1 387 ? -11.379 2.286 -10.611 1.00 89.62 387 LYS A N 1
ATOM 2886 C CA . LYS A 1 387 ? -12.151 1.278 -11.348 1.00 89.62 387 LYS A CA 1
ATOM 2887 C C . LYS A 1 387 ? -12.442 1.677 -12.799 1.00 89.62 387 LYS A C 1
ATOM 2889 O O . LYS A 1 387 ? -12.500 0.806 -13.662 1.00 89.62 387 LYS A O 1
ATOM 2894 N N . GLU A 1 388 ? -12.622 2.965 -13.079 1.00 91.00 388 GLU A N 1
ATOM 2895 C CA . GLU A 1 388 ? -12.960 3.462 -14.416 1.00 91.00 388 GLU A CA 1
ATOM 2896 C C . GLU A 1 388 ? -11.733 3.415 -15.326 1.00 91.00 388 GLU A C 1
ATOM 2898 O O . GLU A 1 388 ? -11.815 2.887 -16.434 1.00 91.00 388 GLU A O 1
ATOM 2903 N N . TRP A 1 389 ? -10.568 3.811 -14.804 1.00 92.88 389 TRP A N 1
ATOM 2904 C CA . TRP A 1 389 ? -9.273 3.649 -15.471 1.00 92.88 389 TRP A CA 1
ATOM 2905 C C . TRP A 1 389 ? -8.957 2.179 -15.765 1.00 92.88 389 TRP A C 1
ATOM 2907 O O . TRP A 1 389 ? -8.595 1.837 -16.893 1.00 92.88 389 TRP A O 1
ATOM 2917 N N . ARG A 1 390 ? -9.162 1.281 -14.786 1.00 90.25 390 ARG A N 1
ATOM 2918 C CA . ARG A 1 390 ? -9.012 -0.173 -14.993 1.00 90.25 390 ARG A CA 1
ATOM 2919 C C . ARG A 1 390 ? -9.936 -0.686 -16.088 1.00 90.25 390 ARG A C 1
ATOM 2921 O O . ARG A 1 390 ? -9.492 -1.423 -16.964 1.00 90.25 390 ARG A O 1
ATOM 2928 N N . LYS A 1 391 ? -11.206 -0.279 -16.072 1.00 88.81 391 LYS A N 1
ATOM 2929 C CA . LYS A 1 391 ? -12.187 -0.674 -17.085 1.00 88.81 391 LYS A CA 1
ATOM 2930 C C . LYS A 1 391 ? -11.824 -0.147 -18.473 1.00 88.81 391 LYS A C 1
ATOM 2932 O O . LYS A 1 391 ? -11.979 -0.888 -19.438 1.00 88.81 391 LYS A O 1
ATOM 2937 N N . ALA A 1 392 ? -11.327 1.082 -18.590 1.00 87.25 392 ALA A N 1
ATOM 2938 C CA . ALA A 1 392 ? -10.912 1.658 -19.867 1.00 87.25 392 ALA A CA 1
ATOM 2939 C C . ALA A 1 392 ? -9.739 0.881 -20.490 1.00 87.25 392 ALA A C 1
ATOM 2941 O O . ALA A 1 392 ? -9.776 0.542 -21.674 1.00 87.25 392 ALA A O 1
ATOM 2942 N N . VAL A 1 393 ? -8.738 0.516 -19.681 1.00 85.50 393 VAL A N 1
ATOM 2943 C CA . VAL A 1 393 ? -7.581 -0.268 -20.142 1.00 85.50 393 VAL A CA 1
ATOM 2944 C C . VAL A 1 393 ? -7.955 -1.732 -20.420 1.00 85.50 393 VAL A C 1
ATOM 2946 O O . VAL A 1 393 ? -7.600 -2.265 -21.471 1.00 85.50 393 VAL A O 1
ATOM 2949 N N . ASN A 1 394 ? -8.739 -2.376 -19.549 1.00 78.25 394 ASN A N 1
ATOM 2950 C CA . ASN A 1 394 ? -9.168 -3.772 -19.720 1.00 78.25 394 ASN A CA 1
ATOM 2951 C C . ASN A 1 394 ? -10.227 -3.950 -20.818 1.00 78.25 394 ASN A C 1
ATOM 2953 O O . ASN A 1 394 ? -10.249 -4.978 -21.493 1.00 78.25 394 ASN A O 1
ATOM 2957 N N . GLY A 1 395 ? -11.085 -2.953 -21.044 1.00 64.50 395 GLY A N 1
ATOM 2958 C CA . GLY A 1 395 ? -12.090 -2.952 -22.110 1.00 64.50 395 GLY A CA 1
ATOM 2959 C C . GLY A 1 395 ? -11.471 -3.036 -23.508 1.00 64.50 395 GLY A C 1
ATOM 2960 O O . GLY A 1 395 ? -12.070 -3.629 -24.403 1.00 64.50 395 GLY A O 1
ATOM 2961 N N . ARG A 1 396 ? -10.229 -2.556 -23.675 1.00 57.47 396 ARG A N 1
ATOM 2962 C CA . ARG A 1 396 ? -9.427 -2.754 -24.897 1.00 57.47 396 ARG A CA 1
ATOM 2963 C C . ARG A 1 396 ? -8.975 -4.211 -25.099 1.00 57.47 396 ARG A C 1
ATOM 2965 O O . ARG A 1 396 ? -8.600 -4.565 -26.210 1.00 57.47 396 ARG A O 1
ATOM 2972 N N . ARG A 1 397 ? -8.996 -5.056 -24.058 1.00 55.78 397 ARG A N 1
ATOM 2973 C CA . ARG A 1 397 ? -8.460 -6.433 -24.073 1.00 55.78 397 ARG A CA 1
ATOM 2974 C C . ARG A 1 397 ? -9.506 -7.545 -24.228 1.00 55.78 397 ARG A C 1
ATOM 2976 O O . ARG A 1 397 ? -9.085 -8.675 -24.421 1.00 55.78 397 ARG A O 1
ATOM 2983 N N . GLN A 1 398 ? -10.809 -7.251 -24.140 1.00 40.81 398 GLN A N 1
ATOM 2984 C CA . GLN A 1 398 ? -11.928 -8.218 -24.110 1.00 40.81 398 GLN A CA 1
ATOM 2985 C C . GLN A 1 398 ? -11.612 -9.570 -23.437 1.00 40.81 398 GLN A C 1
ATOM 2987 O O . GLN A 1 398 ? -11.167 -10.526 -24.067 1.00 40.81 398 GLN A O 1
ATOM 2992 N N . SER A 1 399 ? -12.003 -9.697 -22.171 1.00 34.62 399 SER A N 1
ATOM 2993 C CA . SER A 1 399 ? -12.510 -10.970 -21.660 1.00 34.62 399 SER A CA 1
ATOM 2994 C C . SER A 1 399 ? -13.781 -10.670 -20.863 1.00 34.62 399 SER A C 1
ATOM 2996 O O . SER A 1 399 ? -13.769 -9.716 -20.081 1.00 34.62 399 SER A O 1
ATOM 2998 N N . PRO A 1 400 ? -14.893 -11.390 -21.089 1.00 39.75 400 PRO A N 1
ATOM 2999 C CA . PRO A 1 400 ? -16.133 -11.151 -20.369 1.00 39.75 400 PRO A CA 1
ATOM 3000 C C . PRO A 1 400 ? -15.932 -11.561 -18.912 1.00 39.75 400 PRO A C 1
ATOM 3002 O O . PRO A 1 400 ? -15.803 -12.742 -18.590 1.00 39.75 400 PRO A O 1
ATOM 3005 N N . GLU A 1 401 ? -15.866 -10.568 -18.033 1.00 42.06 401 GLU A N 1
ATOM 3006 C CA . GLU A 1 401 ? -15.867 -10.782 -16.595 1.00 42.06 401 GLU A CA 1
ATOM 3007 C C . GLU A 1 401 ? -17.241 -11.352 -16.228 1.00 42.06 401 GLU A C 1
ATOM 3009 O O . GLU A 1 401 ? -18.271 -10.685 -16.356 1.00 42.06 401 GLU A O 1
ATOM 3014 N N . ALA A 1 402 ? -17.273 -12.641 -15.886 1.00 35.72 402 ALA A N 1
ATOM 3015 C CA . ALA A 1 402 ? -18.489 -13.280 -15.418 1.00 35.72 402 ALA A CA 1
ATOM 3016 C C . ALA A 1 402 ? -18.948 -12.558 -14.140 1.00 35.72 402 ALA A C 1
ATOM 3018 O O . ALA A 1 402 ? -18.116 -12.303 -13.266 1.00 35.72 402 ALA A O 1
ATOM 3019 N N . PRO A 1 403 ? -20.243 -12.237 -13.994 1.00 36.41 403 PRO A N 1
ATOM 3020 C CA . PRO A 1 403 ? -20.755 -11.652 -12.769 1.00 36.41 403 PRO A CA 1
ATOM 3021 C C . PRO A 1 403 ? -20.690 -12.707 -11.662 1.00 36.41 403 PRO A C 1
ATOM 3023 O O . PRO A 1 403 ? -21.613 -13.494 -11.474 1.00 36.41 403 PRO A O 1
ATOM 3026 N N . SER A 1 404 ? -19.582 -12.754 -10.926 1.00 44.19 404 SER A N 1
ATOM 3027 C CA . SER A 1 404 ? -19.558 -13.437 -9.643 1.00 44.19 404 SER A CA 1
ATOM 3028 C C . SER A 1 404 ? -20.193 -12.496 -8.633 1.00 44.19 404 SER A C 1
ATOM 3030 O O . SER A 1 404 ? -19.589 -11.495 -8.246 1.00 44.19 404 SER A O 1
ATOM 3032 N N . THR A 1 405 ? -21.419 -12.794 -8.211 1.00 44.50 405 THR A N 1
ATOM 3033 C CA . THR A 1 405 ? -21.940 -12.249 -6.957 1.00 44.50 405 THR A CA 1
ATOM 3034 C C . THR A 1 405 ? -20.930 -12.633 -5.873 1.00 44.50 405 THR A C 1
ATOM 3036 O O . THR A 1 405 ? -20.687 -13.832 -5.704 1.00 44.50 405 THR A O 1
ATOM 3039 N N . PRO A 1 406 ? -20.268 -11.676 -5.200 1.00 56.41 406 PRO A N 1
ATOM 3040 C CA . PRO A 1 406 ? -19.280 -12.019 -4.191 1.00 56.41 406 PRO A CA 1
ATOM 3041 C C . PRO A 1 406 ? -19.971 -12.852 -3.113 1.00 56.41 406 PRO A C 1
ATOM 3043 O O . PRO A 1 406 ? -20.973 -12.416 -2.545 1.00 56.41 406 PRO A O 1
ATOM 3046 N N . ALA A 1 407 ? -19.471 -14.062 -2.860 1.00 60.12 407 ALA A N 1
ATOM 3047 C CA . ALA A 1 407 ? -19.902 -14.822 -1.697 1.00 60.12 407 ALA A CA 1
ATOM 3048 C C . ALA A 1 407 ? -19.661 -13.965 -0.436 1.00 60.12 407 ALA A C 1
ATOM 3050 O O . ALA A 1 407 ? -18.662 -13.236 -0.395 1.00 60.12 407 ALA A O 1
ATOM 3051 N N . PRO A 1 408 ? -20.550 -14.012 0.572 1.00 69.69 408 PRO A N 1
ATOM 3052 C CA . PRO A 1 408 ? -20.367 -13.239 1.794 1.00 69.69 408 PRO A CA 1
ATOM 3053 C C . PRO A 1 408 ? -19.015 -13.589 2.423 1.00 69.69 408 PRO A C 1
ATOM 3055 O O . PRO A 1 408 ? -18.722 -14.759 2.683 1.00 69.69 408 PRO A O 1
ATOM 3058 N N . LYS A 1 409 ? -18.171 -12.571 2.615 1.00 75.81 409 LYS A N 1
ATOM 3059 C CA . LYS A 1 409 ? -16.855 -12.729 3.237 1.00 75.81 409 LYS A CA 1
ATOM 3060 C C . LYS A 1 409 ? -17.033 -13.034 4.730 1.00 75.81 409 LYS A C 1
ATOM 3062 O O . LYS A 1 409 ? -17.928 -12.464 5.356 1.00 75.81 409 LYS A O 1
ATOM 3067 N N . PRO A 1 410 ? -16.207 -13.913 5.322 1.00 78.38 410 PRO A N 1
ATOM 3068 C CA . PRO A 1 410 ? -16.221 -14.111 6.766 1.00 78.38 410 PRO A CA 1
ATOM 3069 C C . PRO A 1 410 ? -15.824 -12.811 7.481 1.00 78.38 410 PRO A C 1
ATOM 3071 O O . PRO A 1 410 ? -14.970 -12.076 6.985 1.00 78.38 410 PRO A O 1
ATOM 3074 N N . VAL A 1 411 ? -16.426 -12.549 8.646 1.00 78.44 411 VAL A N 1
ATOM 3075 C CA . VAL A 1 411 ? -16.098 -11.396 9.500 1.00 78.44 411 VAL A CA 1
ATOM 3076 C C . VAL A 1 411 ? -15.240 -11.866 10.671 1.00 78.44 411 VAL A C 1
ATOM 3078 O O . VAL A 1 411 ? -15.659 -12.727 11.442 1.00 78.44 411 VAL A O 1
ATOM 3081 N N . VAL A 1 412 ? -14.046 -11.297 10.811 1.00 76.69 412 VAL A N 1
ATOM 3082 C CA . VAL A 1 412 ? -13.147 -11.518 11.946 1.00 76.69 412 VAL A CA 1
ATOM 3083 C C . VAL A 1 412 ? -13.385 -10.421 12.972 1.00 76.69 412 VAL A C 1
ATOM 3085 O O . VAL A 1 412 ? -13.237 -9.237 12.673 1.00 76.69 412 VAL A O 1
ATOM 3088 N N . THR A 1 413 ? -13.767 -10.809 14.184 1.00 82.94 413 THR A N 1
ATOM 3089 C CA . THR A 1 413 ? -14.002 -9.872 15.283 1.00 82.94 413 THR A CA 1
ATOM 3090 C C . THR A 1 413 ? -12.754 -9.735 16.145 1.00 82.94 413 THR A C 1
ATOM 3092 O O . THR A 1 413 ? -12.231 -10.728 16.645 1.00 82.94 413 THR A O 1
ATOM 3095 N N . GLU A 1 414 ? -12.313 -8.500 16.347 1.00 76.81 414 GLU A N 1
ATOM 3096 C CA . GLU A 1 414 ? -11.209 -8.133 17.231 1.00 76.81 414 GLU A CA 1
ATOM 3097 C C . GLU A 1 414 ? -11.756 -7.222 18.331 1.00 76.81 414 GLU A C 1
ATOM 3099 O O . GLU A 1 414 ? -12.404 -6.219 18.038 1.00 76.81 414 GLU A O 1
ATOM 3104 N N . VAL A 1 415 ? -11.528 -7.558 19.599 1.00 82.81 415 VAL A N 1
ATOM 3105 C CA . VAL A 1 415 ? -11.871 -6.660 20.709 1.00 82.81 415 VAL A CA 1
ATOM 3106 C C . VAL A 1 415 ? -10.695 -5.719 20.920 1.00 82.81 415 VAL A C 1
ATOM 3108 O O . VAL A 1 415 ? -9.571 -6.177 21.100 1.00 82.81 415 VAL A O 1
ATOM 3111 N N . ALA A 1 416 ? -10.945 -4.414 20.858 1.00 79.62 416 ALA A N 1
ATOM 3112 C CA . ALA A 1 416 ? -9.926 -3.412 21.101 1.00 79.62 416 ALA A CA 1
ATOM 3113 C C . ALA A 1 416 ? -9.525 -3.420 22.579 1.00 79.62 416 ALA A C 1
ATOM 3115 O O . ALA A 1 416 ? -10.382 -3.334 23.462 1.00 79.62 416 ALA A O 1
ATOM 3116 N N . ASP A 1 417 ? -8.218 -3.452 22.827 1.00 88.31 417 ASP A N 1
ATOM 3117 C CA . ASP A 1 417 ? -7.664 -3.133 24.136 1.00 88.31 417 ASP A CA 1
ATOM 3118 C C . ASP A 1 417 ? -7.950 -1.656 24.427 1.00 88.31 417 ASP A C 1
ATOM 3120 O O . ASP A 1 417 ? -7.419 -0.755 23.768 1.00 88.31 417 ASP A O 1
ATOM 3124 N N . LEU A 1 418 ? -8.864 -1.408 25.365 1.00 91.06 418 LEU A N 1
ATOM 3125 C CA . LEU A 1 418 ? -9.273 -0.052 25.699 1.00 91.06 418 LEU A CA 1
ATOM 3126 C C . LEU A 1 418 ? -8.141 0.685 26.413 1.00 91.06 418 LEU A C 1
ATOM 3128 O O . LEU A 1 418 ? -7.586 0.185 27.390 1.00 91.06 418 LEU A O 1
ATOM 3132 N N . ASP A 1 419 ? -7.876 1.919 25.982 1.00 89.81 419 ASP A N 1
ATOM 3133 C CA . ASP A 1 419 ? -6.863 2.790 26.599 1.00 89.81 419 ASP A CA 1
ATOM 3134 C C . ASP A 1 419 ? -7.195 3.114 28.067 1.00 89.81 419 ASP A C 1
ATOM 3136 O O . ASP A 1 419 ? -6.327 3.493 28.854 1.00 89.81 419 ASP A O 1
ATOM 3140 N N . TYR A 1 420 ? -8.473 2.989 28.432 1.00 93.31 420 TYR A N 1
ATOM 3141 C CA . TYR A 1 420 ? -8.978 3.226 29.771 1.00 93.31 420 TYR A CA 1
ATOM 3142 C C . TYR A 1 420 ? -9.901 2.098 30.205 1.00 93.31 420 TYR A C 1
ATOM 3144 O O . TYR A 1 420 ? -10.919 1.836 29.560 1.00 93.31 420 TYR A O 1
ATOM 3152 N N . ASN A 1 421 ? -9.583 1.493 31.347 1.00 89.81 421 ASN A N 1
ATOM 3153 C CA . ASN A 1 421 ? -10.452 0.529 31.998 1.00 89.81 421 ASN A CA 1
ATOM 3154 C C . ASN A 1 421 ? -10.965 1.125 33.319 1.00 89.81 421 ASN A C 1
ATOM 3156 O O . ASN A 1 421 ? -10.144 1.436 34.187 1.00 89.81 421 ASN A O 1
ATOM 3160 N N . PRO A 1 422 ? -12.284 1.326 33.476 1.00 90.94 422 PRO A N 1
ATOM 3161 C CA . PRO A 1 422 ? -12.838 1.939 34.676 1.00 90.94 422 PRO A CA 1
ATOM 3162 C C . PRO A 1 422 ? -12.595 1.098 35.934 1.00 90.94 422 PRO A C 1
ATOM 3164 O O . PRO A 1 422 ? -12.634 -0.134 35.890 1.00 90.94 422 PRO A O 1
ATOM 3167 N N . ILE A 1 423 ? -12.384 1.772 37.068 1.00 90.50 423 ILE A N 1
ATOM 3168 C CA . ILE A 1 423 ? -12.150 1.124 38.368 1.00 90.50 423 ILE A CA 1
ATOM 3169 C C . ILE A 1 423 ? -13.373 1.295 39.269 1.00 90.50 423 ILE A C 1
ATOM 3171 O O . ILE A 1 423 ? -13.648 2.376 39.784 1.00 90.50 423 ILE A O 1
ATOM 3175 N N . PHE A 1 424 ? -14.071 0.193 39.529 1.00 90.62 424 PHE A N 1
ATOM 3176 C CA . PHE A 1 424 ? -15.279 0.168 40.355 1.00 90.62 424 PHE A CA 1
ATOM 3177 C C . PHE A 1 424 ? -14.990 -0.285 41.794 1.00 90.62 424 PHE A C 1
ATOM 3179 O O . PHE A 1 424 ? -15.457 -1.334 42.231 1.00 90.62 424 PHE A O 1
ATOM 3186 N N . GLY A 1 425 ? -14.164 0.480 42.510 1.00 86.31 425 GLY A N 1
ATOM 3187 C CA . GLY A 1 425 ? -13.766 0.183 43.892 1.00 86.31 425 GLY A CA 1
ATOM 3188 C C . GLY A 1 425 ? -14.559 0.953 44.957 1.00 86.31 425 GLY A C 1
ATOM 3189 O O . GLY A 1 425 ? -15.366 1.825 44.616 1.00 86.31 425 GLY A O 1
ATOM 3190 N N . PRO A 1 426 ? -14.307 0.672 46.250 1.00 89.19 426 PRO A N 1
ATOM 3191 C CA . PRO A 1 426 ? -14.896 1.434 47.339 1.00 89.19 426 PRO A CA 1
ATOM 3192 C C . PRO A 1 426 ? -14.444 2.901 47.292 1.00 89.19 426 PRO A C 1
ATOM 3194 O O . PRO A 1 426 ? -13.273 3.217 47.086 1.00 89.19 426 PRO A O 1
ATOM 3197 N N . SER A 1 427 ? -15.392 3.808 47.511 1.00 88.06 427 SER A N 1
ATOM 3198 C CA . SER A 1 427 ? -15.195 5.253 47.608 1.00 88.06 427 SER A CA 1
ATOM 3199 C C . SER A 1 427 ? -14.627 5.693 48.961 1.00 88.06 427 SER A C 1
ATOM 3201 O O . SER A 1 427 ? -14.220 6.843 49.112 1.00 88.06 427 SER A O 1
ATOM 3203 N N . GLY A 1 428 ? -14.615 4.808 49.961 1.00 89.88 428 GLY A N 1
ATOM 3204 C CA . GLY A 1 428 ? -14.067 5.095 51.283 1.00 89.88 428 GLY A CA 1
ATOM 3205 C C . GLY A 1 428 ? -14.319 3.989 52.303 1.00 89.88 428 GLY A C 1
ATOM 3206 O O . GLY A 1 428 ? -14.849 2.928 51.978 1.00 89.88 428 GLY A O 1
ATOM 3207 N N . MET A 1 429 ? -13.947 4.268 53.550 1.00 91.19 429 MET A N 1
ATOM 3208 C CA . MET A 1 429 ? -14.166 3.403 54.710 1.00 91.19 429 MET A CA 1
ATOM 3209 C C . MET A 1 429 ? -15.012 4.142 55.746 1.00 91.19 429 MET A C 1
ATOM 3211 O O . MET A 1 429 ? -14.822 5.340 55.960 1.00 91.19 429 MET A O 1
ATOM 3215 N N . ALA A 1 430 ? -15.907 3.425 56.417 1.00 87.88 430 ALA A N 1
ATOM 3216 C CA . ALA A 1 430 ? -16.694 3.933 57.533 1.00 87.88 430 ALA A CA 1
ATOM 3217 C C . ALA A 1 430 ? -16.558 3.010 58.750 1.00 87.88 430 ALA A C 1
ATOM 3219 O O . ALA A 1 430 ? -16.284 1.817 58.618 1.00 87.88 430 ALA A O 1
ATOM 3220 N N . ALA A 1 431 ? -16.753 3.566 59.944 1.00 88.25 431 ALA A N 1
ATOM 3221 C CA . ALA A 1 431 ? -16.791 2.802 61.182 1.00 88.25 431 ALA A CA 1
ATOM 3222 C C . ALA A 1 431 ? -18.008 3.210 62.014 1.00 88.25 431 ALA A C 1
ATOM 3224 O O . ALA A 1 431 ? -18.345 4.391 62.095 1.00 88.25 431 ALA A O 1
ATOM 3225 N N . GLN A 1 432 ? -18.650 2.231 62.642 1.00 87.81 432 GLN A N 1
ATOM 3226 C CA . GLN A 1 432 ? -19.765 2.444 63.554 1.00 87.81 432 GLN A CA 1
ATOM 3227 C C . GLN A 1 432 ? -19.441 1.806 64.898 1.00 87.81 432 GLN A C 1
ATOM 3229 O O . GLN A 1 432 ? -19.156 0.611 64.963 1.00 87.81 432 GLN A O 1
ATOM 3234 N N . THR A 1 433 ? -19.519 2.598 65.963 1.00 89.50 433 THR A N 1
ATOM 3235 C CA . THR A 1 433 ? -19.354 2.126 67.338 1.00 89.50 433 THR A CA 1
ATOM 3236 C C . THR A 1 433 ? -20.715 2.061 68.014 1.00 89.50 433 THR A C 1
ATOM 3238 O O . THR A 1 433 ? -21.407 3.072 68.121 1.00 89.50 433 THR A O 1
ATOM 3241 N N . VAL A 1 434 ? -21.090 0.877 68.488 1.00 89.19 434 VAL A N 1
ATOM 3242 C CA . VAL A 1 434 ? -22.278 0.652 69.313 1.00 89.19 434 VAL A CA 1
ATOM 3243 C C . VAL A 1 434 ? -21.817 0.320 70.725 1.00 89.19 434 VAL A C 1
ATOM 3245 O O . VAL A 1 434 ? -21.018 -0.592 70.927 1.00 89.19 434 VAL A O 1
ATOM 3248 N N . VAL A 1 435 ? -22.320 1.066 71.706 1.00 89.06 435 VAL A N 1
ATOM 3249 C CA . VAL A 1 435 ? -22.084 0.799 73.128 1.00 89.06 435 VAL A CA 1
ATOM 3250 C C . VAL A 1 435 ? -23.393 0.321 73.738 1.00 89.06 435 VAL A C 1
ATOM 3252 O O . VAL A 1 435 ? -24.371 1.068 73.757 1.00 89.06 435 VAL A O 1
ATOM 3255 N N . SER A 1 436 ? -23.423 -0.919 74.220 1.00 88.62 436 SER A N 1
ATOM 3256 C CA . SER A 1 436 ? -24.572 -1.488 74.921 1.00 88.62 436 SER A CA 1
ATOM 3257 C C . SER A 1 436 ? -24.220 -1.756 76.380 1.00 88.62 436 SER A C 1
ATOM 3259 O O . SER A 1 436 ? -23.208 -2.383 76.691 1.00 88.62 436 SER A O 1
ATOM 3261 N N . THR A 1 437 ? -25.067 -1.279 77.290 1.00 87.19 437 THR A N 1
ATOM 3262 C CA . THR A 1 437 ? -24.907 -1.500 78.729 1.00 87.19 437 THR A CA 1
ATOM 3263 C C . THR A 1 437 ? -26.076 -2.329 79.226 1.00 87.19 437 THR A C 1
ATOM 3265 O O . THR A 1 437 ? -27.222 -1.888 79.167 1.00 87.19 437 THR A O 1
ATOM 3268 N N . SER A 1 438 ? -25.789 -3.532 79.712 1.00 84.31 438 SER A N 1
ATOM 3269 C CA . SER A 1 438 ? -26.771 -4.398 80.365 1.00 84.31 438 SER A CA 1
ATOM 3270 C C . SER A 1 438 ? -26.564 -4.343 81.872 1.00 84.31 438 SER A C 1
ATOM 3272 O O . SER A 1 438 ? -25.436 -4.472 82.343 1.00 84.31 438 SER A O 1
ATOM 3274 N N . VAL A 1 439 ? -27.643 -4.152 82.629 1.00 80.62 439 VAL A N 1
ATOM 3275 C CA . VAL A 1 439 ? -27.607 -4.135 84.096 1.00 80.62 439 VAL A CA 1
ATOM 3276 C C . VAL A 1 439 ? -28.336 -5.368 84.611 1.00 80.62 439 VAL A C 1
ATOM 3278 O O . VAL A 1 439 ? -29.499 -5.580 84.274 1.00 80.62 439 VAL A O 1
ATOM 3281 N N . TYR A 1 440 ? -27.661 -6.176 85.421 1.00 77.88 440 TYR A N 1
ATOM 3282 C CA . TYR A 1 440 ? -28.223 -7.382 86.027 1.00 77.88 440 TYR A CA 1
ATOM 3283 C C . TYR A 1 440 ? -27.877 -7.459 87.515 1.00 77.88 440 TYR A C 1
ATOM 3285 O O . TYR A 1 440 ? -26.982 -6.768 88.002 1.00 77.88 440 TYR A O 1
ATOM 3293 N N . VAL A 1 441 ? -28.624 -8.277 88.255 1.00 72.88 441 VAL A N 1
ATOM 3294 C CA . VAL A 1 441 ? -28.325 -8.592 89.656 1.00 72.88 441 VAL A CA 1
ATOM 3295 C C . VAL A 1 441 ? -27.434 -9.828 89.664 1.00 72.88 441 VAL A C 1
ATOM 3297 O O . VAL A 1 441 ? -27.798 -10.836 89.064 1.00 72.88 441 VAL A O 1
ATOM 3300 N N . ASP A 1 442 ? -26.271 -9.734 90.306 1.00 63.81 442 ASP A N 1
ATOM 3301 C CA . ASP A 1 442 ? -25.354 -10.861 90.508 1.00 63.81 442 ASP A CA 1
ATOM 3302 C C . ASP A 1 442 ? -25.965 -11.782 91.582 1.00 63.81 442 ASP A C 1
ATOM 3304 O O . ASP A 1 442 ? -25.938 -11.459 92.771 1.00 63.81 442 ASP A O 1
ATOM 3308 N N . THR A 1 443 ? -26.675 -12.836 91.163 1.00 60.12 443 THR A N 1
ATOM 3309 C CA . THR A 1 443 ? -27.379 -13.769 92.069 1.00 60.12 443 THR A CA 1
ATOM 3310 C C . THR A 1 443 ? -26.530 -14.958 92.458 1.00 60.12 443 THR A C 1
ATOM 3312 O O . THR A 1 443 ? -26.009 -15.609 91.523 1.00 60.12 443 THR A O 1
#

Mean predicted aligned error: 14.21 Å

Nearest PDB structures (foldseek):
  5n3u-assembly1_B-2  TM=5.814E-01  e=3.114E-01  Nostoc sp. PCC 7120 = FACHB-418
  4u04-assembly1_A  TM=2.544E-01  e=4.654E-01  Homo sapiens
  4u04-assembly1_B  TM=2.470E-01  e=7.312E-01  Homo sapiens
  8c6j-assembly1_S  TM=2.269E-01  e=9.398E-01  Homo sapiens

Sequence (443 aa):
MYSLLVASGLILAAQVGGEPGSPPKSKAGPPAAKAASEAGAAASDLMKEYLALRVKTPPTAAGQWKLGLWCEQRGLAGAAAVHFAEVVRLDPSREAAHRKLGHRKVGGRWLSPEAIAAAEEQKAADRLWAGRLRRIHKDIHGRNGREKQAAAQAALDAITDPKAVLPLYREFGSEPKDQVMLVQVLGQIDRPMSSKVLAMLAVYGKSPTARQRAAESLRPRSSADFMDLLVGLLVDPIAYEVRRVGGPGSPGAIFVAGERFDTARLYAPPAAPNIPFGPGDIITYDSSGMPVVQHRIGSFSATTSPKGVPGSKTLVAQTTVENSYYETYSVAQIQAEALRGAALAQAQLERDEESLKAVNANIRHFNDTVMNVAKDATGEDHGPAPKEWRKAVNGRRQSPEAPSTPAPKPVVTEVADLDYNPIFGPSGMAAQTVVSTSVYVDT

Secondary structure (DSSP, 8-state):
-HHHHHHHHHHHTT---PPPPPPPP----HHHHHHHHHHHHHHHHHHHHHHHHHHHS-SSHHHHHHHHHHHHHTT-HHHHHHHHHHHHHH-TT-HHHHHHTT-EEETTEEE-HHHHHHHHHHHHHHHHHHHHHHHHHHHHSSSS-HHHHHHHHHHHHT---GGGHHHHHHHHSSSHHHHHHHHHHHHH--SHHHHHHHHHHHHH-SSHHHHHHHHHHHTTS-GGGTHHHHHHH--PPPPEEEE---BTTB-EEEEE--SS-EEEEEE-PPPPPP----TT-EEEE-TTS-EEEEEEEEEEEEEE---PPTT---EEEEEEEEEEEEEEEEHHHHHHHHHHHHHHHHHHHHHHHHHHHHHHHHHHHHHHHHHHHHHHHHS----SSHHHHHHHHHHTT-------PPPPPPEEEEE---S-------SEEEEEEEEEEEEEE--

Organism: NCBI:txid406548

Solvent-accessible surface area (backbone atoms only — not comparable to full-atom values): 24858 Å² total; per-residue (Å²): 107,73,72,57,52,58,56,58,56,66,62,64,73,77,70,84,82,81,85,85,80,87,83,83,93,79,90,73,62,78,76,55,51,54,54,52,50,53,52,51,50,54,54,51,52,53,50,52,53,49,55,60,50,56,76,72,45,54,100,40,40,71,38,28,43,54,52,14,51,51,27,47,77,71,66,37,56,72,61,12,47,53,24,28,52,49,17,34,73,68,36,75,81,47,58,70,34,39,53,75,66,57,31,46,77,56,96,90,40,80,36,44,62,65,56,49,52,52,50,53,51,47,53,52,41,37,58,60,41,47,61,53,50,55,50,34,53,48,34,50,77,40,93,76,46,72,67,49,22,51,52,25,48,53,60,52,65,67,50,60,61,74,68,44,51,64,45,45,45,70,72,26,57,78,48,56,73,37,30,42,55,42,42,57,30,40,57,68,27,93,45,52,68,32,43,37,52,29,52,49,29,33,67,67,35,85,29,72,66,28,14,49,53,14,29,61,54,35,43,89,47,66,62,85,46,31,46,69,58,50,51,69,67,47,60,83,65,77,52,68,51,81,45,70,45,74,37,48,53,33,53,14,37,41,37,39,63,52,98,79,39,26,40,35,42,30,37,64,28,61,50,60,76,83,83,85,85,59,94,79,47,45,81,48,62,49,99,86,68,43,56,27,41,31,43,65,77,49,72,50,75,48,74,51,65,71,87,74,63,91,85,38,84,51,79,41,62,34,38,35,41,35,41,36,35,22,42,25,38,41,51,62,58,38,49,51,37,19,47,49,20,17,54,51,36,37,54,49,53,50,53,54,50,49,51,53,50,52,53,34,50,52,39,49,56,51,35,52,50,43,51,48,45,50,25,70,23,67,76,54,82,61,71,95,47,63,69,40,44,44,46,60,61,49,62,77,64,70,72,88,78,73,88,71,78,77,71,85,61,55,72,47,78,43,77,52,85,61,96,57,78,63,79,85,65,66,76,44,76,48,75,48,78,47,78,47,74,50,75,46,66,50,119

Radius of gyration: 42.48 Å; Cα contacts (8 Å, |Δi|>4): 588; chains: 1; bounding box: 68×60×160 Å

pLDDT: mean 83.11, std 18.6, range [26.14, 97.75]

Foldseek 3Di:
DLVVLVVVVLVVLPDDDDDDDDDDDDDDDDVVVVVVVVVVVVVVVVVVVLVVLVVVFDLALVSLQVSLVVCVVVVVLVSSLVSLVSSCVRPVPPVVSLVSQVWDQDPNHTDHPSSVVVVVVLVVLLVVLLVLLVVLLCQLPDPPDPVSNVVSLVVLLPDQDPSCLSVLCVRQVPDLVSLLSSLNNLLNHQDLSSLQVLLVCLQPPPDPNSNVSSLVSLQVHDCVSHLVVLLVPADAAWDWDWAFAPFAQGKIWIWTDDPFAIEIEILGAHHLDDDDDDPPWDWDADPVRFTKIWAWPDKDKDKDWDDDDAPDQDKTKIKMKMKIKTFIFTPVLSRVLRRVSSVQSRVVSVVVVVVSVVVSVVSLVSSVSSQVSSCSNHVDHQDSGSVSSVCVVCVVVDDDDDPDPDDHHHYHYHYDPGPDHGDRGGPDMDMDMDMDMDIDTND